Protein AF-A0A2U9C7Y1-F1 (afdb_monomer)

InterPro domains:
  IPR012886 Formiminotransferase, N-terminal subdomain [PF07837] (57-236)
  IPR012886 Formiminotransferase, N-terminal subdomain [SM01222] (56-238)
  IPR022384 Formiminotransferase catalytic domain superfamily [SSF55116] (56-237)
  IPR037064 Formiminotransferase, N-terminal subdomain superfamily [G3DSA:3.30.990.10] (55-239)
  IPR037070 Formiminotransferase, C-terminal subdomain superfamily [G3DSA:3.30.70.670] (241-305)
  IPR051623 Formiminotransferase-cyclodeaminase [PTHR12234] (55-363)

Mean predicted aligned error: 9.15 Å

Foldseek 3Di:
DDDDDDDPDDDPDDDDPDFPFPPPPPPDDDDDPDDDDDDDDDDDDDPPPPDPLLQQKKKKFWKAQAQPPVVLLVQLLLLLQAPPVRDGDAQKAWAAWAGAPQQRMITIIIMGGLVRNLNSNLSSLLSLLVRAFLLPGDHQDQAFFRRGEIEMARLHQADALLSSLVSLLSNQASNCVVPPQEFEAEAASVPPPVRHHPVVVCVVQVRPPPDHDQQPGDGPDHHRHDNGGGYYYTYTDHDKWKKKWWWAALPLVLLVVLQQCQAPVDVNHFPQWHWDWTDGPSTIMTIIIKHWAWDADDPVLPPDDGFDWDHHNNTITTTHDSVSVNVSSQVSCVVVVMHIPGMGINDDDSVVSSVSSVVCSVVVNRHNNVCVVVVVD

Solvent-accessible surface area (backbone atoms only — not comparable to full-atom values): 20691 Å² total; per-residue (Å²): 137,87,84,83,80,87,84,90,84,78,86,86,86,70,92,74,85,74,74,67,65,66,72,79,87,74,83,72,80,90,88,90,87,86,88,75,84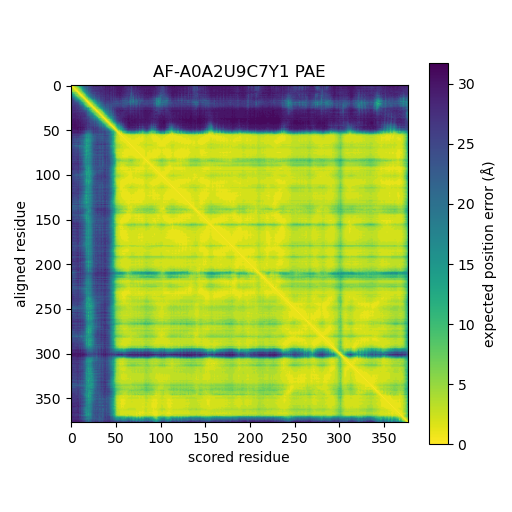,90,86,80,82,94,73,79,80,82,78,78,73,77,55,80,76,44,35,44,25,26,37,30,56,36,26,31,55,47,26,77,58,54,69,59,52,50,52,22,56,45,33,39,37,27,50,97,87,66,49,72,46,78,72,38,31,34,62,37,72,48,64,33,65,64,38,18,31,20,40,37,35,36,36,21,35,63,94,48,38,40,63,28,50,39,39,18,45,56,45,33,52,74,74,37,51,41,77,76,58,78,48,74,50,83,70,56,14,18,49,28,33,41,43,28,20,45,55,6,40,74,30,52,49,64,59,33,9,53,41,23,46,51,33,48,50,50,44,29,68,77,40,82,52,30,14,25,36,54,14,19,59,33,22,73,91,78,42,45,42,58,73,57,42,37,56,75,69,39,51,85,50,96,75,66,68,45,74,80,36,84,48,75,38,57,52,59,30,32,63,48,37,17,40,22,39,26,13,8,41,68,47,66,34,35,42,32,34,34,35,66,40,71,55,59,66,60,37,39,52,50,28,54,50,43,18,39,95,30,94,88,24,40,72,43,28,43,58,44,50,42,79,43,96,87,20,25,28,41,42,28,43,32,34,42,39,78,44,78,69,72,81,88,72,74,84,70,82,80,53,54,68,52,47,44,71,82,43,47,29,20,29,70,42,66,67,57,55,47,50,54,51,40,53,58,33,44,78,72,76,30,54,63,77,50,43,37,61,63,77,53,52,71,65,55,45,40,54,51,47,44,51,27,58,76,68,69,36,43,64,32,47,79,44,55,80,69,73,74,112

pLDDT: mean 84.68, std 23.5, range [21.45, 98.88]

Radius of gyration: 21.35 Å; Cα contacts (8 Å, |Δi|>4): 772; chains: 1; bounding box: 51×73×51 Å

Sequence (377 aa):
MIYSYDTSAFDWSVHRNTPIVVDLERVGRHQLLKSLPVGVDAENPPNMASSSLGRRLVACLLNVSEARRKDLVETVAQAALYNAEGARREGTTVLNIFNDHDYNRSVITIVASIDSIREVVLAACEKACGLIDMSAHVGVHPCMGAVDLIPIYPLGEEVPVEECAEEARAVAQGLTERVPGTAAFLFGWADSPLQRGLAQRRKEMGWFKRTTDLQAIQADLGPEPRTRYGLTGVGASPYVMNCNVTIDTRDIALGRSIAAAIRESTPGGLPGVQVLALPHEGAVEIACNVESVKGSPPTHVTAGEPWPCFSIEGQPYCHAPASLVTARVSELAGRQGVGTKGTALVGFTPHECRGLAELALSQEIPEFWKEQHRIRM

Nearest PDB structures (foldseek):
  1qd1-assembly1_A  TM=7.525E-01  e=5.579E-22  Sus scrofa
  1qd1-assembly1_B  TM=7.437E-01  e=1.330E-20  Sus scrofa
  2pfd-assembly1_A  TM=6.491E-01  e=3.172E-19  Rattus norvegicus
  4dpo-assembly1_B  TM=6.099E-01  e=2.197E+00  Methanosarcina mazei Go1
  4zos-assembly1_C  TM=4.634E-01  e=1.961E+00  Yersinia enterocolitica subsp. enterocolitica 8081

Secondary structure (DSSP, 8-state):
--------------------B--TT---S--------S-------------GGGGGEEEEEEEES--S-HHHHHHHHHHHHB-TTS-B-TTEEEEEEEEETTTTEEEEEEEEEHHHHHHHHHHHHHHHHHH--GGG---SS---BSEEEEEEEE-STT--HHHHHHHHHHHHHHHHHHSTT-EEEEEETTSTTT---HHHHHHHTTTT-SS--GGG---SBSSSPBTTTBEEEEEE-S-EEEEEEEES---HHHHHHHHHHHSTTSTTPPTTEEEEEEEETTEEEEEEEEEPEESSPPGGG-SSSPPPEEEETTEEEE---HHHHHHHHHHHHHTTT--EEEEEEES--HHHHHHHHHHHHHTT-TTHHHHHHHHT-

Structure (mmCIF, N/CA/C/O backbone):
data_AF-A0A2U9C7Y1-F1
#
_entry.id   AF-A0A2U9C7Y1-F1
#
loop_
_atom_site.group_PDB
_atom_site.id
_atom_site.type_symbol
_atom_site.label_atom_id
_atom_site.label_alt_id
_atom_site.label_comp_id
_atom_site.label_asym_id
_atom_site.label_entity_id
_atom_site.label_seq_id
_atom_site.pdbx_PDB_ins_code
_atom_site.Cartn_x
_atom_site.Cartn_y
_atom_site.Cartn_z
_atom_site.occupancy
_atom_site.B_iso_or_equiv
_atom_site.auth_seq_id
_atom_site.auth_comp_id
_atom_site.auth_asym_id
_atom_site.auth_atom_id
_atom_site.pdbx_PDB_model_num
ATOM 1 N N . MET A 1 1 ? 14.444 -37.268 -14.226 1.00 29.08 1 MET A N 1
ATOM 2 C CA . MET A 1 1 ? 13.039 -37.420 -14.657 1.00 29.08 1 MET A CA 1
ATOM 3 C C . MET A 1 1 ? 12.453 -36.026 -14.760 1.00 29.08 1 MET A C 1
ATOM 5 O O . MET A 1 1 ? 12.294 -35.373 -13.740 1.00 29.08 1 MET A O 1
ATOM 9 N N . ILE A 1 2 ? 12.286 -35.536 -15.985 1.00 21.97 2 ILE A N 1
ATOM 10 C CA . ILE A 1 2 ? 11.710 -34.224 -16.292 1.00 21.97 2 ILE A CA 1
ATOM 11 C C . ILE A 1 2 ? 10.227 -34.481 -16.547 1.00 21.97 2 ILE A C 1
ATOM 13 O O . ILE A 1 2 ? 9.910 -35.259 -17.442 1.00 21.97 2 ILE A O 1
ATOM 17 N N . TYR A 1 3 ? 9.338 -33.879 -15.760 1.00 21.50 3 TYR A N 1
ATOM 18 C CA . TYR A 1 3 ? 7.909 -33.882 -16.062 1.00 21.50 3 TYR A CA 1
ATOM 19 C C . TYR A 1 3 ? 7.565 -32.580 -16.789 1.00 21.50 3 TYR A C 1
ATOM 21 O O . TYR A 1 3 ? 7.641 -31.495 -16.218 1.00 21.50 3 TYR A O 1
ATOM 29 N N . SER A 1 4 ? 7.245 -32.716 -18.074 1.00 21.45 4 SER A N 1
ATOM 30 C CA . SER A 1 4 ? 6.549 -31.719 -18.886 1.00 21.45 4 SER A CA 1
ATOM 31 C C . SER A 1 4 ? 5.053 -31.882 -18.618 1.00 21.45 4 SER A C 1
ATOM 33 O O . SER A 1 4 ? 4.553 -33.005 -18.662 1.00 21.45 4 SER A O 1
ATOM 35 N N . TYR A 1 5 ? 4.358 -30.785 -18.311 1.00 24.34 5 TYR A N 1
ATOM 36 C CA . TYR A 1 5 ? 2.897 -30.762 -18.250 1.00 24.34 5 TYR A CA 1
ATOM 37 C C . TYR A 1 5 ? 2.340 -30.023 -19.468 1.00 24.34 5 TYR A C 1
ATOM 39 O O . TYR A 1 5 ? 2.796 -28.933 -19.816 1.00 24.34 5 TYR A O 1
ATOM 47 N N . ASP A 1 6 ? 1.385 -30.692 -20.107 1.00 23.31 6 ASP A N 1
ATOM 48 C CA . ASP A 1 6 ? 0.576 -30.288 -21.254 1.00 23.31 6 ASP A CA 1
ATOM 49 C C . ASP A 1 6 ? -0.402 -29.168 -20.851 1.00 23.31 6 ASP A C 1
ATOM 51 O O . ASP A 1 6 ? -1.065 -29.260 -19.818 1.00 23.31 6 ASP A O 1
ATOM 55 N N . THR A 1 7 ? -0.462 -28.090 -21.635 1.00 27.03 7 THR A N 1
ATOM 56 C CA . THR A 1 7 ? -1.264 -26.883 -21.358 1.00 27.03 7 THR A CA 1
ATOM 57 C C . THR A 1 7 ? -2.512 -26.759 -22.234 1.00 27.03 7 THR A C 1
ATOM 59 O O . THR A 1 7 ? -3.102 -25.682 -22.323 1.00 27.03 7 THR A O 1
ATOM 62 N N . SER A 1 8 ? -2.966 -27.834 -22.875 1.00 23.33 8 SER A N 1
ATOM 63 C CA . SER A 1 8 ? -4.103 -27.772 -23.796 1.00 23.33 8 SER A CA 1
ATOM 64 C C . SER A 1 8 ? -5.431 -28.241 -23.182 1.00 23.33 8 SER A C 1
ATOM 66 O O . SER A 1 8 ? -5.913 -29.314 -23.514 1.00 23.33 8 SER A O 1
ATOM 68 N N . ALA A 1 9 ? -6.046 -27.431 -22.304 1.00 26.02 9 ALA A N 1
ATOM 69 C CA . ALA A 1 9 ? -7.513 -27.368 -22.113 1.00 26.02 9 ALA A CA 1
ATOM 70 C C . ALA A 1 9 ? -7.908 -26.459 -20.935 1.00 26.02 9 ALA A C 1
ATOM 72 O O . ALA A 1 9 ? -8.227 -26.956 -19.863 1.00 26.02 9 ALA A O 1
ATOM 73 N N . PHE A 1 10 ? -7.956 -25.139 -21.126 1.00 23.19 10 PHE A N 1
ATOM 74 C CA . PHE A 1 10 ? -8.826 -24.286 -20.308 1.00 23.19 10 PHE A CA 1
ATOM 75 C C . PHE A 1 10 ? -9.412 -23.179 -21.182 1.00 23.19 10 PHE A C 1
ATOM 77 O O . PHE A 1 10 ? -8.689 -22.421 -21.826 1.00 23.19 10 PHE A O 1
ATOM 84 N N . ASP A 1 11 ? -10.739 -23.163 -21.244 1.00 22.45 11 ASP A N 1
ATOM 85 C CA . ASP A 1 11 ? -11.557 -22.158 -21.909 1.00 22.45 11 ASP A CA 1
ATOM 86 C C . ASP A 1 11 ? -11.515 -20.859 -21.081 1.00 22.45 11 ASP A C 1
ATOM 88 O O . ASP A 1 11 ? -11.883 -20.843 -19.906 1.00 22.45 11 ASP A O 1
ATOM 92 N N . TRP A 1 12 ? -10.984 -19.782 -21.666 1.00 23.31 12 TRP A N 1
ATOM 93 C CA . TRP A 1 12 ? -10.667 -18.512 -20.994 1.00 23.31 12 TRP A CA 1
ATOM 94 C C . TRP A 1 12 ? -11.782 -17.464 -21.136 1.00 23.31 12 TRP A C 1
ATOM 96 O O . TRP A 1 12 ? -11.511 -16.292 -21.409 1.00 23.31 12 TRP A O 1
ATOM 106 N N . SER A 1 13 ? -13.047 -17.837 -20.942 1.00 22.70 13 SER A N 1
ATOM 107 C CA . SER A 1 13 ? -14.142 -16.861 -20.900 1.00 22.70 13 SER A CA 1
ATOM 108 C C . SER A 1 13 ? -14.537 -16.523 -19.457 1.00 22.70 13 SER A C 1
ATOM 110 O O . SER A 1 13 ? -15.510 -17.051 -18.925 1.00 22.70 13 SER A O 1
ATOM 112 N N . VAL A 1 14 ? -13.794 -15.618 -18.809 1.00 24.86 14 VAL A N 1
ATOM 113 C CA . VAL A 1 14 ? -14.229 -14.970 -17.558 1.00 24.86 14 VAL A CA 1
ATOM 114 C C . VAL A 1 14 ? -14.001 -13.465 -17.675 1.00 24.86 14 VAL A C 1
ATOM 116 O O . VAL A 1 14 ? -12.913 -13.009 -18.029 1.00 24.86 14 VAL A O 1
ATOM 119 N N . HIS A 1 15 ? -15.063 -12.700 -17.418 1.00 25.52 15 HIS A N 1
ATOM 120 C CA . HIS A 1 15 ? -15.103 -11.243 -17.485 1.00 25.52 15 HIS A CA 1
ATOM 121 C C . HIS A 1 15 ? -13.970 -10.600 -16.668 1.00 25.52 15 HIS A C 1
ATOM 123 O O . HIS A 1 15 ? -13.880 -10.754 -15.449 1.00 25.52 15 HIS A O 1
ATOM 129 N N . ARG A 1 16 ? -13.083 -9.890 -17.374 1.00 29.88 16 ARG A N 1
ATOM 130 C CA . ARG A 1 16 ? -11.964 -9.134 -16.807 1.00 29.88 16 ARG A CA 1
ATOM 131 C C . ARG A 1 16 ? -12.501 -7.820 -16.239 1.00 29.88 16 ARG A C 1
ATOM 133 O O . ARG A 1 16 ? -13.116 -7.055 -16.976 1.00 29.88 16 ARG A O 1
ATOM 140 N N . ASN A 1 17 ? -12.223 -7.537 -14.967 1.00 34.34 17 ASN A N 1
ATOM 141 C CA . ASN A 1 17 ? -12.206 -6.152 -14.501 1.00 34.34 17 ASN A CA 1
ATOM 142 C C . ASN A 1 17 ? -10.970 -5.514 -15.127 1.00 34.34 17 ASN A C 1
ATOM 144 O O . ASN A 1 17 ? -9.843 -5.852 -14.772 1.00 34.34 17 ASN A O 1
ATOM 148 N N . THR A 1 18 ? -11.197 -4.674 -16.128 1.00 26.70 18 THR A N 1
ATOM 149 C CA . THR A 1 18 ? -10.146 -3.961 -16.844 1.00 26.70 18 THR A CA 1
ATOM 150 C C . THR A 1 18 ? -9.420 -3.041 -15.858 1.00 26.70 18 THR A C 1
ATOM 152 O O . THR A 1 18 ? -10.096 -2.251 -15.191 1.00 26.70 18 THR A O 1
ATOM 155 N N . PRO A 1 19 ? -8.079 -3.096 -15.745 1.00 32.66 19 PRO A N 1
ATOM 156 C CA . PRO A 1 19 ? -7.342 -2.028 -15.082 1.00 32.66 19 PRO A CA 1
ATOM 157 C C . PRO A 1 19 ? -7.706 -0.692 -15.739 1.00 32.66 19 PRO A C 1
ATOM 159 O O . PRO A 1 19 ? -8.075 -0.645 -16.916 1.00 32.66 19 PRO A O 1
ATOM 162 N N . ILE A 1 20 ? -7.626 0.405 -14.987 1.00 32.81 20 ILE A N 1
ATOM 163 C CA . ILE A 1 20 ? -7.768 1.743 -15.563 1.00 32.81 20 ILE A CA 1
ATOM 164 C C . ILE A 1 20 ? -6.528 1.976 -16.436 1.00 32.81 20 ILE A C 1
ATOM 166 O O . ILE A 1 20 ? -5.518 2.497 -15.974 1.00 32.81 20 ILE A O 1
ATOM 170 N N . VAL A 1 21 ? -6.593 1.529 -17.688 1.00 28.95 21 VAL A N 1
ATOM 171 C CA . VAL A 1 21 ? -5.619 1.854 -18.725 1.00 28.95 21 VAL A CA 1
ATOM 172 C C . VAL A 1 21 ? -5.975 3.254 -19.195 1.00 28.95 21 VAL A C 1
ATOM 174 O O . VAL A 1 21 ? -6.917 3.444 -19.965 1.00 28.95 21 VAL A O 1
ATOM 177 N N . VAL A 1 22 ? -5.268 4.255 -18.678 1.00 29.25 22 VAL A N 1
ATOM 178 C CA . VAL A 1 22 ? -5.326 5.595 -19.261 1.00 29.25 22 VAL A CA 1
ATOM 179 C C . VAL A 1 22 ? -4.452 5.554 -20.508 1.00 29.25 22 VAL A C 1
ATOM 181 O O . VAL A 1 22 ? -3.227 5.606 -20.421 1.00 29.25 22 VAL A O 1
ATOM 184 N N . ASP A 1 23 ? -5.083 5.403 -21.670 1.00 26.20 23 ASP A N 1
ATOM 185 C CA . ASP A 1 23 ? -4.413 5.538 -22.961 1.00 26.20 23 ASP A CA 1
ATOM 186 C C . ASP A 1 23 ? -4.091 7.024 -23.196 1.00 26.20 23 ASP A C 1
ATOM 188 O O . ASP A 1 23 ? -4.918 7.811 -23.668 1.00 26.20 23 ASP A O 1
ATOM 192 N N . LEU A 1 24 ? -2.893 7.432 -22.768 1.00 31.56 24 LEU A N 1
ATOM 193 C CA . LEU A 1 24 ? -2.414 8.813 -22.855 1.00 31.56 24 LEU A CA 1
ATOM 194 C C . LEU A 1 24 ? -2.118 9.256 -24.303 1.00 31.56 24 LEU A C 1
ATOM 196 O O . LEU A 1 24 ? -1.854 10.438 -24.521 1.00 31.56 24 LEU A O 1
ATOM 200 N N . GLU A 1 25 ? -2.203 8.370 -25.305 1.00 28.41 25 GLU A N 1
ATOM 201 C CA . GLU A 1 25 ? -1.897 8.709 -26.704 1.00 28.41 25 GLU A CA 1
ATOM 202 C C . GLU A 1 25 ? -3.086 9.291 -27.493 1.00 28.41 25 GLU A C 1
ATOM 204 O O . GLU A 1 25 ? -2.900 9.793 -28.604 1.00 28.41 25 GLU A O 1
ATOM 209 N N . ARG A 1 26 ? -4.310 9.311 -26.935 1.00 27.69 26 ARG A N 1
ATOM 210 C CA . ARG A 1 26 ? -5.516 9.739 -27.678 1.00 27.69 26 ARG A CA 1
ATOM 211 C C . ARG A 1 26 ? -6.109 11.100 -27.300 1.00 27.69 26 ARG A C 1
ATOM 213 O O . ARG A 1 26 ? -7.187 11.447 -27.781 1.00 27.69 26 ARG A O 1
ATOM 220 N N . VAL A 1 27 ? -5.413 11.929 -26.521 1.00 30.50 27 VAL A N 1
ATOM 221 C CA . VAL A 1 27 ? -5.855 13.313 -26.249 1.00 30.50 27 VAL A CA 1
ATOM 222 C C . VAL A 1 27 ? -5.151 14.291 -27.192 1.00 30.50 27 VAL A C 1
ATOM 224 O O . VAL A 1 27 ? -4.303 15.094 -26.813 1.00 30.50 27 VAL A O 1
ATOM 227 N N . GLY A 1 28 ? -5.525 14.215 -28.469 1.00 25.72 28 GLY A N 1
ATOM 228 C CA . GLY A 1 28 ? -5.153 15.174 -29.504 1.00 25.72 28 GLY A CA 1
ATOM 229 C C . GLY A 1 28 ? -6.352 16.017 -29.943 1.00 25.72 28 GLY A C 1
ATOM 230 O O . GLY A 1 28 ? -7.199 15.532 -30.677 1.00 25.72 28 GLY A O 1
ATOM 231 N N . ARG A 1 29 ? -6.364 17.292 -29.524 1.00 29.05 29 ARG A N 1
ATOM 232 C CA . ARG A 1 29 ? -7.066 18.466 -30.100 1.00 29.05 29 ARG A CA 1
ATOM 233 C C . ARG A 1 29 ? -8.582 18.385 -30.400 1.00 29.05 29 ARG A C 1
ATOM 235 O O . ARG A 1 29 ? -9.015 17.781 -31.365 1.00 29.05 29 ARG A O 1
ATOM 242 N N . HIS A 1 30 ? -9.321 19.241 -29.682 1.00 31.06 30 HIS A N 1
ATOM 243 C CA . HIS A 1 30 ? -10.447 20.069 -30.159 1.00 31.06 30 HIS A CA 1
ATOM 244 C C . HIS A 1 30 ? -11.545 19.384 -30.997 1.00 31.06 30 HIS A C 1
ATOM 246 O O . HIS A 1 30 ? -11.470 19.387 -32.220 1.00 31.06 30 HIS A O 1
ATOM 252 N N . GLN A 1 31 ? -12.646 18.995 -30.345 1.00 30.03 31 GLN A N 1
ATOM 253 C CA . GLN A 1 31 ? -14.027 19.354 -30.723 1.00 30.03 31 GLN A CA 1
ATOM 254 C C . GLN A 1 31 ? -15.019 18.576 -29.856 1.00 30.03 31 GLN A C 1
ATOM 256 O O . GLN A 1 31 ? -15.162 17.379 -30.046 1.00 30.03 31 GLN A O 1
ATOM 261 N N . LEU A 1 32 ? -15.710 19.266 -28.940 1.00 25.89 32 LEU A N 1
ATOM 262 C CA . LEU A 1 32 ? -17.104 19.010 -28.529 1.00 25.89 32 LEU A CA 1
ATOM 263 C C . LEU A 1 32 ? -17.480 19.993 -27.409 1.00 25.89 32 LEU A C 1
ATOM 265 O O . LEU A 1 32 ? -17.559 19.660 -26.236 1.00 25.89 32 LEU A O 1
ATOM 269 N N . LEU A 1 33 ? -17.692 21.250 -27.796 1.00 29.64 33 LEU A N 1
ATOM 270 C CA . LEU A 1 33 ? -18.384 22.255 -26.989 1.00 29.64 33 LEU A CA 1
ATOM 271 C C . LEU A 1 33 ? -19.363 22.978 -27.909 1.00 29.64 33 LEU A C 1
ATOM 273 O O . LEU A 1 33 ? -19.068 24.061 -28.404 1.00 29.64 33 LEU A O 1
ATOM 277 N N . LYS A 1 34 ? -20.506 22.348 -28.196 1.00 27.94 34 LYS A N 1
ATOM 278 C CA . LYS A 1 34 ? -21.705 23.020 -28.719 1.00 27.94 34 LYS A CA 1
ATOM 279 C C . LYS A 1 34 ? -22.949 22.234 -28.318 1.00 27.94 34 LYS A C 1
ATOM 281 O O . LYS A 1 34 ? -23.338 21.334 -29.045 1.00 27.94 34 LYS A O 1
ATOM 286 N N . SER A 1 35 ? -23.535 22.605 -27.178 1.00 28.38 35 SER A N 1
ATOM 287 C CA . SER A 1 35 ? -24.967 22.926 -27.018 1.00 28.38 35 SER A CA 1
ATOM 288 C C . SER A 1 35 ? -25.390 22.785 -25.550 1.00 28.38 35 SER A C 1
ATOM 290 O O . SER A 1 35 ? -25.888 21.743 -25.134 1.00 28.38 35 SER A O 1
ATOM 292 N N . LEU A 1 36 ? -25.229 23.855 -24.774 1.00 29.38 36 LEU A N 1
ATOM 293 C CA . LEU A 1 36 ? -26.034 24.106 -23.577 1.00 29.38 36 LEU A CA 1
ATOM 294 C C . LEU A 1 36 ? -26.649 25.510 -23.713 1.00 29.38 36 LEU A C 1
ATOM 296 O O . LEU A 1 36 ? -26.047 26.356 -24.385 1.00 29.38 36 LEU A O 1
ATOM 300 N N . PRO A 1 37 ? -27.858 25.753 -23.175 1.00 27.75 37 PRO A N 1
ATOM 301 C CA . PRO A 1 37 ? -28.571 27.005 -23.379 1.00 27.75 37 PRO A CA 1
ATOM 302 C C . PRO A 1 37 ? -27.864 28.170 -22.683 1.00 27.75 37 PRO A C 1
ATOM 304 O O . PRO A 1 37 ? -27.274 28.029 -21.616 1.00 27.75 37 PRO A O 1
ATOM 307 N N . VAL A 1 38 ? -27.946 29.325 -23.335 1.00 33.09 38 VAL A N 1
ATOM 308 C CA . VAL A 1 38 ? -27.359 30.605 -22.941 1.00 33.09 38 VAL A CA 1
ATOM 309 C C . VAL A 1 38 ? -27.936 31.093 -21.612 1.00 33.09 38 VAL A C 1
ATOM 311 O O . VAL A 1 38 ? -29.154 31.202 -21.483 1.00 33.09 38 VAL A O 1
ATOM 314 N N . GLY A 1 39 ? -27.051 31.485 -20.691 1.00 33.34 39 GLY A N 1
ATOM 315 C CA . GLY A 1 39 ? -27.360 32.480 -19.663 1.00 33.34 39 GLY A CA 1
ATOM 316 C C . GLY A 1 39 ? -26.831 32.180 -18.265 1.00 33.34 39 GLY A C 1
ATOM 317 O O . GLY A 1 39 ? -27.639 31.881 -17.401 1.00 33.34 39 GLY A O 1
ATOM 318 N N . VAL A 1 40 ? -25.522 32.330 -18.030 1.00 30.02 40 VAL A N 1
ATOM 319 C CA . VAL A 1 40 ? -24.978 32.917 -16.787 1.00 30.02 40 VAL A CA 1
ATOM 320 C C . VAL A 1 40 ? -23.542 33.386 -17.045 1.00 30.02 40 VAL A C 1
ATOM 322 O O . VAL A 1 40 ? -22.780 32.704 -17.731 1.00 30.02 40 VAL A O 1
ATOM 325 N N . ASP A 1 41 ? -23.218 34.573 -16.544 1.00 27.44 41 ASP A N 1
ATOM 326 C CA . ASP A 1 41 ? -21.970 35.298 -16.766 1.00 27.44 41 ASP A CA 1
ATOM 327 C C . ASP A 1 41 ? -20.712 34.547 -16.300 1.00 27.44 41 ASP A C 1
ATOM 329 O O . ASP A 1 41 ? -20.707 33.806 -15.317 1.00 27.44 41 ASP A O 1
ATOM 333 N N . ALA A 1 42 ? -19.626 34.763 -17.042 1.00 36.75 42 ALA A N 1
ATOM 334 C CA . ALA A 1 42 ? -18.313 34.188 -16.809 1.00 36.75 42 ALA A CA 1
ATOM 3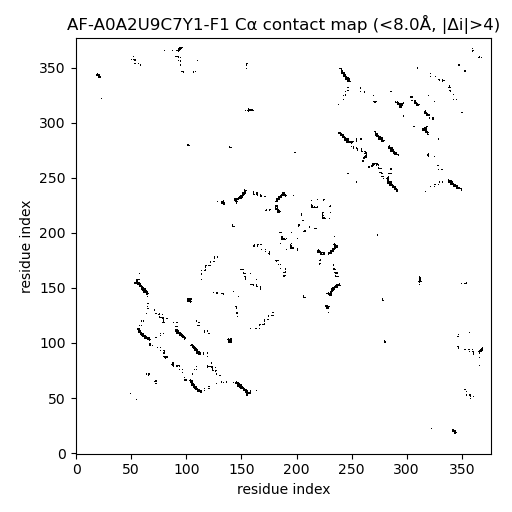35 C C . ALA A 1 42 ? -17.536 34.980 -15.745 1.00 36.75 42 ALA A C 1
ATOM 337 O O . ALA A 1 42 ? -16.796 35.897 -16.087 1.00 36.75 42 ALA A O 1
ATOM 338 N N . GLU A 1 43 ? -17.637 34.580 -14.477 1.00 34.62 43 GLU A N 1
ATOM 339 C CA . GLU A 1 43 ? -16.654 34.915 -13.439 1.00 34.62 43 GLU A CA 1
ATOM 340 C C . GLU A 1 43 ? -16.439 33.721 -12.494 1.00 34.62 43 GLU A C 1
ATOM 342 O O . GLU A 1 43 ? -17.370 33.254 -11.849 1.00 34.62 43 GLU A O 1
ATOM 347 N N . ASN A 1 44 ? -15.179 33.272 -12.416 1.00 30.22 44 ASN A N 1
ATOM 348 C CA . ASN A 1 44 ? -14.600 32.259 -11.520 1.00 30.22 44 ASN A CA 1
ATOM 349 C C . ASN A 1 44 ? -15.184 30.824 -11.552 1.00 30.22 44 ASN A C 1
ATOM 351 O O . ASN A 1 44 ? -16.384 30.622 -11.379 1.00 30.22 44 ASN A O 1
ATOM 355 N N . PRO A 1 45 ? -14.338 29.776 -11.674 1.00 32.38 45 PRO A N 1
ATOM 356 C CA . PRO A 1 45 ? -14.787 28.420 -11.371 1.00 32.38 45 PRO A CA 1
ATOM 357 C C . PRO A 1 45 ? -15.242 28.366 -9.902 1.00 32.38 45 PRO A C 1
ATOM 359 O O . PRO A 1 45 ? -14.620 29.016 -9.054 1.00 32.38 45 PRO A O 1
ATOM 362 N N . PRO A 1 46 ? -16.314 27.623 -9.572 1.00 33.22 46 PRO A N 1
ATOM 363 C CA . PRO A 1 46 ? -16.791 27.540 -8.204 1.00 33.22 46 PRO A CA 1
ATOM 364 C C . PRO A 1 46 ? -15.676 26.966 -7.335 1.00 33.22 46 PRO A C 1
ATOM 366 O O . PRO A 1 46 ? -15.231 25.833 -7.519 1.00 33.22 46 PRO A O 1
ATOM 369 N N . ASN A 1 47 ? -15.215 27.784 -6.395 1.00 38.00 47 ASN A N 1
ATOM 370 C CA . ASN A 1 47 ? -14.390 27.361 -5.282 1.00 38.00 47 ASN A CA 1
ATOM 371 C C . ASN A 1 47 ? -15.202 26.296 -4.529 1.00 38.00 47 ASN A C 1
ATOM 373 O O . ASN A 1 47 ? -16.149 26.637 -3.817 1.00 38.00 47 ASN A O 1
ATOM 377 N N . MET A 1 48 ? -14.914 25.011 -4.764 1.00 40.56 48 MET A N 1
ATOM 378 C CA . MET A 1 48 ? -15.496 23.922 -3.984 1.00 40.56 48 MET A CA 1
ATOM 379 C C . MET A 1 48 ? -15.021 24.122 -2.551 1.00 40.56 48 MET A C 1
ATOM 381 O O . MET A 1 48 ? -13.891 23.788 -2.205 1.00 40.56 48 MET A O 1
ATOM 385 N N . ALA A 1 49 ? -15.868 24.743 -1.733 1.00 39.38 49 ALA A N 1
ATOM 386 C CA . ALA A 1 49 ? -15.657 24.824 -0.304 1.00 39.38 49 ALA A CA 1
ATOM 387 C C . ALA A 1 49 ? -15.446 23.393 0.203 1.00 39.38 49 ALA A C 1
ATOM 389 O O . ALA A 1 49 ? -16.360 22.573 0.131 1.00 39.38 49 ALA A O 1
ATOM 390 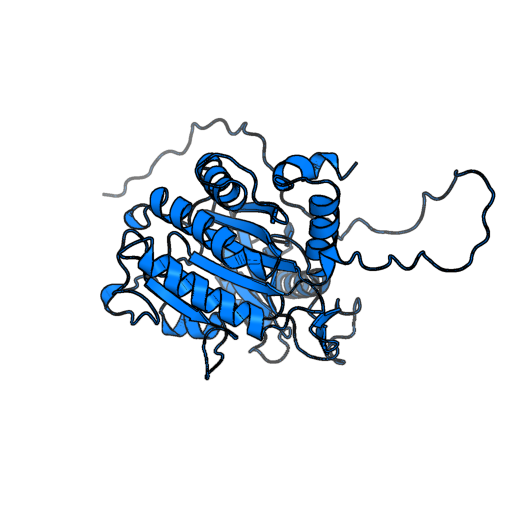N N . SER A 1 50 ? -14.221 23.101 0.647 1.00 46.22 50 SER A N 1
ATOM 391 C CA . SER A 1 50 ? -13.846 21.846 1.296 1.00 46.22 50 SER A CA 1
ATOM 392 C C . SER A 1 50 ? -14.921 21.490 2.318 1.00 46.22 50 SER A C 1
ATOM 394 O O . SER A 1 50 ? -15.148 22.242 3.273 1.00 46.22 50 SER A O 1
ATOM 396 N N . SER A 1 51 ? -15.629 20.382 2.091 1.00 56.12 51 SER A N 1
ATOM 397 C CA . SER A 1 51 ? -16.554 19.862 3.090 1.00 56.12 51 SER A CA 1
ATOM 398 C C . SER A 1 51 ? -15.761 19.605 4.377 1.00 56.12 51 SER A C 1
ATOM 400 O O . SER A 1 51 ? -14.631 19.115 4.329 1.00 56.12 51 SER A O 1
ATOM 402 N N . SER A 1 52 ? -16.319 19.933 5.547 1.00 67.06 52 SER A N 1
ATOM 403 C CA . SER A 1 52 ? -15.666 19.625 6.833 1.00 67.06 52 SER A CA 1
ATOM 404 C C . SER A 1 52 ? -15.298 18.139 6.952 1.00 67.06 52 SER A C 1
ATOM 406 O O . SER A 1 52 ? -14.319 17.807 7.614 1.00 67.06 52 SER A O 1
ATOM 408 N N . LEU A 1 53 ? -16.034 17.270 6.247 1.00 74.00 53 LEU A N 1
ATOM 409 C CA . LEU A 1 53 ? -15.799 15.832 6.132 1.00 74.00 53 LEU A CA 1
ATOM 410 C C . LEU A 1 53 ? -14.399 15.490 5.608 1.00 74.00 53 LEU A C 1
ATOM 412 O O . LEU A 1 53 ? -13.779 14.570 6.126 1.00 74.00 53 LEU A O 1
ATOM 416 N N . GLY A 1 54 ? -13.883 16.228 4.622 1.00 78.88 54 GLY A N 1
ATOM 417 C CA . GLY A 1 54 ? -12.610 15.919 3.962 1.00 78.88 54 GLY A CA 1
ATOM 418 C C . GLY A 1 54 ? -11.355 16.295 4.749 1.00 78.88 54 GLY A C 1
ATOM 419 O O . GLY A 1 54 ? -10.267 15.794 4.467 1.00 78.88 54 GLY A O 1
ATOM 420 N N . ARG A 1 55 ? -11.481 17.183 5.743 1.00 87.31 55 ARG A N 1
ATOM 421 C CA . ARG A 1 55 ? -10.327 17.822 6.403 1.00 87.31 55 ARG A CA 1
ATOM 422 C C . ARG A 1 55 ? -9.554 16.888 7.331 1.00 87.31 55 ARG A C 1
ATOM 424 O O . ARG A 1 55 ? -8.358 17.099 7.510 1.00 87.31 55 ARG A O 1
ATOM 431 N N . ARG A 1 56 ? -10.215 15.853 7.864 1.00 94.75 56 ARG A N 1
ATOM 432 C CA . ARG A 1 56 ? -9.645 14.879 8.816 1.00 94.75 56 ARG A CA 1
ATOM 433 C C . ARG A 1 56 ? -9.688 13.424 8.329 1.00 94.75 56 ARG A C 1
ATOM 435 O O . ARG A 1 56 ? -9.780 12.493 9.129 1.00 94.75 56 ARG A O 1
ATOM 442 N N . LEU A 1 57 ? -9.644 13.226 7.010 1.00 97.00 57 LEU A N 1
ATOM 443 C CA . LEU A 1 57 ? -9.590 11.894 6.405 1.00 97.00 57 LEU A CA 1
ATOM 444 C C . LEU A 1 57 ? -8.164 11.363 6.305 1.00 97.00 57 LEU A C 1
ATOM 446 O O . LEU A 1 57 ? -7.211 12.103 6.043 1.00 97.00 57 LEU A O 1
ATOM 450 N N . VAL A 1 58 ? -8.059 10.044 6.412 1.00 98.38 58 VAL A N 1
ATOM 451 C CA . VAL A 1 58 ? -6.849 9.270 6.146 1.00 98.38 58 VAL A CA 1
ATOM 452 C C . VAL A 1 58 ? -7.168 8.087 5.245 1.00 98.38 58 VAL A C 1
ATOM 454 O O . VAL A 1 58 ? -8.275 7.550 5.270 1.00 98.38 58 VAL A O 1
ATOM 457 N N . ALA A 1 59 ? -6.184 7.660 4.461 1.00 98.44 59 ALA A N 1
ATOM 458 C CA . ALA A 1 59 ? -6.263 6.455 3.651 1.00 98.44 59 ALA A CA 1
ATOM 459 C C . ALA A 1 59 ? -5.327 5.380 4.197 1.00 98.44 59 ALA A C 1
ATOM 461 O O . ALA A 1 59 ? -4.159 5.650 4.468 1.00 98.44 59 ALA A O 1
ATOM 462 N N . CYS A 1 60 ? -5.807 4.144 4.258 1.00 98.75 60 CYS A N 1
ATOM 463 C CA . CYS A 1 60 ? -4.965 2.965 4.344 1.00 98.75 60 CYS A CA 1
ATOM 464 C C . CYS A 1 60 ? -5.019 2.206 3.018 1.00 98.75 60 CYS A C 1
ATOM 466 O O . CYS A 1 60 ? -6.087 1.788 2.571 1.00 98.75 60 CYS A O 1
ATOM 468 N N . LEU A 1 61 ? -3.862 2.016 2.382 1.00 98.38 61 LEU A N 1
ATOM 469 C CA . LEU A 1 61 ? -3.727 1.115 1.236 1.00 98.38 61 LEU A CA 1
ATOM 470 C C . LEU A 1 61 ? -3.311 -0.253 1.775 1.00 98.38 61 LEU A C 1
ATOM 472 O O . LEU A 1 61 ? -2.134 -0.607 1.757 1.00 98.38 61 LEU A O 1
ATOM 476 N N . LEU A 1 62 ? -4.273 -0.997 2.315 1.00 98.81 62 LEU A N 1
ATOM 477 C CA . LEU A 1 62 ? -4.039 -2.289 2.950 1.00 98.81 62 LEU A CA 1
ATOM 478 C C . LEU A 1 62 ? -3.618 -3.321 1.903 1.00 98.81 62 LEU A C 1
ATOM 480 O O . LEU A 1 62 ? -4.335 -3.564 0.935 1.00 98.81 62 LEU A O 1
ATOM 484 N N . ASN A 1 63 ? -2.462 -3.945 2.104 1.00 98.69 63 ASN A N 1
ATOM 485 C CA . ASN A 1 63 ? -1.938 -4.959 1.200 1.00 98.69 63 ASN A CA 1
ATOM 486 C C . ASN A 1 63 ? -2.123 -6.351 1.793 1.00 98.69 63 ASN A C 1
ATOM 488 O O . ASN A 1 63 ? -1.607 -6.629 2.876 1.00 98.69 63 ASN A O 1
ATOM 492 N N . VAL A 1 64 ? -2.789 -7.236 1.056 1.00 98.69 64 VAL A N 1
ATOM 493 C CA . VAL A 1 64 ? -2.996 -8.635 1.449 1.00 98.69 64 VAL A CA 1
ATOM 494 C C . VAL A 1 64 ? -2.442 -9.587 0.396 1.00 98.69 64 VAL A C 1
ATOM 496 O O . VAL A 1 64 ? -2.519 -9.320 -0.804 1.00 98.69 64 VAL A O 1
ATOM 499 N N . SER A 1 65 ? -1.886 -10.707 0.847 1.00 98.19 65 SER A N 1
ATOM 500 C CA . SER A 1 65 ? -1.229 -11.714 0.002 1.00 98.19 65 SER A CA 1
ATOM 501 C C . SER A 1 65 ? -2.228 -12.739 -0.555 1.00 98.19 65 SER A C 1
ATOM 503 O O . SER A 1 65 ? -2.086 -13.950 -0.378 1.00 98.19 65 SER A O 1
ATOM 505 N N . GLU A 1 66 ? -3.279 -12.233 -1.197 1.00 98.06 66 GLU A N 1
ATOM 506 C CA . GLU A 1 66 ? -4.290 -12.993 -1.934 1.00 98.06 66 GLU A CA 1
ATOM 507 C C . GLU A 1 66 ? -4.918 -12.090 -3.002 1.00 98.06 66 GLU A C 1
ATOM 509 O O . GLU A 1 66 ? -5.246 -10.940 -2.715 1.00 98.06 66 GLU A O 1
ATOM 514 N N . ALA A 1 67 ? -5.114 -12.604 -4.216 1.00 97.50 67 ALA A N 1
ATOM 515 C CA . ALA A 1 67 ? -5.847 -11.918 -5.291 1.00 97.50 67 ALA A CA 1
ATOM 516 C C . ALA A 1 67 ? -6.640 -12.863 -6.207 1.00 97.50 67 ALA A C 1
ATOM 518 O O . ALA A 1 67 ? -7.413 -12.418 -7.059 1.00 97.50 67 ALA A O 1
ATOM 519 N N . ARG A 1 68 ? -6.441 -14.177 -6.068 1.00 96.88 68 ARG A N 1
ATOM 520 C CA . ARG A 1 68 ? -7.072 -15.201 -6.908 1.00 96.88 68 ARG A CA 1
ATOM 521 C C . ARG A 1 68 ? -8.450 -15.568 -6.366 1.00 96.88 68 ARG A C 1
ATOM 523 O O . ARG A 1 68 ? -9.380 -15.770 -7.143 1.00 96.88 68 ARG A O 1
ATOM 530 N N . ARG A 1 69 ? -8.598 -15.592 -5.039 1.00 97.38 69 ARG A N 1
ATOM 531 C CA . ARG A 1 69 ? -9.878 -15.741 -4.329 1.00 97.38 69 ARG A CA 1
ATOM 532 C C . ARG A 1 69 ? -10.462 -14.365 -4.015 1.00 97.38 69 ARG A C 1
ATOM 534 O O . ARG A 1 69 ? -10.253 -13.815 -2.939 1.00 97.38 69 ARG A O 1
ATOM 541 N N . LYS A 1 70 ? -11.151 -13.776 -4.995 1.00 95.69 70 LYS A N 1
ATOM 542 C CA . LYS A 1 70 ? -11.694 -12.407 -4.900 1.00 95.69 70 LYS A CA 1
ATOM 543 C C . LYS A 1 70 ? -12.726 -12.249 -3.783 1.00 95.69 70 LYS A C 1
ATOM 545 O O . LYS A 1 70 ? -12.723 -11.238 -3.096 1.00 95.69 70 LYS A O 1
ATOM 550 N N . ASP A 1 71 ? -13.555 -13.263 -3.570 1.00 97.50 71 ASP A N 1
ATOM 551 C CA . ASP A 1 71 ? -14.536 -13.343 -2.484 1.00 97.50 71 ASP A CA 1
ATOM 552 C C . ASP A 1 71 ? -13.883 -13.207 -1.099 1.00 97.50 71 ASP A C 1
ATOM 554 O O . ASP A 1 71 ? -14.403 -12.518 -0.219 1.00 97.50 71 ASP A O 1
ATOM 558 N N . LEU A 1 72 ? -12.698 -13.798 -0.922 1.00 98.12 72 LEU A N 1
ATOM 559 C CA . LEU A 1 72 ? -11.901 -13.667 0.295 1.00 98.12 72 LEU A CA 1
ATOM 560 C C . LEU A 1 72 ? -11.455 -12.215 0.496 1.00 98.12 72 LEU A C 1
ATOM 562 O O . LEU A 1 72 ? -11.632 -11.660 1.579 1.00 98.12 72 LEU A O 1
ATOM 566 N N . VAL A 1 73 ? -10.915 -11.586 -0.549 1.00 98.56 73 VAL A N 1
ATOM 567 C CA . VAL A 1 73 ? -10.452 -10.189 -0.500 1.00 98.56 73 VAL A CA 1
ATOM 568 C C . VAL A 1 73 ? -11.620 -9.231 -0.244 1.00 98.56 73 VAL A C 1
ATOM 570 O O . VAL A 1 73 ? -11.504 -8.317 0.572 1.00 98.56 73 VAL A O 1
ATOM 573 N N . GLU A 1 74 ? -12.775 -9.464 -0.868 1.00 98.44 74 GLU A N 1
ATOM 574 C CA . GLU A 1 74 ? -13.998 -8.704 -0.598 1.00 98.44 74 GLU A CA 1
ATOM 575 C C . GLU A 1 74 ? -14.476 -8.890 0.844 1.00 98.44 74 GLU A C 1
ATOM 577 O O . GLU A 1 74 ? -14.850 -7.914 1.489 1.00 98.44 74 GLU A O 1
ATOM 582 N N . THR A 1 75 ? -14.381 -10.101 1.398 1.00 98.56 75 THR A N 1
ATOM 583 C CA . THR A 1 75 ? -14.700 -10.360 2.812 1.00 98.56 75 THR A CA 1
ATOM 584 C C . THR A 1 75 ? -13.789 -9.557 3.751 1.00 98.56 75 THR A C 1
ATOM 586 O O . THR A 1 75 ? -14.242 -9.054 4.781 1.00 98.56 75 THR A O 1
ATOM 589 N N . VAL A 1 76 ? -12.507 -9.394 3.402 1.00 98.75 76 VAL A N 1
ATOM 590 C CA . VAL A 1 76 ? -11.571 -8.528 4.141 1.00 98.75 76 VAL A CA 1
ATOM 591 C C . VAL A 1 76 ? -11.996 -7.061 4.057 1.00 98.75 76 VAL A C 1
ATOM 593 O O . VAL A 1 76 ? -12.042 -6.384 5.083 1.00 98.75 76 VAL A O 1
ATOM 596 N N . ALA A 1 77 ? -12.356 -6.574 2.867 1.00 98.62 77 ALA A N 1
ATOM 597 C CA . ALA A 1 77 ? -12.849 -5.208 2.686 1.00 98.62 77 ALA A CA 1
ATOM 598 C C . ALA A 1 77 ? -14.154 -4.954 3.463 1.00 98.62 77 ALA A C 1
ATOM 600 O O . ALA A 1 77 ? -14.307 -3.910 4.091 1.00 98.62 77 ALA A O 1
ATOM 601 N N . GLN A 1 78 ? -15.069 -5.924 3.496 1.00 98.44 78 GLN A N 1
ATOM 602 C CA . GLN A 1 78 ? -16.310 -5.833 4.266 1.00 98.44 78 GLN A CA 1
ATOM 603 C C . GLN A 1 78 ? -16.061 -5.765 5.774 1.00 98.44 78 GLN A C 1
ATOM 605 O O . GLN A 1 78 ? -16.744 -5.012 6.464 1.00 98.44 78 GLN A O 1
ATOM 610 N N . ALA A 1 79 ? -15.056 -6.472 6.297 1.00 98.50 79 ALA A N 1
ATOM 611 C CA . ALA A 1 79 ? -14.691 -6.377 7.713 1.00 98.50 79 ALA A CA 1
ATOM 612 C C . ALA A 1 79 ? -14.202 -4.970 8.119 1.00 98.50 79 ALA A C 1
ATOM 614 O O . ALA A 1 79 ? -14.345 -4.579 9.277 1.00 98.50 79 ALA A O 1
ATOM 615 N N . ALA A 1 80 ? -13.683 -4.184 7.168 1.00 98.38 80 ALA A N 1
ATOM 616 C CA . ALA A 1 80 ? -13.360 -2.775 7.391 1.00 98.38 80 ALA A CA 1
ATOM 617 C C . ALA A 1 80 ? -14.620 -1.899 7.539 1.00 98.38 80 ALA A C 1
ATOM 619 O O . ALA A 1 80 ? -14.579 -0.858 8.185 1.00 98.38 80 ALA A O 1
ATOM 620 N N . LEU A 1 81 ? -15.743 -2.300 6.942 1.00 98.38 81 LEU A N 1
ATOM 621 C CA . LEU A 1 81 ? -16.954 -1.481 6.820 1.00 98.38 81 LEU A CA 1
ATOM 622 C C . LEU A 1 81 ? -18.047 -1.847 7.810 1.00 98.38 81 LEU A C 1
ATOM 624 O O . LEU A 1 81 ? -18.860 -0.994 8.157 1.00 98.38 81 LEU A O 1
ATOM 628 N N . TYR A 1 82 ? -18.093 -3.105 8.232 1.00 97.94 82 TYR A N 1
ATOM 629 C CA . TYR A 1 82 ? -19.152 -3.646 9.070 1.00 97.94 82 TYR A CA 1
ATOM 630 C C . TYR A 1 82 ? -18.541 -4.264 10.327 1.00 97.94 82 TYR A C 1
ATOM 632 O O . TYR A 1 82 ? -17.518 -4.948 10.264 1.00 97.94 82 TYR A O 1
ATOM 640 N N . ASN A 1 83 ? -19.144 -4.001 11.484 1.00 93.81 83 ASN A N 1
ATOM 641 C CA . ASN A 1 83 ? -18.754 -4.653 12.732 1.00 93.81 83 ASN A CA 1
ATOM 642 C C . ASN A 1 83 ? -19.299 -6.097 12.804 1.00 93.81 83 ASN A C 1
ATOM 644 O O . ASN A 1 83 ? -19.937 -6.588 11.869 1.00 93.81 83 ASN A O 1
ATOM 648 N N . ALA A 1 84 ? -19.043 -6.795 13.913 1.00 90.00 84 ALA A N 1
ATOM 649 C CA . ALA A 1 84 ? -19.445 -8.193 14.088 1.00 90.00 84 ALA A CA 1
ATOM 650 C C . ALA A 1 84 ? -20.972 -8.399 14.058 1.00 90.00 84 ALA A C 1
ATOM 652 O O . ALA A 1 84 ? -21.441 -9.463 13.658 1.00 90.00 84 ALA A O 1
ATOM 653 N N . GLU A 1 85 ? -21.743 -7.378 14.432 1.00 93.25 85 GLU A N 1
ATOM 654 C CA . GLU A 1 85 ? -23.207 -7.371 14.398 1.00 93.25 85 GLU A CA 1
ATOM 655 C C . GLU A 1 85 ? -23.771 -7.025 13.006 1.00 93.25 85 GLU A C 1
ATOM 657 O O . GLU A 1 85 ? -24.987 -6.993 12.821 1.00 93.25 85 GLU A O 1
ATOM 662 N N . GLY A 1 86 ? -22.907 -6.756 12.021 1.00 93.25 86 GLY A N 1
ATOM 663 C CA . GLY A 1 86 ? -23.295 -6.331 10.676 1.00 93.25 86 GLY A CA 1
ATOM 664 C C . GLY A 1 86 ? -23.695 -4.856 10.584 1.00 93.25 86 GLY A C 1
ATOM 665 O O . GLY A 1 86 ? -24.161 -4.412 9.534 1.00 93.25 86 GLY A O 1
ATOM 666 N N . ALA A 1 87 ? -23.510 -4.079 11.654 1.00 95.50 87 ALA A N 1
ATOM 667 C CA . ALA A 1 87 ? -23.743 -2.645 11.632 1.00 95.50 87 ALA A CA 1
ATOM 668 C C . ALA A 1 87 ? -22.599 -1.937 10.900 1.00 95.50 87 ALA A C 1
ATOM 670 O O . ALA A 1 87 ? -21.415 -2.230 11.093 1.00 95.50 87 ALA A O 1
ATOM 671 N N . ARG A 1 88 ? -22.971 -0.984 10.047 1.00 95.06 88 ARG A N 1
ATOM 672 C CA . ARG A 1 88 ? -22.026 -0.169 9.289 1.00 95.06 88 ARG A CA 1
ATOM 673 C C . ARG A 1 88 ? -21.213 0.725 10.228 1.00 95.06 88 ARG A C 1
ATOM 675 O O . ARG A 1 88 ? -21.764 1.365 11.118 1.00 95.06 88 ARG A O 1
ATOM 682 N N . ARG A 1 89 ? -19.913 0.828 9.964 1.00 94.62 89 ARG A N 1
ATOM 683 C CA . ARG A 1 89 ? -19.024 1.827 10.556 1.00 94.62 89 ARG A CA 1
ATOM 684 C C . ARG A 1 89 ? -19.223 3.157 9.832 1.00 94.62 89 ARG A C 1
ATOM 686 O O . ARG A 1 89 ? -18.975 3.271 8.629 1.00 94.62 89 ARG A O 1
ATOM 693 N N . GLU A 1 90 ? -19.733 4.148 10.553 1.00 91.56 90 GLU A N 1
ATOM 694 C CA . GLU A 1 90 ? -19.918 5.501 10.026 1.00 91.56 90 GLU A CA 1
ATOM 695 C C . GLU A 1 90 ? -18.576 6.130 9.629 1.00 91.56 90 GLU A C 1
ATOM 697 O O . GLU A 1 90 ? -17.511 5.722 10.095 1.00 91.56 90 GLU A O 1
ATOM 702 N N . GLY A 1 91 ? -18.613 7.099 8.710 1.00 91.81 91 GLY A N 1
ATOM 703 C CA . GLY A 1 91 ? -17.408 7.816 8.283 1.00 91.81 91 GLY A CA 1
ATOM 704 C C . GLY A 1 91 ? -16.342 6.945 7.605 1.00 91.81 91 GLY A C 1
ATOM 705 O O . GLY A 1 91 ? -15.198 7.376 7.511 1.00 91.81 91 GLY A O 1
ATOM 706 N N . THR A 1 92 ? -16.697 5.739 7.147 1.00 96.81 92 THR A N 1
ATOM 707 C CA . THR A 1 92 ? -15.780 4.776 6.521 1.00 96.81 92 THR A CA 1
ATOM 708 C C . THR A 1 92 ? -16.277 4.362 5.135 1.00 96.81 92 THR A C 1
ATOM 710 O O . THR A 1 92 ? -17.475 4.145 4.919 1.00 96.81 92 THR A O 1
ATOM 713 N N . THR A 1 93 ? -15.351 4.233 4.187 1.00 98.31 93 THR A N 1
ATOM 714 C CA . THR A 1 93 ? -15.605 3.721 2.836 1.00 98.31 93 THR A CA 1
ATOM 715 C C . THR A 1 93 ? -14.400 2.933 2.326 1.00 98.31 93 THR A C 1
ATOM 717 O O . THR A 1 93 ? -13.256 3.208 2.691 1.00 98.31 93 THR A O 1
ATOM 720 N N . VAL A 1 94 ? -14.639 1.948 1.465 1.00 98.62 94 VAL A N 1
ATOM 721 C CA . VAL A 1 94 ? -13.584 1.308 0.679 1.00 98.62 94 VAL A CA 1
ATOM 722 C C . VAL A 1 94 ? -13.752 1.770 -0.759 1.00 98.62 94 VAL A C 1
ATOM 724 O O . VAL A 1 94 ? -14.747 1.480 -1.423 1.00 98.62 94 VAL A O 1
ATOM 727 N N . LEU A 1 95 ? -12.764 2.510 -1.248 1.00 97.88 95 LEU A N 1
ATOM 728 C CA . LEU A 1 95 ? -12.829 3.143 -2.560 1.00 97.88 95 LEU A CA 1
ATOM 729 C C . LEU A 1 95 ? -12.480 2.192 -3.694 1.00 97.88 95 LEU A C 1
ATOM 731 O O . LEU A 1 95 ? -12.999 2.338 -4.798 1.00 97.88 95 LEU A O 1
ATOM 735 N N . ASN A 1 96 ? -11.572 1.253 -3.445 1.00 97.06 96 ASN A N 1
ATOM 736 C CA . ASN A 1 96 ? -11.036 0.380 -4.477 1.00 97.06 96 ASN A CA 1
ATOM 737 C C . ASN A 1 9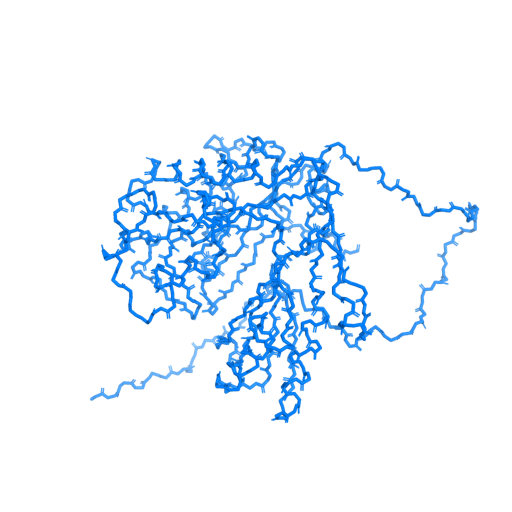6 ? -10.514 -0.935 -3.894 1.00 97.06 96 ASN A C 1
ATOM 739 O O . ASN A 1 96 ? -9.969 -0.954 -2.789 1.00 97.06 96 ASN A O 1
ATOM 743 N N . ILE A 1 97 ? -10.610 -2.000 -4.689 1.00 97.12 97 ILE A N 1
ATOM 744 C CA . ILE A 1 97 ? -9.891 -3.258 -4.480 1.00 97.12 97 ILE A CA 1
ATOM 745 C C . ILE A 1 97 ? -9.139 -3.567 -5.774 1.00 97.12 97 ILE A C 1
ATOM 747 O O . ILE A 1 97 ? -9.723 -4.026 -6.757 1.00 97.12 97 ILE A O 1
ATOM 751 N N . PHE A 1 98 ? -7.834 -3.315 -5.779 1.00 95.25 98 PHE A N 1
ATOM 752 C CA . PHE A 1 98 ? -6.969 -3.711 -6.883 1.00 95.25 98 PHE A CA 1
ATOM 753 C C . PHE A 1 98 ? -6.470 -5.134 -6.639 1.00 95.25 98 PHE A C 1
ATOM 755 O O . PHE A 1 98 ? -5.760 -5.359 -5.664 1.00 95.25 98 PHE A O 1
ATOM 762 N N . ASN A 1 99 ? -6.844 -6.078 -7.504 1.00 95.12 99 ASN A N 1
ATOM 763 C CA . ASN A 1 99 ? -6.421 -7.478 -7.424 1.00 95.12 99 ASN A CA 1
ATOM 764 C C . ASN A 1 99 ? -5.423 -7.767 -8.547 1.00 95.12 99 ASN A C 1
ATOM 766 O O . ASN A 1 99 ? -5.779 -7.622 -9.717 1.00 95.12 99 ASN A O 1
ATOM 770 N N . ASP A 1 100 ? -4.228 -8.234 -8.201 1.00 95.31 100 ASP A N 1
ATOM 771 C CA . ASP A 1 100 ? -3.219 -8.651 -9.172 1.00 95.31 100 ASP A CA 1
ATOM 772 C C . ASP A 1 100 ? -2.989 -10.163 -9.094 1.00 95.31 100 ASP A C 1
ATOM 774 O O . ASP A 1 100 ? -2.488 -10.697 -8.099 1.00 95.31 100 ASP A O 1
ATOM 778 N N . HIS A 1 101 ? -3.395 -10.869 -10.149 1.00 94.56 101 HIS A N 1
ATOM 779 C CA . HIS A 1 101 ? -3.407 -12.329 -10.180 1.00 94.56 101 HIS A CA 1
ATOM 780 C C . HIS A 1 101 ? -1.996 -12.945 -10.226 1.00 94.56 101 HIS A C 1
ATOM 782 O O . HIS A 1 101 ? -1.752 -13.987 -9.596 1.00 94.56 101 HIS A O 1
ATOM 788 N N . ASP A 1 102 ? -1.067 -12.317 -10.951 1.00 93.12 102 ASP A N 1
ATOM 789 C CA . ASP A 1 102 ? 0.310 -12.799 -11.102 1.00 93.12 102 ASP A CA 1
ATOM 790 C C . ASP A 1 102 ? 1.098 -12.535 -9.817 1.00 93.12 102 ASP A C 1
ATOM 792 O O . ASP A 1 102 ? 1.778 -13.429 -9.292 1.00 93.12 102 ASP A O 1
ATOM 796 N N . TYR A 1 103 ? 0.933 -11.344 -9.237 1.00 94.69 103 TYR A N 1
ATOM 797 C CA . TYR A 1 103 ? 1.491 -11.000 -7.930 1.00 94.69 103 TYR A CA 1
ATOM 798 C C . TYR A 1 103 ? 0.847 -11.798 -6.799 1.00 94.69 103 TYR A C 1
ATOM 800 O O . TYR A 1 103 ? 1.478 -11.973 -5.760 1.00 94.69 103 TYR A O 1
ATOM 808 N N . ASN A 1 104 ? -0.370 -12.307 -7.013 1.00 96.88 104 ASN A N 1
ATOM 809 C CA . ASN A 1 104 ? -1.245 -12.870 -5.989 1.00 96.88 104 ASN A CA 1
ATOM 810 C C . ASN A 1 104 ? -1.404 -11.923 -4.788 1.00 96.88 104 ASN A C 1
ATOM 812 O O . ASN A 1 104 ? -1.385 -12.343 -3.635 1.00 96.88 104 ASN A O 1
ATOM 816 N N . ARG A 1 105 ? -1.514 -10.625 -5.060 1.00 97.25 105 ARG A N 1
ATOM 817 C CA . ARG A 1 105 ? -1.549 -9.576 -4.042 1.00 97.25 105 ARG A CA 1
ATOM 818 C C . ARG A 1 105 ? -2.660 -8.600 -4.364 1.00 97.25 105 ARG A C 1
ATOM 820 O O . ARG A 1 105 ? -2.823 -8.206 -5.518 1.00 97.25 105 ARG A O 1
ATOM 827 N N . SER A 1 106 ? -3.383 -8.191 -3.331 1.00 98.38 106 SER A N 1
ATOM 828 C CA . SER A 1 106 ? -4.425 -7.180 -3.452 1.00 98.38 106 SER A CA 1
ATOM 829 C C . SER A 1 106 ? -4.112 -5.952 -2.623 1.00 98.38 106 SER A C 1
ATOM 831 O O . SER A 1 106 ? -3.531 -6.051 -1.540 1.00 98.38 106 SER A O 1
ATOM 833 N N . VAL A 1 107 ? -4.525 -4.797 -3.138 1.00 98.25 107 VAL A N 1
ATOM 834 C CA . VAL A 1 107 ? -4.470 -3.507 -2.449 1.00 98.25 107 VAL A CA 1
ATOM 835 C C . VAL A 1 107 ? -5.893 -3.005 -2.252 1.00 98.25 107 VAL A C 1
ATOM 837 O O . VAL A 1 107 ? -6.597 -2.717 -3.220 1.00 98.25 107 VAL A O 1
ATOM 840 N N . ILE A 1 108 ? -6.311 -2.903 -0.994 1.00 98.69 108 ILE A N 1
ATOM 841 C CA . ILE A 1 108 ? -7.620 -2.391 -0.592 1.00 98.69 108 ILE A CA 1
ATOM 842 C C . ILE A 1 108 ? -7.427 -0.939 -0.154 1.00 98.69 108 ILE A C 1
ATOM 844 O O . ILE A 1 108 ? -6.694 -0.668 0.795 1.00 98.69 108 ILE A O 1
ATOM 848 N N . THR A 1 109 ? -8.062 0.004 -0.847 1.00 98.69 109 THR A N 1
ATOM 849 C CA . THR A 1 109 ? -8.022 1.429 -0.492 1.00 98.69 109 THR A CA 1
ATOM 850 C C . THR A 1 109 ? -9.153 1.738 0.479 1.00 98.69 109 THR A C 1
ATOM 852 O O . THR A 1 109 ? -10.291 1.958 0.067 1.00 98.69 109 THR A O 1
ATOM 855 N N . ILE A 1 110 ? -8.830 1.737 1.766 1.00 98.75 110 ILE A N 1
ATOM 856 C CA . ILE A 1 110 ? -9.748 2.021 2.867 1.00 98.75 110 ILE A CA 1
ATOM 857 C C . ILE A 1 110 ? -9.593 3.493 3.252 1.00 98.75 110 ILE A C 1
ATOM 859 O O . ILE A 1 110 ? -8.470 3.950 3.454 1.00 98.75 110 ILE A O 1
ATOM 863 N N . VAL A 1 111 ? -10.692 4.232 3.375 1.00 98.62 111 VAL A N 1
ATOM 864 C CA . VAL A 1 111 ? -10.687 5.626 3.836 1.00 98.62 111 VAL A CA 1
ATOM 865 C C . VAL A 1 111 ? -11.626 5.780 5.024 1.00 98.62 111 VAL A C 1
ATOM 867 O O . VAL A 1 111 ? -12.762 5.305 4.993 1.00 98.62 111 VAL A O 1
ATOM 870 N N . ALA A 1 112 ? -11.141 6.447 6.068 1.00 97.88 112 ALA A N 1
ATOM 871 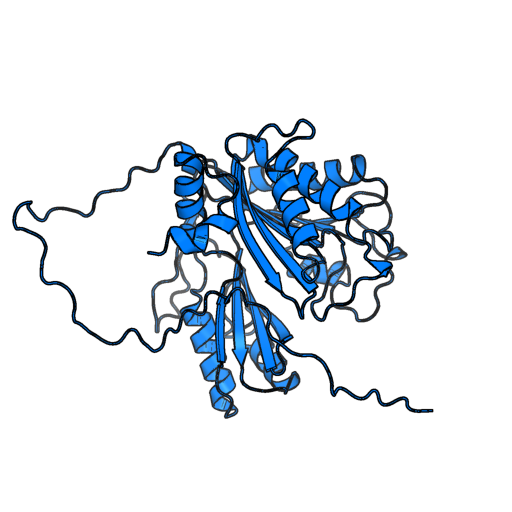C CA . ALA A 1 112 ? -11.897 6.753 7.277 1.00 97.88 112 ALA A CA 1
ATOM 872 C C . ALA A 1 112 ? -11.437 8.088 7.881 1.00 97.88 112 ALA A C 1
ATOM 874 O O . ALA A 1 112 ? -10.440 8.669 7.436 1.00 97.88 112 ALA A O 1
ATOM 875 N N . SER A 1 113 ? -12.130 8.565 8.918 1.00 96.38 113 SER A N 1
ATOM 876 C CA . SER A 1 113 ? -11.558 9.594 9.791 1.00 96.38 113 SER A CA 1
ATOM 877 C C . SER A 1 113 ? -10.345 9.046 10.543 1.00 96.38 113 SER A C 1
ATOM 879 O O . SER A 1 113 ? -10.269 7.846 10.833 1.00 96.38 113 SER A O 1
ATOM 881 N N . ILE A 1 114 ? -9.409 9.929 10.889 1.00 96.75 114 ILE A N 1
ATOM 882 C CA . ILE A 1 114 ? -8.235 9.563 11.691 1.00 96.75 114 ILE A CA 1
ATOM 883 C C . ILE A 1 114 ? -8.622 8.873 13.012 1.00 96.75 114 ILE A C 1
ATOM 885 O O . ILE A 1 114 ? -8.036 7.853 13.351 1.00 96.75 114 ILE A O 1
ATOM 889 N N . ASP A 1 115 ? -9.698 9.312 13.671 1.00 95.00 115 ASP A N 1
ATOM 890 C CA . ASP A 1 115 ? -10.156 8.730 14.943 1.00 95.00 115 ASP A CA 1
ATOM 891 C C . ASP A 1 115 ? -10.691 7.287 14.804 1.00 95.00 115 ASP A C 1
ATOM 893 O O . ASP A 1 115 ? -10.774 6.541 15.783 1.00 95.00 115 ASP A O 1
ATOM 897 N N . SER A 1 116 ? -11.088 6.881 13.591 1.00 96.06 116 SER A N 1
ATOM 898 C CA . SER A 1 116 ? -11.704 5.571 13.322 1.00 96.06 116 SER A CA 1
ATOM 899 C C . SER A 1 116 ? -10.777 4.588 12.606 1.00 96.06 116 SER A C 1
ATOM 901 O O . SER A 1 116 ? -11.026 3.378 12.646 1.00 96.06 116 SER A O 1
ATOM 903 N N . ILE A 1 117 ? -9.709 5.073 11.957 1.00 97.94 117 ILE A N 1
ATOM 904 C CA . ILE A 1 117 ? -8.900 4.266 11.032 1.00 97.94 117 ILE A CA 1
ATOM 905 C C . ILE A 1 117 ? -8.308 3.021 11.690 1.00 97.94 117 ILE A C 1
ATOM 907 O O . ILE A 1 117 ? -8.278 1.961 11.067 1.00 97.94 117 ILE A O 1
ATOM 911 N N . ARG A 1 118 ? -7.887 3.107 12.956 1.00 98.31 118 ARG A N 1
ATOM 912 C CA . ARG A 1 118 ? -7.272 1.977 13.657 1.00 98.31 118 ARG A CA 1
ATOM 913 C C . ARG A 1 118 ? -8.193 0.780 13.759 1.00 98.31 118 ARG A C 1
ATOM 915 O O . ARG A 1 118 ? -7.792 -0.322 13.407 1.00 98.31 118 ARG A O 1
ATOM 922 N N . GLU A 1 119 ? -9.415 0.979 14.239 1.00 98.00 119 GLU A N 1
ATOM 923 C CA . GLU A 1 119 ? -10.353 -0.129 14.426 1.00 98.00 119 GLU A CA 1
ATOM 924 C C . GLU A 1 119 ? -10.821 -0.693 13.077 1.00 98.00 119 GLU A C 1
ATOM 926 O O . GLU A 1 119 ? -10.919 -1.907 12.912 1.00 98.00 119 GLU A O 1
ATOM 931 N N . VAL A 1 120 ? -11.038 0.181 12.092 1.00 98.31 120 VAL A N 1
ATOM 932 C CA . VAL A 1 120 ? -11.374 -0.193 10.711 1.00 98.31 120 VAL A CA 1
ATOM 933 C C . VAL A 1 120 ? -10.293 -1.096 10.103 1.00 98.31 120 VAL A C 1
ATOM 935 O O . VAL A 1 120 ? -10.590 -2.167 9.570 1.00 98.31 120 VAL A O 1
ATOM 938 N N . VAL A 1 121 ? -9.026 -0.687 10.203 1.00 98.75 121 VAL A N 1
ATOM 939 C CA . VAL A 1 121 ? -7.892 -1.432 9.645 1.00 98.75 121 VAL A CA 1
ATOM 940 C C . VAL A 1 121 ? -7.634 -2.718 10.430 1.00 98.75 121 VAL A C 1
ATOM 942 O O . VAL A 1 121 ? -7.400 -3.755 9.810 1.00 98.75 121 VAL A O 1
ATOM 945 N N . LEU A 1 122 ? -7.718 -2.696 11.765 1.00 98.75 122 LEU A N 1
ATOM 946 C CA . LEU A 1 122 ? -7.556 -3.894 12.597 1.00 98.75 122 LEU A CA 1
ATOM 947 C C . LEU A 1 122 ? -8.587 -4.970 12.254 1.00 98.75 122 LEU A C 1
ATOM 949 O O . LEU A 1 122 ? -8.201 -6.115 12.032 1.00 98.75 122 LEU A O 1
ATOM 953 N N . ALA A 1 123 ? -9.862 -4.602 12.113 1.00 98.75 123 ALA A N 1
ATOM 954 C CA . ALA A 1 123 ? -10.917 -5.547 11.755 1.00 98.75 123 ALA A CA 1
ATOM 955 C C . ALA A 1 123 ? -10.660 -6.218 10.391 1.00 98.75 123 ALA A C 1
ATOM 957 O O . ALA A 1 123 ? -10.828 -7.434 10.244 1.00 98.75 123 ALA A O 1
ATOM 958 N N . ALA A 1 124 ? -10.183 -5.452 9.404 1.00 98.81 124 ALA A N 1
ATOM 959 C CA . ALA A 1 124 ? -9.761 -5.997 8.115 1.00 98.81 124 ALA A CA 1
ATOM 960 C C . ALA A 1 124 ? -8.554 -6.943 8.260 1.00 98.81 124 ALA A C 1
ATOM 962 O O . ALA A 1 124 ? -8.548 -8.040 7.698 1.00 98.81 124 ALA A O 1
ATOM 963 N N . CYS A 1 125 ? -7.550 -6.564 9.054 1.00 98.81 125 CYS A N 1
ATOM 964 C CA . CYS A 1 125 ? -6.353 -7.376 9.274 1.00 98.81 125 CYS A CA 1
ATOM 965 C C . CYS A 1 125 ? -6.663 -8.698 9.986 1.00 98.81 125 CYS A C 1
ATOM 967 O O . CYS A 1 125 ? -6.195 -9.751 9.554 1.00 98.81 125 CYS A O 1
ATOM 969 N N . GLU A 1 126 ? -7.488 -8.670 11.034 1.00 98.69 126 GLU A N 1
ATOM 970 C CA . GLU A 1 126 ? -7.962 -9.868 11.735 1.00 98.69 126 GLU A CA 1
ATOM 971 C C . GLU A 1 126 ? -8.667 -10.823 10.771 1.00 98.69 126 GLU A C 1
ATOM 973 O O . GLU A 1 126 ? -8.390 -12.028 10.757 1.00 98.69 126 GLU A O 1
ATOM 978 N N . LYS A 1 127 ? -9.535 -10.281 9.906 1.00 98.75 127 LYS A N 1
ATOM 979 C CA . LYS A 1 127 ? -10.217 -11.073 8.885 1.00 98.75 127 LYS A CA 1
ATOM 980 C C . LYS A 1 127 ? -9.228 -11.689 7.897 1.00 98.75 127 LYS A C 1
ATOM 982 O O . LYS A 1 127 ? -9.319 -12.885 7.628 1.00 98.75 127 LYS A O 1
ATOM 987 N N . ALA A 1 128 ? -8.271 -10.912 7.397 1.00 98.69 128 ALA A N 1
ATOM 988 C CA . ALA A 1 128 ? -7.257 -11.386 6.459 1.00 98.69 128 ALA A CA 1
ATOM 989 C C . ALA A 1 128 ? -6.390 -12.502 7.066 1.00 98.69 128 ALA A C 1
ATOM 991 O O . ALA A 1 128 ? -6.237 -13.556 6.451 1.00 98.69 128 ALA A O 1
ATOM 992 N N . CYS A 1 129 ? -5.902 -12.334 8.298 1.00 98.44 129 CYS A N 1
ATOM 993 C CA . CYS A 1 129 ? -5.128 -13.356 9.009 1.00 98.44 129 CYS A CA 1
ATOM 994 C C . CYS A 1 129 ? -5.934 -14.639 9.290 1.00 98.44 129 CYS A C 1
ATOM 996 O O . CYS A 1 129 ? -5.371 -15.735 9.347 1.00 98.44 129 CYS A O 1
ATOM 998 N N . GLY A 1 130 ? -7.256 -14.532 9.451 1.00 98.00 130 GLY A N 1
ATOM 999 C CA . GLY A 1 130 ? -8.138 -15.694 9.570 1.00 98.00 130 GLY A CA 1
ATOM 1000 C C . GLY A 1 130 ? -8.274 -16.497 8.270 1.00 98.00 130 GLY A C 1
ATOM 1001 O O . GLY A 1 130 ? -8.451 -17.714 8.320 1.00 98.00 130 GLY A O 1
ATOM 1002 N N . LEU A 1 131 ? -8.166 -15.835 7.115 1.00 98.25 131 LEU A N 1
ATOM 1003 C CA . LEU A 1 131 ? -8.485 -16.403 5.802 1.00 98.25 131 LEU A CA 1
ATOM 1004 C C . LEU A 1 131 ? -7.254 -16.784 4.959 1.00 98.25 131 LEU A C 1
ATOM 1006 O O . LEU A 1 131 ? -7.342 -17.662 4.095 1.00 98.25 131 LEU A O 1
ATOM 1010 N N . ILE A 1 132 ? -6.115 -16.133 5.190 1.00 98.38 132 ILE A N 1
ATOM 1011 C CA . ILE A 1 132 ? -4.895 -16.288 4.392 1.00 98.38 132 ILE A CA 1
ATOM 1012 C C . ILE A 1 132 ? -3.861 -17.080 5.193 1.00 98.38 132 ILE A C 1
ATOM 1014 O O . ILE A 1 132 ? -3.535 -16.735 6.327 1.00 98.38 132 ILE A O 1
ATOM 1018 N N . ASP A 1 133 ? -3.326 -18.135 4.579 1.00 97.00 133 ASP A N 1
ATOM 1019 C CA . ASP A 1 133 ? -2.213 -18.916 5.117 1.00 97.00 133 ASP A CA 1
ATOM 1020 C C . ASP A 1 133 ? -0.992 -18.767 4.207 1.00 97.00 133 ASP A C 1
ATOM 1022 O O . ASP A 1 133 ? -0.976 -19.251 3.071 1.00 97.00 133 ASP A O 1
ATOM 1026 N N . MET A 1 134 ? 0.043 -18.098 4.714 1.00 95.88 134 MET A N 1
ATOM 1027 C CA . MET A 1 134 ? 1.268 -17.826 3.963 1.00 95.88 134 MET A CA 1
ATOM 1028 C C . MET A 1 134 ? 2.082 -19.085 3.644 1.00 95.88 134 MET A C 1
ATOM 1030 O O . MET A 1 134 ? 2.885 -19.051 2.715 1.00 95.88 134 MET A O 1
ATOM 1034 N N . SER A 1 135 ? 1.847 -20.217 4.320 1.00 93.94 135 SER A N 1
ATOM 1035 C CA . SER A 1 135 ? 2.506 -21.487 3.975 1.00 93.94 135 SER A CA 1
ATOM 1036 C C . SER A 1 135 ? 2.093 -22.035 2.603 1.00 93.94 135 SER A C 1
ATOM 1038 O O . SER A 1 135 ? 2.841 -22.803 2.000 1.00 93.94 135 SER A O 1
ATOM 1040 N N . ALA A 1 136 ? 0.928 -21.620 2.098 1.00 92.94 136 ALA A N 1
ATOM 1041 C CA . ALA A 1 136 ? 0.399 -22.010 0.793 1.00 92.94 136 ALA A CA 1
ATOM 1042 C C . ALA A 1 136 ? 0.505 -20.891 -0.259 1.00 92.94 136 ALA A C 1
ATOM 1044 O O . ALA A 1 136 ? 0.117 -21.089 -1.413 1.00 92.94 136 ALA A O 1
ATOM 1045 N N . HIS A 1 137 ? 0.994 -19.708 0.120 1.00 94.56 137 HIS A N 1
ATOM 1046 C CA . HIS A 1 137 ? 1.023 -18.555 -0.768 1.00 94.56 137 HIS A CA 1
ATOM 1047 C C . HIS A 1 137 ? 2.093 -18.706 -1.860 1.00 94.56 137 HIS A C 1
ATOM 1049 O O . HIS A 1 137 ? 3.261 -18.974 -1.582 1.00 94.56 137 HIS A O 1
ATOM 1055 N N . VAL A 1 138 ? 1.698 -18.466 -3.116 1.00 91.19 138 VAL A N 1
ATOM 1056 C CA . VAL A 1 138 ? 2.602 -18.424 -4.275 1.00 91.19 138 VAL A CA 1
ATOM 1057 C C . VAL A 1 138 ? 2.227 -17.253 -5.184 1.00 91.19 138 VAL A C 1
ATOM 1059 O O . VAL A 1 138 ? 1.155 -17.262 -5.800 1.00 91.19 138 VAL A O 1
ATOM 1062 N N . GLY A 1 139 ? 3.131 -16.285 -5.314 1.00 90.75 139 GLY A N 1
ATOM 1063 C CA . GLY A 1 139 ? 3.009 -15.100 -6.166 1.00 90.75 139 GLY A CA 1
ATOM 1064 C C . GLY A 1 139 ? 4.380 -14.621 -6.645 1.00 90.75 139 GLY A C 1
ATOM 1065 O O . GLY A 1 139 ? 5.406 -14.998 -6.073 1.00 90.75 139 GLY A O 1
ATOM 1066 N N . VAL A 1 140 ? 4.423 -13.828 -7.722 1.00 88.00 140 VAL A N 1
ATOM 1067 C CA . VAL A 1 140 ? 5.703 -13.331 -8.275 1.00 88.00 140 VAL A CA 1
ATOM 1068 C C . VAL A 1 140 ? 6.189 -12.035 -7.615 1.00 88.00 140 VAL A C 1
ATOM 1070 O O . VAL A 1 140 ? 7.355 -11.665 -7.775 1.00 88.00 140 VAL A O 1
ATOM 1073 N N . HIS A 1 141 ? 5.329 -11.354 -6.852 1.00 89.56 141 HIS A N 1
ATOM 1074 C CA . HIS A 1 141 ? 5.695 -10.151 -6.110 1.00 89.56 141 HIS A CA 1
ATOM 1075 C C . HIS A 1 141 ? 6.314 -10.516 -4.749 1.00 89.56 141 HIS A C 1
ATOM 1077 O O . HIS A 1 141 ? 5.760 -11.353 -4.041 1.00 89.56 141 HIS A O 1
ATOM 1083 N N . PRO A 1 142 ? 7.415 -9.868 -4.319 1.00 90.06 142 PRO A N 1
ATOM 1084 C CA . PRO A 1 142 ? 7.961 -10.070 -2.978 1.00 90.06 142 PRO A CA 1
ATOM 1085 C C . PRO A 1 142 ? 6.951 -9.700 -1.881 1.00 90.06 142 PRO A C 1
ATOM 1087 O O . PRO A 1 142 ? 6.548 -8.538 -1.773 1.00 90.06 142 PRO A O 1
ATOM 1090 N N . CYS A 1 143 ? 6.583 -10.665 -1.049 1.00 92.94 143 CYS A N 1
ATOM 1091 C CA . CYS A 1 143 ? 5.711 -10.492 0.111 1.00 92.94 143 CYS A CA 1
ATOM 1092 C C . CYS A 1 143 ? 6.280 -11.266 1.301 1.00 92.94 143 CYS A C 1
ATOM 1094 O O . CYS A 1 143 ? 6.960 -12.280 1.120 1.00 92.94 143 CYS A O 1
ATOM 1096 N N . MET A 1 144 ? 5.984 -10.813 2.514 1.00 94.50 144 MET A N 1
ATOM 1097 C CA . MET A 1 144 ? 6.377 -11.521 3.732 1.00 94.50 144 MET A CA 1
ATOM 1098 C C . MET A 1 144 ? 5.224 -11.808 4.674 1.00 94.50 144 MET A C 1
ATOM 1100 O O . MET A 1 144 ? 5.454 -12.575 5.600 1.00 94.50 144 MET A O 1
ATOM 1104 N N . GLY A 1 145 ? 4.026 -11.252 4.466 1.00 96.75 145 GLY A N 1
ATOM 1105 C CA . GLY A 1 145 ? 2.901 -11.419 5.391 1.00 96.75 145 GLY A CA 1
ATOM 1106 C C . GLY A 1 145 ? 1.559 -11.678 4.711 1.00 96.75 145 GLY A C 1
ATOM 1107 O O . GLY A 1 145 ? 1.340 -11.260 3.578 1.00 96.75 145 GLY A O 1
ATOM 1108 N N . ALA A 1 146 ? 0.641 -12.343 5.419 1.00 97.94 146 ALA A N 1
ATOM 1109 C CA . ALA A 1 146 ? -0.757 -12.517 5.013 1.00 97.94 146 ALA A CA 1
ATOM 1110 C C . ALA A 1 146 ? -1.433 -11.150 4.843 1.00 97.94 146 ALA A C 1
ATOM 1112 O O . ALA A 1 146 ? -2.008 -10.846 3.797 1.00 97.94 146 ALA A O 1
ATOM 1113 N N . VAL A 1 147 ? -1.265 -10.309 5.865 1.00 98.62 147 VAL A N 1
ATOM 1114 C CA . VAL A 1 147 ? -1.314 -8.854 5.749 1.00 98.62 147 VAL A CA 1
ATOM 1115 C C . VAL A 1 147 ? 0.123 -8.388 5.545 1.00 98.62 147 VAL A C 1
ATOM 1117 O O . VAL A 1 147 ? 0.957 -8.498 6.443 1.00 98.62 147 VAL A O 1
ATOM 1120 N N . ASP A 1 148 ? 0.429 -7.935 4.337 1.00 98.12 148 ASP A N 1
ATOM 1121 C CA . ASP A 1 148 ? 1.795 -7.652 3.905 1.00 98.12 148 ASP A CA 1
ATOM 1122 C C . ASP A 1 148 ? 2.232 -6.248 4.336 1.00 98.12 148 ASP A C 1
ATOM 1124 O O . ASP A 1 148 ? 3.263 -6.076 4.987 1.00 98.12 148 ASP A O 1
ATOM 1128 N N . LEU A 1 149 ? 1.412 -5.238 4.027 1.00 98.50 149 LEU A N 1
ATOM 1129 C CA . LEU A 1 149 ? 1.657 -3.849 4.408 1.00 98.50 149 LEU A CA 1
ATOM 1130 C C . LEU A 1 149 ? 0.392 -3.128 4.863 1.00 98.50 149 LEU A C 1
ATOM 1132 O O . LEU A 1 149 ? -0.664 -3.252 4.241 1.00 98.50 149 LEU A O 1
ATOM 1136 N N . ILE A 1 150 ? 0.570 -2.272 5.864 1.00 98.81 150 ILE A N 1
ATOM 1137 C CA . ILE A 1 150 ? -0.427 -1.362 6.416 1.00 98.81 150 ILE A CA 1
ATOM 1138 C C . ILE A 1 150 ? 0.161 0.062 6.451 1.00 98.81 150 ILE A C 1
ATOM 1140 O O . ILE A 1 150 ? 0.601 0.534 7.503 1.00 98.81 150 ILE A O 1
ATOM 1144 N N . PRO A 1 151 ? 0.252 0.754 5.305 1.00 98.50 151 PRO A N 1
ATOM 1145 C CA . PRO A 1 151 ? 0.557 2.173 5.293 1.00 98.50 151 PRO A CA 1
ATOM 1146 C C . PRO A 1 151 ? -0.697 2.997 5.612 1.00 98.50 151 PRO A C 1
ATOM 1148 O O . PRO A 1 151 ? -1.769 2.711 5.075 1.00 98.50 151 PRO A O 1
ATOM 1151 N N . ILE A 1 152 ? -0.555 4.036 6.432 1.00 98.81 152 ILE A N 1
ATOM 1152 C CA . ILE A 1 152 ? -1.591 5.043 6.691 1.00 98.81 152 ILE A CA 1
ATOM 1153 C C . ILE A 1 152 ? -1.086 6.402 6.200 1.00 98.81 152 ILE A C 1
ATOM 1155 O O . ILE A 1 152 ? 0.018 6.832 6.543 1.00 98.81 152 ILE A O 1
ATOM 1159 N N . TYR A 1 153 ? -1.896 7.069 5.384 1.00 98.25 153 TYR A N 1
ATOM 1160 C CA . TYR A 1 153 ? -1.573 8.341 4.751 1.00 98.25 153 TYR A CA 1
ATOM 1161 C C . TYR A 1 153 ? -2.603 9.410 5.124 1.00 98.25 153 TYR A C 1
ATOM 1163 O O . TYR A 1 153 ? -3.805 9.133 5.035 1.00 98.25 153 TYR A O 1
ATOM 1171 N N . PRO A 1 154 ? -2.183 10.643 5.447 1.00 97.56 154 PRO A N 1
ATOM 1172 C CA . PRO A 1 154 ? -3.115 11.754 5.545 1.00 97.56 154 PRO A CA 1
ATOM 1173 C C . PRO A 1 154 ? -3.686 12.079 4.159 1.00 97.56 154 PRO A C 1
ATOM 1175 O O . PRO A 1 154 ? -2.954 12.140 3.168 1.00 97.56 154 PRO A O 1
ATOM 1178 N N . LEU A 1 155 ? -5.005 12.274 4.098 1.00 95.62 155 LEU A N 1
ATOM 1179 C CA . LEU A 1 155 ? -5.706 12.829 2.934 1.00 95.62 155 LEU A CA 1
ATOM 1180 C C . LEU A 1 155 ? -6.155 14.264 3.199 1.00 95.62 155 LEU A C 1
ATOM 1182 O O . LEU A 1 155 ? -6.080 15.120 2.317 1.00 95.62 155 LEU A O 1
ATOM 1186 N N . GLY A 1 156 ? -6.657 14.503 4.409 1.00 91.00 156 GLY A N 1
ATOM 1187 C CA . GLY A 1 156 ? -7.099 15.807 4.859 1.00 91.00 156 GLY A CA 1
ATOM 1188 C C . GLY A 1 156 ? -5.937 16.692 5.301 1.00 91.00 156 GLY A C 1
ATOM 1189 O O . GLY A 1 156 ? -4.981 16.232 5.919 1.00 91.00 156 GLY A O 1
ATOM 1190 N N . GLU A 1 157 ? -6.041 17.986 5.009 1.00 88.19 157 GLU A N 1
ATOM 1191 C CA . GLU A 1 157 ? -5.005 18.978 5.328 1.00 88.19 157 GLU A CA 1
ATOM 1192 C C . GLU A 1 157 ? -4.786 19.186 6.836 1.00 88.19 157 GLU A C 1
ATOM 1194 O O . GLU A 1 157 ? -3.755 19.736 7.219 1.00 88.19 157 GLU A O 1
ATOM 1199 N N . GLU A 1 158 ? -5.733 18.770 7.686 1.00 93.62 158 GLU A N 1
ATOM 1200 C CA . GLU A 1 158 ? -5.681 18.926 9.149 1.00 93.62 158 GLU A CA 1
ATOM 1201 C C . GLU A 1 158 ? -5.212 17.665 9.885 1.00 93.62 158 GLU A C 1
ATOM 1203 O O . GLU A 1 158 ? -5.346 17.600 11.106 1.00 93.62 158 GLU A O 1
ATOM 1208 N N . VAL A 1 159 ? -4.722 16.650 9.167 1.00 96.06 159 VAL A N 1
ATOM 1209 C CA . VAL A 1 159 ? -4.160 15.441 9.783 1.00 96.06 159 VAL A CA 1
ATOM 1210 C C . VAL A 1 159 ? -2.637 15.479 9.661 1.00 96.06 159 VAL A C 1
ATOM 1212 O O . VAL A 1 159 ? -2.119 15.256 8.563 1.00 96.06 159 VAL A O 1
ATOM 1215 N N . PRO A 1 160 ? -1.904 15.729 10.759 1.00 96.69 160 PRO A N 1
ATOM 1216 C CA . PRO A 1 160 ? -0.455 15.585 10.786 1.00 96.69 160 PRO A CA 1
ATOM 1217 C C . PRO A 1 160 ? -0.039 14.148 10.448 1.00 96.69 160 PRO A C 1
ATOM 1219 O O . PRO A 1 160 ? -0.741 13.178 10.761 1.00 96.69 160 PRO A O 1
ATOM 1222 N N . VAL A 1 161 ? 1.143 13.974 9.854 1.00 97.12 161 VAL A N 1
ATOM 1223 C CA . VAL A 1 161 ? 1.668 12.621 9.579 1.00 97.12 161 VAL A CA 1
ATOM 1224 C C . VAL A 1 161 ? 1.966 11.884 10.892 1.00 97.12 161 VAL A C 1
ATOM 1226 O O . VAL A 1 161 ? 1.878 10.659 10.966 1.00 97.12 161 VAL A O 1
ATOM 1229 N N . GLU A 1 162 ? 2.279 12.629 11.944 1.00 97.75 162 GLU A N 1
ATOM 1230 C CA . GLU A 1 162 ? 2.505 12.166 13.305 1.00 97.75 162 GLU A CA 1
ATOM 1231 C C . GLU A 1 162 ? 1.264 11.479 13.887 1.00 97.75 162 GLU A C 1
ATOM 1233 O O . GLU A 1 162 ? 1.397 10.403 14.466 1.00 97.75 162 GLU A O 1
ATOM 1238 N N . GLU A 1 163 ? 0.068 12.032 13.657 1.00 98.25 163 GLU A N 1
ATOM 1239 C CA . GLU A 1 163 ? -1.206 11.436 14.089 1.00 98.25 163 GLU A CA 1
ATOM 1240 C C . GLU A 1 163 ? -1.441 10.103 13.353 1.00 98.25 163 GLU A C 1
ATOM 1242 O O . GLU A 1 163 ? -1.737 9.076 13.963 1.00 98.25 163 GLU A O 1
ATOM 1247 N N . CYS A 1 164 ? -1.158 10.057 12.042 1.00 98.62 164 CYS A N 1
ATOM 1248 C CA . CYS A 1 164 ? -1.174 8.804 11.275 1.00 98.62 164 CYS A CA 1
ATOM 1249 C C . CYS A 1 164 ? -0.162 7.777 11.814 1.00 98.62 164 CYS A C 1
ATOM 1251 O O . CYS A 1 164 ? -0.416 6.573 11.782 1.00 98.62 164 CYS A O 1
ATOM 1253 N N . ALA A 1 165 ? 0.999 8.230 12.292 1.00 98.75 165 ALA A N 1
ATOM 1254 C CA . ALA A 1 165 ? 2.035 7.367 12.849 1.00 98.75 165 ALA A CA 1
ATOM 1255 C C . ALA A 1 165 ? 1.659 6.798 14.223 1.00 98.75 165 ALA A C 1
ATOM 1257 O O . ALA A 1 165 ? 2.035 5.666 14.536 1.00 98.75 165 ALA A O 1
ATOM 1258 N N . GLU A 1 166 ? 0.936 7.564 15.039 1.00 98.81 166 GLU A N 1
ATOM 1259 C CA . GLU A 1 166 ? 0.346 7.087 16.291 1.00 98.81 166 GLU A CA 1
ATOM 1260 C C . GLU A 1 166 ? -0.666 5.976 16.020 1.00 98.81 166 GLU A C 1
ATOM 1262 O O . GLU A 1 166 ? -0.527 4.885 16.580 1.00 98.81 166 GLU A O 1
ATOM 1267 N N . GLU A 1 167 ? -1.584 6.190 15.075 1.00 98.81 167 GLU A N 1
ATOM 1268 C CA . GLU A 1 167 ? -2.544 5.162 14.671 1.00 98.81 167 GLU A CA 1
ATOM 1269 C C . GLU A 1 167 ? -1.854 3.943 14.040 1.00 98.81 167 GLU A C 1
ATOM 1271 O O . GLU A 1 167 ? -2.203 2.809 14.357 1.00 98.81 167 GLU A O 1
ATOM 1276 N N . ALA A 1 168 ? -0.808 4.128 13.227 1.00 98.88 168 ALA A N 1
ATOM 1277 C CA . ALA A 1 168 ? -0.028 3.020 12.668 1.00 98.88 168 ALA A CA 1
ATOM 1278 C C . ALA A 1 168 ? 0.629 2.158 13.762 1.00 98.88 168 ALA A C 1
ATOM 1280 O O . ALA A 1 168 ? 0.556 0.928 13.713 1.00 98.88 168 ALA A O 1
ATOM 1281 N N . ARG A 1 169 ? 1.232 2.775 14.788 1.00 98.88 169 ARG A N 1
ATOM 1282 C CA . ARG A 1 169 ? 1.786 2.041 15.940 1.00 98.88 169 ARG A CA 1
ATOM 1283 C C . ARG A 1 169 ? 0.693 1.320 16.725 1.00 98.88 169 ARG A C 1
ATOM 1285 O O . ARG A 1 169 ? 0.881 0.160 17.090 1.00 98.88 169 ARG A O 1
ATOM 1292 N N . ALA A 1 170 ? -0.451 1.969 16.937 1.00 98.81 170 ALA A N 1
ATOM 1293 C CA . ALA A 1 170 ? -1.587 1.370 17.629 1.00 98.81 170 ALA A CA 1
ATOM 1294 C C . ALA A 1 170 ? -2.189 0.186 16.851 1.00 98.81 170 ALA A C 1
ATOM 1296 O O . ALA A 1 170 ? -2.553 -0.820 17.456 1.00 98.81 170 ALA A O 1
ATOM 1297 N N . VAL A 1 171 ? -2.243 0.259 15.517 1.00 98.88 171 VAL A N 1
ATOM 1298 C CA . VAL A 1 171 ? -2.636 -0.862 14.650 1.00 98.88 171 VAL A CA 1
ATOM 1299 C C . VAL A 1 171 ? -1.624 -2.002 14.737 1.00 98.88 171 VAL A C 1
ATOM 1301 O O . VAL A 1 171 ? -2.025 -3.151 14.887 1.00 98.88 171 VAL A O 1
ATOM 1304 N N . ALA A 1 172 ? -0.319 -1.720 14.686 1.00 98.81 172 ALA A N 1
ATOM 1305 C CA . ALA A 1 172 ? 0.700 -2.761 14.826 1.00 98.81 172 ALA A CA 1
ATOM 1306 C C . ALA A 1 172 ? 0.579 -3.489 16.175 1.00 98.81 172 ALA A C 1
ATOM 1308 O O . ALA A 1 172 ? 0.567 -4.719 16.213 1.00 98.81 172 ALA A O 1
ATOM 1309 N N . GLN A 1 173 ? 0.423 -2.737 17.269 1.00 98.75 173 GLN A N 1
ATOM 1310 C CA . GLN A 1 173 ? 0.219 -3.300 18.601 1.00 98.75 173 GLN A CA 1
ATOM 1311 C C . GLN A 1 173 ? -1.073 -4.128 18.660 1.00 98.75 173 GLN A C 1
ATOM 1313 O O . GLN A 1 173 ? -1.026 -5.316 18.984 1.00 98.75 173 GLN A O 1
ATOM 1318 N N . GLY A 1 174 ? -2.204 -3.538 18.264 1.00 98.69 174 GLY A N 1
ATOM 1319 C CA . GLY A 1 174 ? -3.508 -4.198 18.291 1.00 98.69 174 GLY A CA 1
ATOM 1320 C C . GLY A 1 174 ? -3.551 -5.471 17.444 1.00 98.69 174 GLY A C 1
ATOM 1321 O O . GLY A 1 174 ? -4.152 -6.455 17.863 1.00 98.69 174 GLY A O 1
ATOM 1322 N N . LEU A 1 175 ? -2.861 -5.507 16.300 1.00 98.69 175 LEU A N 1
ATOM 1323 C CA . LEU A 1 175 ? -2.776 -6.702 15.459 1.00 98.69 175 LEU A CA 1
ATOM 1324 C C . LEU A 1 175 ? -2.088 -7.847 16.210 1.00 98.69 175 LEU A C 1
ATOM 1326 O O . LEU A 1 175 ? -2.620 -8.955 16.262 1.00 98.69 175 LEU A O 1
ATOM 1330 N N . THR A 1 176 ? -0.946 -7.562 16.843 1.00 98.25 176 THR A N 1
ATOM 1331 C CA . THR A 1 176 ? -0.175 -8.563 17.598 1.00 98.25 176 THR A CA 1
ATOM 1332 C C . THR A 1 176 ? -0.890 -9.061 18.855 1.00 98.25 176 THR A C 1
ATOM 1334 O O . THR A 1 176 ? -0.683 -10.205 19.260 1.00 98.25 176 THR A O 1
ATOM 1337 N N . GLU A 1 177 ? -1.760 -8.236 19.443 1.00 98.25 177 GLU A N 1
ATOM 1338 C CA . GLU A 1 177 ? -2.584 -8.594 20.601 1.00 98.25 177 GLU A CA 1
ATOM 1339 C C . GLU A 1 177 ? -3.811 -9.427 20.201 1.00 98.25 177 GLU A C 1
ATOM 1341 O O . GLU A 1 177 ? -4.104 -10.444 20.833 1.00 98.25 177 GLU A O 1
ATOM 1346 N N . ARG A 1 178 ? -4.526 -9.023 19.141 1.00 98.06 178 ARG A N 1
ATOM 1347 C CA . ARG A 1 178 ? -5.779 -9.664 18.702 1.00 98.06 178 ARG A CA 1
ATOM 1348 C C . ARG A 1 178 ? -5.558 -10.932 17.884 1.00 98.06 178 ARG A C 1
ATOM 1350 O O . ARG A 1 178 ? -6.411 -11.819 17.894 1.00 98.06 178 ARG A O 1
ATOM 1357 N N . VAL A 1 179 ? -4.416 -11.051 17.205 1.00 97.81 179 VAL A N 1
ATOM 1358 C CA . VAL A 1 179 ? -4.055 -12.226 16.403 1.00 97.81 179 VAL A CA 1
ATOM 1359 C C . VAL A 1 179 ? -2.732 -12.818 16.904 1.00 97.81 179 VAL A C 1
ATOM 1361 O O . VAL A 1 179 ? -1.665 -12.561 16.341 1.00 97.81 179 VAL A O 1
ATOM 1364 N N . PRO A 1 180 ? -2.761 -13.659 17.956 1.00 95.12 180 PRO A N 1
ATOM 1365 C CA . PRO A 1 180 ? -1.548 -14.237 18.519 1.00 95.12 180 PRO A CA 1
ATOM 1366 C C . PRO A 1 180 ? -0.699 -14.971 17.472 1.00 95.12 180 PRO A C 1
ATOM 1368 O O . PRO A 1 180 ? -1.138 -15.927 16.826 1.00 95.12 180 PRO A O 1
ATOM 1371 N N . GLY A 1 181 ? 0.559 -14.547 17.346 1.00 93.50 181 GLY A N 1
ATOM 1372 C CA . GLY A 1 181 ? 1.525 -15.112 16.403 1.00 93.50 181 GLY A CA 1
ATOM 1373 C C . GLY A 1 181 ? 1.795 -14.262 15.162 1.00 93.50 181 GLY A C 1
ATOM 1374 O O . GLY A 1 181 ? 2.678 -14.639 14.393 1.00 93.50 181 GLY A O 1
ATOM 1375 N N . THR A 1 182 ? 1.083 -13.150 14.958 1.00 97.94 182 THR A N 1
ATOM 1376 C CA . THR A 1 182 ? 1.486 -12.129 13.978 1.00 97.94 182 THR A CA 1
ATOM 1377 C C . THR A 1 182 ? 2.638 -11.294 14.519 1.00 97.94 182 THR A C 1
ATOM 1379 O O . THR A 1 182 ? 2.683 -11.017 15.715 1.00 97.94 182 THR A O 1
ATOM 1382 N N . ALA A 1 183 ? 3.517 -10.846 13.631 1.00 98.12 183 ALA A N 1
ATOM 1383 C CA . ALA A 1 183 ? 4.661 -10.003 13.946 1.00 98.12 183 ALA A CA 1
ATOM 1384 C C . ALA A 1 183 ? 4.690 -8.801 12.999 1.00 98.12 183 ALA A C 1
ATOM 1386 O O . ALA A 1 183 ? 4.280 -8.923 11.839 1.00 98.12 183 ALA A O 1
ATOM 1387 N N . ALA A 1 184 ? 5.195 -7.660 13.465 1.00 98.56 184 ALA A N 1
ATOM 1388 C CA . ALA A 1 184 ? 5.247 -6.442 12.668 1.00 98.56 184 ALA A CA 1
ATOM 1389 C C . ALA A 1 184 ? 6.592 -5.719 12.766 1.00 98.56 184 ALA A C 1
ATOM 1391 O O . ALA A 1 184 ? 7.239 -5.713 13.813 1.00 98.56 184 ALA A O 1
ATOM 1392 N N . PHE A 1 185 ? 6.988 -5.062 11.677 1.00 98.56 185 PHE A N 1
ATOM 1393 C CA . PHE A 1 185 ? 8.022 -4.031 11.694 1.00 98.56 185 PHE A CA 1
ATOM 1394 C C . PHE A 1 185 ? 7.413 -2.682 11.316 1.00 98.56 185 PHE A C 1
ATOM 1396 O O . PHE A 1 185 ? 6.491 -2.596 10.501 1.00 98.56 185 PHE A O 1
ATOM 1403 N N . LEU A 1 186 ? 7.953 -1.624 11.900 1.00 98.81 186 LEU A N 1
ATOM 1404 C CA . LEU A 1 186 ? 7.559 -0.252 11.665 1.00 98.81 186 LEU A CA 1
ATOM 1405 C C . LEU A 1 186 ? 8.421 0.377 10.569 1.00 98.81 186 LEU A C 1
ATOM 1407 O O . LEU A 1 186 ? 9.605 0.056 10.412 1.00 98.81 186 LEU A O 1
ATOM 1411 N N . PHE A 1 187 ? 7.822 1.291 9.809 1.00 98.69 187 PHE A N 1
ATOM 1412 C CA . PHE A 1 187 ? 8.523 2.122 8.832 1.00 98.69 187 PHE A CA 1
ATOM 1413 C C . PHE A 1 187 ? 7.956 3.545 8.773 1.00 98.69 187 PHE A C 1
ATOM 1415 O O . PHE A 1 187 ? 6.861 3.836 9.263 1.00 98.69 187 PHE A O 1
ATOM 1422 N N . GLY A 1 188 ? 8.709 4.438 8.130 1.00 98.12 188 GLY A N 1
ATOM 1423 C CA . GLY A 1 188 ? 8.350 5.843 7.977 1.00 98.12 188 GLY A CA 1
ATOM 1424 C C . GLY A 1 188 ? 8.207 6.521 9.334 1.00 98.12 188 GLY A C 1
ATOM 1425 O O . GLY A 1 188 ? 8.943 6.227 10.269 1.00 98.12 188 GLY A O 1
ATOM 1426 N N . TRP A 1 189 ? 7.212 7.386 9.473 1.00 98.25 189 TRP A N 1
ATOM 1427 C CA . TRP A 1 189 ? 6.958 8.142 10.700 1.00 98.25 189 TRP A CA 1
ATOM 1428 C C . TRP A 1 189 ? 6.569 7.263 11.900 1.00 98.25 189 TRP A C 1
ATOM 1430 O O . TRP A 1 189 ? 6.684 7.692 13.051 1.00 98.25 189 TRP A O 1
ATOM 1440 N N . ALA A 1 190 ? 6.142 6.019 11.654 1.00 98.62 190 ALA A N 1
ATOM 1441 C CA . ALA A 1 190 ? 5.871 5.058 12.718 1.00 98.62 190 ALA A CA 1
ATOM 1442 C C . ALA A 1 190 ? 7.163 4.509 13.352 1.00 98.62 190 ALA A C 1
ATOM 1444 O O . ALA A 1 190 ? 7.173 4.256 14.557 1.00 98.62 190 ALA A O 1
ATOM 1445 N N . ASP A 1 191 ? 8.246 4.381 12.573 1.00 98.50 191 ASP A N 1
ATOM 1446 C CA . ASP A 1 191 ? 9.575 3.929 13.012 1.00 98.50 191 ASP A CA 1
ATOM 1447 C C . ASP A 1 191 ? 10.315 5.052 13.750 1.00 98.50 191 ASP A C 1
ATOM 1449 O O . ASP A 1 191 ? 11.218 5.690 13.223 1.00 98.50 191 ASP A O 1
ATOM 1453 N N . SER A 1 192 ? 9.908 5.351 14.978 1.00 95.31 192 SER A N 1
ATOM 1454 C CA . SER A 1 192 ? 10.497 6.435 15.770 1.00 95.31 192 SER A CA 1
ATOM 1455 C C . SER A 1 192 ? 11.668 5.941 16.637 1.00 95.31 192 SER A C 1
ATOM 1457 O O . SER A 1 192 ? 11.561 4.865 17.228 1.00 95.31 192 SER A O 1
ATOM 1459 N N . PRO A 1 193 ? 12.780 6.701 16.763 1.00 95.94 193 PRO A N 1
ATOM 1460 C CA . PRO A 1 193 ? 13.016 8.048 16.221 1.00 95.94 193 PRO A CA 1
ATOM 1461 C C . PRO A 1 193 ? 13.703 8.080 14.842 1.00 95.94 193 PRO A C 1
ATOM 1463 O O . PRO A 1 193 ? 13.959 9.161 14.323 1.00 95.94 193 PRO A O 1
ATOM 1466 N N . LEU A 1 194 ? 14.059 6.929 14.263 1.00 96.88 194 LEU A N 1
ATOM 1467 C CA . LEU A 1 194 ? 14.936 6.858 13.083 1.00 96.88 194 LEU A CA 1
ATOM 1468 C C . LEU A 1 194 ? 14.245 7.220 11.758 1.00 96.88 194 LEU A C 1
ATOM 1470 O O . LEU A 1 194 ? 14.922 7.553 10.789 1.00 96.88 194 LEU A O 1
ATOM 1474 N N . GLN A 1 195 ? 12.920 7.120 11.724 1.00 96.81 195 GLN A N 1
ATOM 1475 C CA . GLN A 1 195 ? 12.022 7.353 10.597 1.00 96.81 195 GLN A CA 1
ATOM 1476 C C . GLN A 1 195 ? 12.476 6.699 9.285 1.00 96.81 195 GLN A C 1
ATOM 1478 O O . GLN A 1 195 ? 12.379 7.289 8.206 1.00 96.81 195 GLN A O 1
ATOM 1483 N N . ARG A 1 196 ? 12.994 5.465 9.345 1.00 97.12 196 ARG A N 1
ATOM 1484 C CA . ARG A 1 196 ? 13.520 4.792 8.150 1.00 97.12 196 ARG A CA 1
ATOM 1485 C C . ARG A 1 196 ? 12.375 4.451 7.205 1.00 97.12 196 ARG A C 1
ATOM 1487 O O . ARG A 1 196 ? 11.391 3.820 7.591 1.00 97.12 196 ARG A O 1
ATOM 1494 N N . GLY A 1 197 ? 12.523 4.820 5.935 1.00 95.38 197 GLY A N 1
ATOM 1495 C CA . GLY A 1 197 ? 11.523 4.552 4.901 1.00 95.38 197 GLY A CA 1
ATOM 1496 C C . GLY A 1 197 ? 11.296 3.058 4.636 1.00 95.38 197 GLY A C 1
ATOM 1497 O O . GLY A 1 197 ? 12.120 2.197 4.968 1.00 95.38 197 GLY A O 1
ATOM 1498 N N . LEU A 1 198 ? 10.181 2.745 3.969 1.00 95.38 198 LEU A N 1
ATOM 1499 C CA . LEU A 1 198 ? 9.755 1.371 3.692 1.00 95.38 198 LEU A CA 1
ATOM 1500 C C . LEU A 1 198 ? 10.821 0.557 2.943 1.00 95.38 198 LEU A C 1
ATOM 1502 O O . LEU A 1 198 ? 11.085 -0.590 3.304 1.00 95.38 198 LEU A O 1
ATOM 1506 N N . ALA A 1 199 ? 11.456 1.132 1.916 1.00 92.62 199 ALA A N 1
ATOM 1507 C CA . ALA A 1 199 ? 12.487 0.439 1.142 1.00 92.62 199 ALA A CA 1
ATOM 1508 C C . ALA A 1 199 ? 13.690 0.020 2.004 1.00 92.62 199 ALA A C 1
ATOM 1510 O O . ALA A 1 199 ? 14.197 -1.096 1.856 1.00 92.62 199 ALA A O 1
ATOM 1511 N N . GLN A 1 200 ? 14.123 0.890 2.921 1.00 94.88 200 GLN A N 1
ATOM 1512 C CA . GLN A 1 200 ? 15.210 0.589 3.847 1.00 94.88 200 GLN A CA 1
ATOM 1513 C C . GLN A 1 200 ? 14.801 -0.513 4.827 1.00 94.88 200 GLN A C 1
ATOM 1515 O O . GLN A 1 200 ? 15.506 -1.517 4.937 1.00 94.88 200 GLN A O 1
ATOM 1520 N N . ARG A 1 201 ? 13.645 -0.377 5.485 1.00 97.00 201 ARG A N 1
ATOM 1521 C CA . ARG A 1 201 ? 13.171 -1.366 6.465 1.00 97.00 201 ARG A CA 1
ATOM 1522 C C . ARG A 1 201 ? 12.943 -2.739 5.835 1.00 97.00 201 ARG A C 1
ATOM 1524 O O . ARG A 1 201 ? 13.412 -3.739 6.368 1.00 97.00 201 ARG A O 1
ATOM 1531 N N . ARG A 1 202 ? 12.364 -2.804 4.632 1.00 95.38 202 ARG A N 1
ATOM 1532 C CA . ARG A 1 202 ? 12.254 -4.053 3.854 1.00 95.38 202 ARG A CA 1
ATOM 1533 C C . ARG A 1 202 ? 13.614 -4.706 3.601 1.00 95.38 202 ARG A C 1
ATOM 1535 O O . ARG A 1 202 ? 13.752 -5.921 3.728 1.00 95.38 202 ARG A O 1
ATOM 1542 N N . LYS A 1 203 ? 14.644 -3.924 3.264 1.00 93.25 203 LYS A N 1
ATOM 1543 C CA . LYS A 1 203 ? 16.003 -4.455 3.083 1.00 93.25 203 LYS A CA 1
ATOM 1544 C C . LYS A 1 203 ? 16.561 -5.030 4.390 1.00 93.25 203 LYS A C 1
ATOM 1546 O O . LYS A 1 203 ? 17.131 -6.119 4.356 1.00 93.25 203 LYS A O 1
ATOM 1551 N N . GLU A 1 204 ? 16.376 -4.331 5.510 1.00 94.88 204 GLU A N 1
ATOM 1552 C CA . GLU A 1 204 ? 16.801 -4.772 6.849 1.00 94.88 204 GLU A CA 1
ATOM 1553 C C . GLU A 1 204 ? 16.106 -6.080 7.268 1.00 94.88 204 GLU A C 1
ATOM 1555 O O . GLU A 1 204 ? 16.769 -6.986 7.765 1.00 94.88 204 GLU A O 1
ATOM 1560 N N . MET A 1 205 ? 14.813 -6.231 6.962 1.00 94.94 205 MET A N 1
ATOM 1561 C CA . MET A 1 205 ? 14.033 -7.451 7.230 1.00 94.94 205 MET A CA 1
ATOM 1562 C C . MET A 1 205 ? 14.308 -8.601 6.244 1.00 94.94 205 MET A C 1
ATOM 1564 O O . MET A 1 205 ? 13.776 -9.698 6.393 1.00 94.94 205 MET A O 1
ATOM 1568 N N . GLY A 1 206 ? 15.127 -8.384 5.208 1.00 92.69 206 GLY A N 1
ATOM 1569 C CA . GLY A 1 206 ? 15.412 -9.405 4.196 1.00 92.69 206 GLY A CA 1
ATOM 1570 C C . GLY A 1 206 ? 14.284 -9.650 3.184 1.00 92.69 206 GLY A C 1
ATOM 1571 O O . GLY A 1 206 ? 14.275 -10.699 2.548 1.00 92.69 206 GLY A O 1
ATOM 1572 N N . TRP A 1 207 ? 13.389 -8.680 2.969 1.00 89.31 207 TRP A N 1
ATOM 1573 C CA . TRP A 1 207 ? 12.169 -8.779 2.143 1.00 89.31 207 TRP A CA 1
ATOM 1574 C C . TRP A 1 207 ? 12.363 -9.232 0.697 1.00 89.31 207 TRP A C 1
ATOM 1576 O O . TRP A 1 207 ? 11.464 -9.795 0.084 1.00 89.31 207 TRP A O 1
ATOM 1586 N N . PHE A 1 208 ? 13.538 -8.972 0.129 1.00 88.19 208 PHE A N 1
ATOM 1587 C CA . PHE A 1 208 ? 13.844 -9.266 -1.273 1.00 88.19 208 PHE A CA 1
ATOM 1588 C C . PHE A 1 208 ? 14.737 -10.505 -1.448 1.00 88.19 208 PHE A C 1
ATOM 1590 O O . PHE A 1 208 ? 15.221 -10.769 -2.551 1.00 88.19 208 PHE A O 1
ATOM 1597 N N . LYS A 1 209 ? 15.011 -11.252 -0.368 1.00 86.44 209 LYS A N 1
ATOM 1598 C CA . LYS A 1 209 ? 15.777 -12.502 -0.438 1.00 86.44 209 LYS A CA 1
ATOM 1599 C C . LYS A 1 209 ? 14.893 -13.615 -1.011 1.00 86.44 209 LYS A C 1
ATOM 1601 O O . LYS A 1 209 ? 13.705 -13.682 -0.730 1.00 86.44 209 LYS A O 1
ATOM 1606 N N . ARG A 1 210 ? 15.487 -14.520 -1.801 1.00 75.00 210 ARG A N 1
ATOM 1607 C CA . ARG A 1 210 ? 14.778 -15.697 -2.353 1.00 75.00 210 ARG A CA 1
ATOM 1608 C C . ARG A 1 210 ? 14.321 -16.676 -1.273 1.00 75.00 210 ARG A C 1
ATOM 1610 O O . ARG A 1 210 ? 13.327 -17.366 -1.450 1.00 75.00 210 ARG A O 1
ATOM 1617 N N . THR A 1 211 ? 15.086 -16.759 -0.192 1.00 78.44 211 THR A N 1
ATOM 1618 C CA . THR A 1 211 ? 14.783 -17.575 0.978 1.00 78.44 211 THR A CA 1
ATOM 1619 C C . THR A 1 211 ? 15.065 -16.710 2.190 1.00 78.44 211 THR A C 1
ATOM 1621 O O . THR A 1 211 ? 16.187 -16.223 2.356 1.00 78.44 211 THR A O 1
ATOM 1624 N N . THR A 1 212 ? 14.037 -16.495 3.000 1.00 80.75 212 THR A N 1
ATOM 1625 C CA . THR A 1 212 ? 14.127 -15.706 4.222 1.00 80.75 212 THR A CA 1
ATOM 1626 C C . THR A 1 212 ? 13.865 -16.629 5.395 1.00 80.75 212 THR A C 1
ATOM 1628 O O . THR A 1 212 ? 12.812 -17.259 5.467 1.00 80.75 212 THR A O 1
ATOM 1631 N N . ASP A 1 213 ? 14.838 -16.720 6.294 1.00 86.12 213 ASP A N 1
ATOM 1632 C CA . ASP A 1 213 ? 14.639 -17.369 7.581 1.00 86.12 213 ASP A CA 1
ATOM 1633 C C . ASP A 1 213 ? 13.827 -16.427 8.472 1.00 86.12 213 ASP A C 1
ATOM 1635 O O . ASP A 1 213 ? 14.354 -15.439 8.982 1.00 86.12 213 ASP A O 1
ATOM 1639 N N . LEU A 1 214 ? 12.528 -16.707 8.592 1.00 86.38 214 LEU A N 1
ATOM 1640 C CA . LEU A 1 214 ? 11.597 -15.899 9.376 1.00 86.38 214 LEU A CA 1
ATOM 1641 C C . LEU A 1 214 ? 11.963 -15.867 10.867 1.00 86.38 214 LEU A C 1
ATOM 1643 O O . LEU A 1 214 ? 11.707 -14.856 11.511 1.00 86.38 214 LEU A O 1
ATOM 1647 N N . GLN A 1 215 ? 12.590 -16.921 11.399 1.00 83.31 215 GLN A N 1
ATOM 1648 C CA . GLN A 1 215 ? 12.963 -16.998 12.818 1.00 83.31 215 GLN A CA 1
ATOM 1649 C C . GLN A 1 215 ? 14.168 -16.113 13.146 1.00 83.31 215 GLN A C 1
ATOM 1651 O O . GLN A 1 215 ? 14.301 -15.627 14.262 1.00 83.31 215 GLN A O 1
ATOM 1656 N N . ALA A 1 216 ? 15.026 -15.846 12.159 1.00 87.56 216 ALA A N 1
ATOM 1657 C CA . ALA A 1 216 ? 16.149 -14.927 12.313 1.00 87.56 216 ALA A CA 1
ATOM 1658 C C . ALA A 1 216 ? 15.734 -13.444 12.241 1.00 87.56 216 ALA A C 1
ATOM 1660 O O . ALA A 1 216 ? 16.580 -12.561 12.412 1.00 87.56 216 ALA A O 1
ATOM 1661 N N . ILE A 1 217 ? 14.464 -13.148 11.941 1.00 92.12 217 ILE A N 1
ATOM 1662 C CA . ILE A 1 217 ? 13.972 -11.776 11.851 1.00 92.12 217 ILE A CA 1
ATOM 1663 C C . ILE A 1 217 ? 13.595 -11.271 13.233 1.00 92.12 217 ILE A C 1
ATOM 1665 O O . ILE A 1 217 ? 12.694 -11.789 13.888 1.00 92.12 217 ILE A O 1
ATOM 1669 N N . GLN A 1 218 ? 14.212 -10.158 13.606 1.00 93.81 218 GLN A N 1
ATOM 1670 C CA . GLN A 1 218 ? 13.785 -9.376 14.749 1.00 93.81 218 GLN A CA 1
ATOM 1671 C C . GLN A 1 218 ? 12.668 -8.412 14.328 1.00 93.81 218 GLN A C 1
ATOM 1673 O O . GLN A 1 218 ? 12.929 -7.387 13.697 1.00 93.81 218 GLN A O 1
ATOM 1678 N N . ALA A 1 219 ? 11.428 -8.768 14.661 1.00 96.69 219 ALA A N 1
ATOM 1679 C CA . ALA A 1 219 ? 10.278 -7.881 14.530 1.00 96.69 219 ALA A CA 1
ATOM 1680 C C . ALA A 1 219 ? 10.336 -6.750 15.573 1.00 96.69 219 ALA A C 1
ATOM 1682 O O . ALA A 1 219 ? 10.926 -6.912 16.643 1.00 96.69 219 ALA A O 1
ATOM 1683 N N . ASP A 1 220 ? 9.709 -5.615 15.267 1.00 98.12 220 ASP A N 1
ATOM 1684 C CA . ASP A 1 220 ? 9.605 -4.498 16.213 1.00 98.12 220 ASP A CA 1
ATOM 1685 C C . ASP A 1 220 ? 8.463 -4.731 17.218 1.00 98.12 220 ASP A C 1
ATOM 1687 O O . ASP A 1 220 ? 8.552 -4.299 18.366 1.00 98.12 220 ASP A O 1
ATOM 1691 N N . LEU A 1 221 ? 7.397 -5.426 16.793 1.00 98.25 221 LEU A N 1
ATOM 1692 C CA . LEU A 1 221 ? 6.260 -5.814 17.630 1.00 98.25 221 LEU A CA 1
ATOM 1693 C C . LEU A 1 221 ? 5.859 -7.271 17.388 1.00 98.25 221 LEU A C 1
ATOM 1695 O O . LEU A 1 221 ? 5.924 -7.779 16.266 1.00 98.25 221 LEU A O 1
ATOM 1699 N N . GLY A 1 222 ? 5.352 -7.904 18.446 1.00 97.00 222 GLY A N 1
ATOM 1700 C CA . GLY A 1 222 ? 4.917 -9.298 18.432 1.00 97.00 222 GLY A CA 1
ATOM 1701 C C . GLY A 1 222 ? 6.065 -10.302 18.619 1.00 97.00 222 GLY A C 1
ATOM 1702 O O . GLY A 1 222 ? 7.208 -9.915 18.861 1.00 97.00 222 GLY A O 1
ATOM 1703 N N . PRO A 1 223 ? 5.758 -11.610 18.575 1.00 95.19 223 PRO A N 1
ATOM 1704 C CA . PRO A 1 223 ? 6.759 -12.671 18.634 1.00 95.19 223 PRO A CA 1
ATOM 1705 C C . PRO A 1 223 ? 7.561 -12.772 17.327 1.00 95.19 223 PRO A C 1
ATOM 1707 O O . PRO A 1 223 ? 7.316 -12.051 16.364 1.00 95.19 223 PRO A O 1
ATOM 1710 N N . GLU A 1 224 ? 8.485 -13.731 17.266 1.00 94.06 224 GLU A N 1
ATOM 1711 C CA . GLU A 1 224 ? 9.139 -14.114 16.012 1.00 94.06 224 GLU A CA 1
ATOM 1712 C C . GLU A 1 224 ? 8.099 -14.461 14.922 1.00 94.06 224 GLU A C 1
ATOM 1714 O O . GLU A 1 224 ? 7.128 -15.184 15.207 1.00 94.06 224 GLU A O 1
ATOM 1719 N N . PRO A 1 225 ? 8.283 -13.976 13.677 1.00 94.19 225 PRO A N 1
ATOM 1720 C CA . PRO A 1 225 ? 7.352 -14.229 12.583 1.00 94.19 225 PRO A CA 1
ATOM 1721 C C . PRO A 1 225 ? 7.104 -15.723 12.347 1.00 94.19 225 PRO A C 1
ATOM 1723 O O . PRO A 1 225 ? 8.024 -16.517 12.148 1.00 94.19 225 PRO A O 1
ATOM 1726 N N . ARG A 1 226 ? 5.828 -16.117 12.315 1.00 93.00 226 ARG A N 1
ATOM 1727 C CA . ARG A 1 226 ? 5.412 -17.506 12.057 1.00 93.00 226 ARG A CA 1
ATOM 1728 C C . ARG A 1 226 ? 5.023 -17.694 10.602 1.00 93.00 226 ARG A C 1
ATOM 1730 O O . ARG A 1 226 ? 4.308 -16.863 10.065 1.00 93.00 226 ARG A O 1
ATOM 1737 N N . THR A 1 227 ? 5.357 -18.837 10.001 1.00 93.50 227 THR A N 1
ATOM 1738 C CA . THR A 1 227 ? 5.083 -19.127 8.579 1.00 93.50 227 THR A CA 1
ATOM 1739 C C . THR A 1 227 ? 3.634 -18.905 8.153 1.00 93.50 227 THR A C 1
ATOM 1741 O O . THR A 1 227 ? 3.421 -18.489 7.028 1.00 93.50 227 THR A O 1
ATOM 1744 N N . ARG A 1 228 ? 2.645 -19.150 9.025 1.00 95.00 228 ARG A N 1
ATOM 1745 C CA . ARG A 1 228 ? 1.221 -18.944 8.707 1.00 95.00 228 ARG A CA 1
ATOM 1746 C C . ARG A 1 228 ? 0.879 -17.482 8.404 1.00 95.00 228 ARG A C 1
ATOM 1748 O O . ARG A 1 228 ? 0.115 -17.219 7.482 1.00 95.00 228 ARG A O 1
ATOM 1755 N N . TYR A 1 229 ? 1.408 -16.553 9.197 1.00 96.44 229 TYR A N 1
ATOM 1756 C CA . TYR A 1 229 ? 1.061 -15.130 9.113 1.00 96.44 229 TYR A CA 1
ATOM 1757 C C . TYR A 1 229 ? 2.150 -14.304 8.447 1.00 96.44 229 TYR A C 1
ATOM 1759 O O . TYR A 1 229 ? 1.846 -13.333 7.766 1.00 96.44 229 TYR A O 1
ATOM 1767 N N . GLY A 1 230 ? 3.404 -14.700 8.638 1.00 96.19 230 GLY A N 1
ATOM 1768 C CA . GLY A 1 230 ? 4.568 -13.985 8.166 1.00 96.19 230 GLY A CA 1
ATOM 1769 C C . GLY A 1 230 ? 4.867 -12.725 8.982 1.00 96.19 230 GLY A C 1
ATOM 1770 O O . GLY A 1 230 ? 4.668 -12.704 10.198 1.00 96.19 230 GLY A O 1
ATOM 1771 N N . LEU A 1 231 ? 5.377 -11.697 8.307 1.00 97.75 231 LEU A N 1
ATOM 1772 C CA . LEU A 1 231 ? 5.771 -10.410 8.875 1.00 97.75 231 LEU A CA 1
ATOM 1773 C C . LEU A 1 231 ? 5.024 -9.270 8.170 1.00 97.75 231 LEU A C 1
ATOM 1775 O O . LEU A 1 231 ? 5.118 -9.131 6.951 1.00 97.75 231 LEU A O 1
ATOM 1779 N N . THR A 1 232 ? 4.345 -8.427 8.944 1.00 98.62 232 THR A N 1
ATOM 1780 C CA . THR A 1 232 ? 3.614 -7.258 8.443 1.00 98.62 232 THR A CA 1
ATOM 1781 C C . THR A 1 232 ? 4.461 -5.990 8.548 1.00 98.62 232 THR A C 1
ATOM 1783 O O . THR A 1 232 ? 5.063 -5.717 9.583 1.00 98.62 232 THR A O 1
ATOM 1786 N N . GLY A 1 233 ? 4.497 -5.174 7.495 1.00 98.69 233 GLY A N 1
ATOM 1787 C CA . GLY A 1 233 ? 5.046 -3.818 7.577 1.00 98.69 233 GLY A CA 1
ATOM 1788 C C . GLY A 1 233 ? 3.963 -2.804 7.905 1.00 98.69 233 GLY A C 1
ATOM 1789 O O . GLY A 1 233 ? 2.985 -2.713 7.172 1.00 98.69 233 GLY A O 1
ATOM 1790 N N . VAL A 1 234 ? 4.133 -2.004 8.953 1.00 98.88 234 VAL A N 1
ATOM 1791 C CA . VAL A 1 234 ? 3.140 -1.003 9.378 1.00 98.88 234 VAL A CA 1
ATOM 1792 C C . VAL A 1 234 ? 3.792 0.368 9.452 1.00 98.88 234 VAL A C 1
ATOM 1794 O O . VAL A 1 234 ? 4.893 0.508 9.980 1.00 98.88 234 VAL A O 1
ATOM 1797 N N . GLY A 1 235 ? 3.162 1.397 8.898 1.00 98.69 235 GLY A N 1
ATOM 1798 C CA . GLY A 1 235 ? 3.825 2.692 8.827 1.00 98.69 235 GLY A CA 1
ATOM 1799 C C . GLY A 1 235 ? 2.930 3.846 8.441 1.00 98.69 235 GLY A C 1
ATOM 1800 O O . GLY A 1 235 ? 1.780 3.669 8.052 1.00 98.69 235 GLY A O 1
ATOM 1801 N N . ALA A 1 236 ? 3.505 5.038 8.533 1.00 98.56 236 ALA A N 1
ATOM 1802 C CA . ALA A 1 236 ? 2.872 6.274 8.112 1.00 98.56 236 ALA A CA 1
ATOM 1803 C C . ALA A 1 236 ? 3.866 7.150 7.350 1.00 98.56 236 ALA A C 1
ATOM 1805 O O . ALA A 1 236 ? 5.068 7.154 7.633 1.00 98.56 236 ALA A O 1
ATOM 1806 N N . SER A 1 237 ? 3.362 7.881 6.367 1.00 97.50 237 SER A N 1
ATOM 1807 C CA . SER A 1 237 ? 4.123 8.843 5.569 1.00 97.50 237 SER A CA 1
ATOM 1808 C C . SER A 1 237 ? 3.158 9.812 4.883 1.00 97.50 237 SER A C 1
ATOM 1810 O O . SER A 1 237 ? 1.950 9.573 4.891 1.00 97.50 237 SER A O 1
ATOM 1812 N N . PRO A 1 238 ? 3.650 10.871 4.218 1.00 96.62 238 PRO A N 1
ATOM 1813 C CA . PRO A 1 238 ? 2.884 11.505 3.152 1.00 96.62 238 PRO A CA 1
ATOM 1814 C C . PRO A 1 238 ? 2.408 10.462 2.130 1.00 96.62 238 PRO A C 1
ATOM 1816 O O . PRO A 1 238 ? 3.037 9.409 1.969 1.00 96.62 238 PRO A O 1
ATOM 1819 N N . TYR A 1 239 ? 1.298 10.753 1.451 1.00 96.56 239 TYR A N 1
ATOM 1820 C CA . TYR A 1 239 ? 0.659 9.822 0.520 1.00 96.56 239 TYR A CA 1
ATOM 1821 C C . TYR A 1 239 ? 1.635 9.311 -0.554 1.00 96.56 239 TYR A C 1
ATOM 1823 O O . TYR A 1 239 ? 2.416 10.082 -1.118 1.00 96.56 239 TYR A O 1
ATOM 1831 N N . VAL A 1 240 ? 1.578 8.009 -0.849 1.00 96.31 240 VAL A N 1
ATOM 1832 C CA . VAL A 1 240 ? 2.407 7.349 -1.869 1.00 96.31 240 VAL A CA 1
ATOM 1833 C C . VAL A 1 240 ? 1.509 6.848 -2.994 1.00 96.31 240 VAL A C 1
ATOM 1835 O O . VAL A 1 240 ? 0.614 6.035 -2.770 1.00 96.31 240 VAL A O 1
ATOM 1838 N N . MET A 1 241 ? 1.752 7.328 -4.211 1.00 94.31 241 MET A N 1
ATOM 1839 C CA . MET A 1 241 ? 1.052 6.865 -5.410 1.00 94.31 241 MET A CA 1
ATOM 1840 C C . MET A 1 241 ? 1.762 5.634 -5.979 1.00 94.31 241 MET A C 1
ATOM 1842 O O . MET A 1 241 ? 2.986 5.606 -6.047 1.00 94.31 241 MET A O 1
ATOM 1846 N N . ASN A 1 242 ? 1.013 4.641 -6.454 1.00 93.81 242 ASN A N 1
ATOM 1847 C CA . ASN A 1 242 ? 1.579 3.479 -7.140 1.00 93.81 242 ASN A CA 1
ATOM 1848 C C . ASN A 1 242 ? 1.309 3.578 -8.646 1.00 93.81 242 ASN A C 1
ATOM 1850 O O . ASN A 1 242 ? 0.156 3.710 -9.061 1.00 93.81 242 ASN A O 1
ATOM 1854 N N . CYS A 1 243 ? 2.365 3.518 -9.452 1.00 94.19 243 CYS A N 1
ATOM 1855 C CA . CYS A 1 243 ? 2.321 3.654 -10.903 1.00 94.19 243 CYS A CA 1
ATOM 1856 C C . CYS A 1 243 ? 3.136 2.533 -11.545 1.00 94.19 243 CYS A C 1
ATOM 1858 O O . CYS A 1 243 ? 4.351 2.462 -11.365 1.00 94.19 243 CYS A O 1
ATOM 1860 N N . ASN A 1 244 ? 2.475 1.684 -12.318 1.00 95.50 244 ASN A N 1
ATOM 1861 C CA . ASN A 1 244 ? 3.101 0.550 -12.973 1.00 95.50 244 ASN A CA 1
ATOM 1862 C C . ASN A 1 244 ? 3.109 0.768 -14.483 1.00 95.50 244 ASN A C 1
ATOM 1864 O O . ASN A 1 244 ? 2.075 1.080 -15.071 1.00 95.50 244 ASN A O 1
ATOM 1868 N N . VAL A 1 245 ? 4.271 0.600 -15.115 1.00 97.50 245 VAL A N 1
ATOM 1869 C CA . VAL A 1 245 ? 4.430 0.740 -16.569 1.00 97.50 245 VAL A CA 1
ATOM 1870 C C . VAL A 1 245 ? 4.868 -0.597 -17.149 1.00 97.50 245 VAL A C 1
ATOM 1872 O O . VAL A 1 245 ? 5.943 -1.098 -16.819 1.00 97.50 245 VAL A O 1
ATOM 1875 N N . THR A 1 246 ? 4.060 -1.174 -18.035 1.00 97.75 246 THR A N 1
ATOM 1876 C CA . THR A 1 246 ? 4.397 -2.442 -18.696 1.00 97.75 246 THR A CA 1
ATOM 1877 C C . THR A 1 246 ? 5.183 -2.178 -19.978 1.00 97.75 246 THR A C 1
ATOM 1879 O O . THR A 1 246 ? 4.738 -1.423 -20.844 1.00 97.75 246 THR A O 1
ATOM 1882 N N . ILE A 1 247 ? 6.339 -2.826 -20.124 1.00 98.00 247 ILE A N 1
ATOM 1883 C CA . ILE A 1 247 ? 7.180 -2.784 -21.329 1.00 98.00 247 ILE A CA 1
ATOM 1884 C C . ILE A 1 247 ? 7.016 -4.078 -22.136 1.00 98.00 247 ILE A C 1
ATOM 1886 O O . ILE A 1 247 ? 6.903 -5.163 -21.566 1.00 98.00 247 ILE A O 1
ATOM 1890 N N . ASP A 1 248 ? 7.001 -3.988 -23.467 1.00 97.31 248 ASP A N 1
ATOM 1891 C CA . ASP A 1 248 ? 6.763 -5.128 -24.363 1.00 97.31 248 ASP A CA 1
ATOM 1892 C C . ASP A 1 248 ? 8.014 -5.990 -24.570 1.00 97.31 248 ASP A C 1
ATOM 1894 O O . ASP A 1 248 ? 8.573 -6.113 -25.657 1.00 97.31 248 ASP A O 1
ATOM 1898 N N . THR A 1 249 ? 8.493 -6.573 -23.479 1.00 97.50 249 THR A N 1
ATOM 1899 C CA . THR A 1 249 ? 9.587 -7.538 -23.487 1.00 97.50 249 THR A CA 1
ATOM 1900 C C . THR A 1 249 ? 9.408 -8.549 -22.366 1.00 97.50 249 THR A C 1
ATOM 1902 O O . THR A 1 249 ? 8.754 -8.277 -21.365 1.00 97.50 249 THR A O 1
ATOM 1905 N N . ARG A 1 250 ? 10.020 -9.724 -22.521 1.00 97.06 250 ARG A N 1
ATOM 1906 C CA . ARG A 1 250 ? 10.178 -10.728 -21.452 1.00 97.06 250 ARG A CA 1
ATOM 1907 C C . ARG A 1 250 ? 11.551 -10.659 -20.788 1.00 97.06 250 ARG A C 1
ATOM 1909 O O . ARG A 1 250 ? 11.833 -11.429 -19.871 1.00 97.06 250 ARG A O 1
ATOM 1916 N N . ASP A 1 251 ? 12.418 -9.768 -21.261 1.00 97.38 251 ASP A N 1
ATOM 1917 C CA . ASP A 1 251 ? 13.761 -9.605 -20.727 1.00 97.38 251 ASP A CA 1
ATOM 1918 C C . ASP A 1 251 ? 13.733 -8.838 -19.399 1.00 97.38 251 ASP A C 1
ATOM 1920 O O . ASP A 1 251 ? 13.729 -7.604 -19.337 1.00 97.38 251 ASP A O 1
ATOM 1924 N N . ILE A 1 252 ? 13.748 -9.597 -18.304 1.00 96.81 252 ILE A N 1
ATOM 1925 C CA . ILE A 1 252 ? 13.793 -9.038 -16.954 1.00 96.81 252 ILE A CA 1
ATOM 1926 C C . ILE A 1 252 ? 15.101 -8.285 -16.667 1.00 96.81 252 ILE A C 1
ATOM 1928 O O . ILE A 1 252 ? 15.119 -7.416 -15.795 1.00 96.81 252 ILE A O 1
ATOM 1932 N N . ALA A 1 253 ? 16.204 -8.589 -17.363 1.00 97.88 253 ALA A N 1
ATOM 1933 C CA . ALA A 1 253 ? 17.465 -7.871 -17.187 1.00 97.88 253 ALA A CA 1
ATOM 1934 C C . ALA A 1 253 ? 17.359 -6.451 -17.755 1.00 97.88 253 ALA A C 1
ATOM 1936 O O . ALA A 1 253 ? 17.756 -5.496 -17.080 1.00 97.88 253 ALA A O 1
ATOM 1937 N N . LEU A 1 254 ? 16.729 -6.302 -18.925 1.00 97.56 254 LEU A N 1
ATOM 1938 C CA . LEU A 1 254 ? 16.373 -4.998 -19.481 1.00 97.56 254 LEU A CA 1
ATOM 1939 C C . LEU A 1 254 ? 15.472 -4.228 -18.512 1.00 97.56 254 LEU A C 1
ATOM 1941 O O . LEU A 1 254 ? 15.807 -3.102 -18.142 1.00 97.56 254 LEU A O 1
ATOM 1945 N N . GLY A 1 255 ? 14.395 -4.839 -18.011 1.00 97.81 255 GLY A N 1
ATOM 1946 C CA . GLY A 1 255 ? 13.517 -4.176 -17.042 1.00 97.81 255 GLY A CA 1
ATOM 1947 C C . GLY A 1 255 ? 14.244 -3.725 -15.771 1.00 97.81 255 GLY A C 1
ATOM 1948 O O . GLY A 1 255 ? 14.069 -2.595 -15.320 1.00 97.81 255 GLY A O 1
ATOM 1949 N N . ARG A 1 256 ? 15.137 -4.560 -15.222 1.00 97.44 256 ARG A N 1
ATOM 1950 C CA . ARG A 1 256 ? 15.981 -4.193 -14.070 1.00 97.44 256 ARG A CA 1
ATOM 1951 C C . ARG A 1 256 ? 16.912 -3.023 -14.374 1.00 97.44 256 ARG A C 1
ATOM 1953 O O . ARG A 1 256 ? 17.130 -2.201 -13.488 1.00 97.44 256 ARG A O 1
ATOM 1960 N N . SER A 1 257 ? 17.441 -2.934 -15.594 1.00 97.88 257 SER A N 1
ATOM 1961 C CA . SER A 1 257 ? 18.270 -1.797 -16.010 1.00 97.88 257 SER A CA 1
ATOM 1962 C C . SER A 1 257 ? 17.466 -0.489 -16.051 1.00 97.88 257 SER A C 1
ATOM 1964 O O . SER A 1 257 ? 17.938 0.530 -15.549 1.00 97.88 257 SER A O 1
ATOM 1966 N N . ILE A 1 258 ? 16.217 -0.533 -16.534 1.00 97.75 258 ILE A N 1
ATOM 1967 C CA . ILE A 1 258 ? 15.300 0.617 -16.534 1.00 97.75 258 ILE A CA 1
ATOM 1968 C C . ILE A 1 258 ? 14.940 1.009 -15.100 1.00 97.75 258 ILE A C 1
ATOM 1970 O O . ILE A 1 258 ? 15.065 2.175 -14.731 1.00 97.75 258 ILE A O 1
ATOM 1974 N N . ALA A 1 259 ? 14.568 0.036 -14.264 1.00 97.06 259 ALA A N 1
ATOM 1975 C CA . ALA A 1 259 ? 14.283 0.263 -12.851 1.00 97.06 259 ALA A CA 1
ATOM 1976 C C . ALA A 1 259 ? 15.482 0.894 -12.120 1.00 97.06 259 ALA A C 1
ATOM 1978 O O . ALA A 1 259 ? 15.322 1.826 -11.339 1.00 97.06 259 ALA A O 1
ATOM 1979 N N . ALA A 1 260 ? 16.707 0.436 -12.383 1.00 96.69 260 ALA A N 1
ATOM 1980 C CA . ALA A 1 260 ? 17.901 1.044 -11.801 1.00 96.69 260 ALA A CA 1
ATOM 1981 C C . ALA A 1 260 ? 18.084 2.504 -12.247 1.00 96.69 260 ALA A C 1
ATOM 1983 O O . ALA A 1 260 ? 18.458 3.339 -11.428 1.00 96.69 260 ALA A O 1
ATOM 1984 N N . ALA A 1 261 ? 17.794 2.820 -13.509 1.00 96.56 261 ALA A N 1
ATOM 1985 C CA . ALA A 1 261 ? 17.964 4.159 -14.064 1.00 96.56 261 ALA A CA 1
ATOM 1986 C C . ALA A 1 261 ? 16.939 5.185 -13.548 1.00 96.56 261 ALA A C 1
ATOM 1988 O O . ALA A 1 261 ? 17.294 6.350 -13.391 1.00 96.56 261 ALA A O 1
ATOM 1989 N N . ILE A 1 262 ? 15.687 4.786 -13.284 1.00 95.69 262 ILE A N 1
ATOM 1990 C CA . ILE A 1 262 ? 14.641 5.728 -12.835 1.00 95.69 262 ILE A CA 1
ATOM 1991 C C . ILE A 1 262 ? 14.549 5.886 -11.313 1.00 95.69 262 ILE A C 1
ATOM 1993 O O . ILE A 1 262 ? 13.912 6.827 -10.847 1.00 95.69 262 ILE A O 1
ATOM 1997 N N . ARG A 1 263 ? 15.164 4.982 -10.542 1.00 94.38 263 ARG A N 1
ATOM 1998 C CA . ARG A 1 263 ? 15.179 5.023 -9.073 1.00 94.38 263 ARG A CA 1
ATOM 1999 C C . ARG A 1 263 ? 15.820 6.316 -8.566 1.00 94.38 263 ARG A C 1
ATOM 2001 O O . ARG A 1 263 ? 16.895 6.676 -9.036 1.00 94.38 263 ARG A O 1
ATOM 2008 N N . GLU A 1 264 ? 15.237 6.930 -7.538 1.00 92.75 264 GLU A N 1
ATOM 2009 C CA . GLU A 1 264 ? 15.743 8.178 -6.937 1.00 92.75 264 GLU A CA 1
ATOM 2010 C C . GLU A 1 264 ? 17.233 8.126 -6.569 1.00 92.75 264 GLU A C 1
ATOM 2012 O O . GLU A 1 264 ? 17.971 9.080 -6.795 1.00 92.75 264 GLU A O 1
ATOM 2017 N N . SER A 1 265 ? 17.702 7.000 -6.027 1.00 89.19 265 SER A N 1
ATOM 2018 C CA . SER A 1 265 ? 19.091 6.850 -5.574 1.00 89.19 265 SER A CA 1
ATOM 2019 C C . SER A 1 265 ? 20.133 6.907 -6.701 1.00 89.19 265 SER A C 1
ATOM 2021 O O . SER A 1 265 ? 21.331 6.857 -6.426 1.00 89.19 265 SER A O 1
ATOM 2023 N N . THR A 1 266 ? 19.700 6.925 -7.961 1.00 91.88 266 THR A N 1
ATOM 2024 C CA . THR A 1 266 ? 20.568 6.967 -9.136 1.00 91.88 266 THR A CA 1
ATOM 2025 C C . THR A 1 266 ? 20.696 8.407 -9.638 1.00 91.88 266 THR A C 1
ATOM 2027 O O . THR A 1 266 ? 19.683 9.093 -9.766 1.00 91.88 266 THR A O 1
ATOM 2030 N N . PRO A 1 267 ? 21.905 8.891 -9.986 1.00 90.12 267 PRO A N 1
ATOM 2031 C CA . PRO A 1 267 ? 22.058 10.197 -10.621 1.00 90.12 267 PRO A CA 1
ATOM 2032 C C . PRO A 1 267 ? 21.184 10.326 -11.878 1.00 90.12 267 PRO A C 1
ATOM 2034 O O . PRO A 1 267 ? 21.310 9.536 -12.812 1.00 90.12 267 PRO A O 1
ATOM 2037 N N . GLY A 1 268 ? 20.293 11.321 -11.896 1.00 86.62 268 GLY A N 1
ATOM 2038 C CA . GLY A 1 268 ? 19.317 11.519 -12.977 1.00 86.62 268 GLY A CA 1
ATOM 2039 C C . GLY A 1 268 ? 18.052 10.655 -12.878 1.00 86.62 268 GLY A C 1
ATOM 2040 O O . GLY A 1 268 ? 17.237 10.668 -13.804 1.00 86.62 268 GLY A O 1
ATOM 2041 N N . GLY A 1 269 ? 17.885 9.917 -11.778 1.00 92.38 269 GLY A N 1
ATOM 2042 C CA . GLY A 1 269 ? 16.642 9.253 -11.409 1.00 92.38 269 GLY A CA 1
ATOM 2043 C C . GLY A 1 269 ? 15.539 10.243 -11.032 1.00 92.38 269 GLY A C 1
ATOM 2044 O O . GLY A 1 269 ? 15.762 11.451 -10.920 1.00 92.38 269 GLY A O 1
ATOM 2045 N N . LEU A 1 270 ? 14.326 9.726 -10.856 1.00 92.50 270 LEU A N 1
ATOM 2046 C CA . LEU A 1 270 ? 13.162 10.531 -10.504 1.00 92.50 270 LEU A CA 1
ATOM 2047 C C . LEU A 1 270 ? 13.050 10.669 -8.976 1.00 92.50 270 LEU A C 1
ATOM 2049 O O . LEU A 1 270 ? 13.008 9.646 -8.288 1.00 92.50 270 LEU A O 1
ATOM 2053 N N . PRO A 1 271 ? 12.971 11.897 -8.429 1.00 91.75 271 PRO A N 1
ATOM 2054 C CA . PRO A 1 271 ? 12.747 12.093 -6.998 1.00 91.75 271 PRO A CA 1
ATOM 2055 C C . PRO A 1 271 ? 11.430 11.463 -6.533 1.00 91.75 271 PRO A C 1
ATOM 2057 O O . PRO A 1 271 ? 10.424 11.522 -7.241 1.00 91.75 271 PRO A O 1
ATOM 2060 N N . GLY A 1 272 ? 11.449 10.844 -5.358 1.00 92.62 272 GLY A N 1
ATOM 2061 C CA . GLY A 1 272 ? 10.355 10.086 -4.760 1.00 92.62 272 GLY A CA 1
ATOM 2062 C C . GLY A 1 272 ? 10.145 8.688 -5.350 1.00 92.62 272 GLY A C 1
ATOM 2063 O O . GLY A 1 272 ? 9.310 7.942 -4.845 1.00 92.62 272 GLY A O 1
ATOM 2064 N N . VAL A 1 273 ? 10.852 8.294 -6.419 1.00 94.69 273 VAL A N 1
ATOM 2065 C CA . VAL A 1 273 ? 10.560 7.034 -7.123 1.00 94.69 273 VAL A CA 1
ATOM 2066 C C . VAL A 1 273 ? 11.376 5.867 -6.572 1.00 94.69 273 VAL A C 1
ATOM 2068 O O . VAL A 1 273 ? 12.592 5.750 -6.769 1.00 94.69 273 VAL A O 1
ATOM 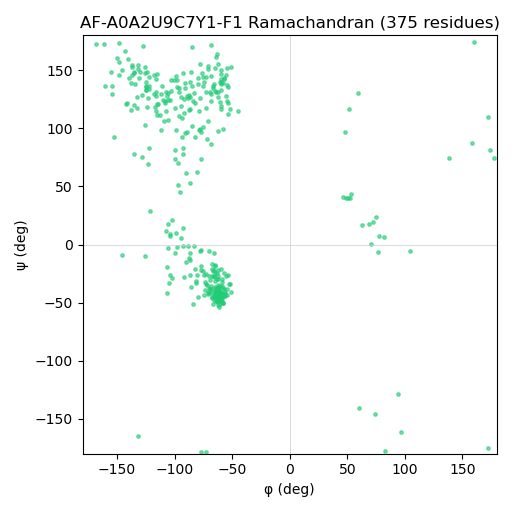2071 N N . GLN A 1 274 ? 10.662 4.928 -5.957 1.00 94.75 274 GLN A N 1
ATOM 2072 C CA . GLN A 1 274 ? 11.126 3.576 -5.666 1.00 94.75 274 GLN A CA 1
ATOM 2073 C C . GLN A 1 274 ? 10.548 2.620 -6.704 1.00 94.75 274 GLN A C 1
ATOM 2075 O O . GLN A 1 274 ? 9.398 2.751 -7.103 1.00 94.75 274 GLN A O 1
ATOM 2080 N N . VAL A 1 275 ? 11.332 1.638 -7.144 1.00 95.56 275 VAL A N 1
ATOM 2081 C CA . VAL A 1 275 ? 10.947 0.831 -8.307 1.00 95.56 275 VAL A CA 1
ATOM 2082 C C . VAL A 1 275 ? 11.443 -0.605 -8.222 1.00 95.56 275 VAL A C 1
ATOM 2084 O O . VAL A 1 275 ? 12.541 -0.877 -7.721 1.00 95.56 275 VAL A O 1
ATOM 2087 N N . LEU A 1 276 ? 10.636 -1.522 -8.750 1.00 94.88 276 LEU A N 1
ATOM 2088 C CA . LEU A 1 276 ? 10.982 -2.909 -9.034 1.00 94.88 276 LEU A CA 1
ATOM 2089 C C . LEU A 1 276 ? 10.674 -3.231 -10.501 1.00 94.88 276 LEU A C 1
ATOM 2091 O O . LEU A 1 276 ? 9.789 -2.640 -11.106 1.00 94.88 276 LEU A O 1
ATOM 2095 N N . ALA A 1 277 ? 11.412 -4.189 -11.059 1.00 96.94 277 ALA A N 1
ATOM 2096 C CA . ALA A 1 277 ? 11.074 -4.809 -12.334 1.00 96.94 277 ALA A CA 1
ATOM 2097 C C . ALA A 1 277 ? 10.633 -6.247 -12.066 1.00 96.94 277 ALA A C 1
ATOM 2099 O O . ALA A 1 277 ? 11.387 -7.010 -11.447 1.00 96.94 277 ALA A O 1
ATOM 2100 N N . LEU A 1 278 ? 9.432 -6.598 -12.515 1.00 95.38 278 LEU A N 1
ATOM 2101 C CA . LEU A 1 278 ? 8.779 -7.870 -12.220 1.00 95.38 278 LEU A CA 1
ATOM 2102 C C . LEU A 1 278 ? 8.250 -8.506 -13.515 1.00 95.38 278 LEU A C 1
ATOM 2104 O O . LEU A 1 278 ? 7.800 -7.787 -14.405 1.00 95.38 278 LEU A O 1
ATOM 2108 N N . PRO A 1 279 ? 8.311 -9.841 -13.666 1.00 94.81 279 PRO A N 1
ATOM 2109 C CA . PRO A 1 279 ? 7.543 -10.524 -14.700 1.00 94.81 279 PRO A CA 1
ATOM 2110 C C . PRO A 1 279 ? 6.047 -10.339 -14.421 1.00 94.81 279 PRO A C 1
ATOM 2112 O O . PRO A 1 279 ? 5.622 -10.570 -13.291 1.00 94.81 279 PRO A O 1
ATOM 2115 N N . HIS A 1 280 ? 5.271 -9.946 -15.427 1.00 94.56 280 HIS A N 1
ATOM 2116 C CA . HIS A 1 280 ? 3.830 -9.721 -15.291 1.00 94.56 280 HIS A CA 1
ATOM 2117 C C . HIS A 1 280 ? 3.145 -9.899 -16.653 1.00 94.56 280 HIS A C 1
ATOM 2119 O O . HIS A 1 280 ? 3.623 -9.362 -17.654 1.00 94.56 280 HIS A O 1
ATOM 2125 N N . GLU A 1 281 ? 2.085 -10.708 -16.721 1.00 91.75 281 GLU A N 1
ATOM 2126 C CA . GLU A 1 281 ? 1.273 -10.968 -17.924 1.00 91.75 281 GLU A CA 1
ATOM 2127 C C . GLU A 1 281 ? 2.094 -11.326 -19.182 1.00 91.75 281 GLU A C 1
ATOM 2129 O O . GLU A 1 281 ? 1.831 -10.900 -20.310 1.00 91.75 281 GLU A O 1
ATOM 2134 N N . GLY A 1 282 ? 3.146 -12.129 -18.997 1.00 92.88 282 GLY A N 1
ATOM 2135 C CA . GLY A 1 282 ? 4.031 -12.547 -20.087 1.00 92.88 282 GLY A CA 1
ATOM 2136 C C . GLY A 1 282 ? 4.891 -11.419 -20.671 1.00 92.88 282 GLY A C 1
ATOM 2137 O O . GLY A 1 282 ? 5.419 -11.588 -21.775 1.00 92.88 282 GLY A O 1
ATOM 2138 N N . ALA A 1 283 ? 5.033 -10.312 -19.944 1.00 96.50 283 ALA A N 1
ATOM 2139 C CA . ALA A 1 283 ? 5.891 -9.168 -20.212 1.00 96.50 283 ALA A CA 1
ATOM 2140 C C . ALA A 1 283 ? 6.695 -8.797 -18.946 1.00 96.50 283 ALA A C 1
ATOM 2142 O O . ALA A 1 283 ? 6.811 -9.596 -18.008 1.00 96.50 283 ALA A O 1
ATOM 2143 N N . VAL A 1 284 ? 7.276 -7.597 -18.926 1.00 97.62 284 VAL A N 1
ATOM 2144 C CA . VAL A 1 284 ? 7.941 -7.031 -17.753 1.00 97.62 284 VAL A CA 1
ATOM 2145 C C . VAL A 1 284 ? 7.219 -5.758 -17.344 1.00 97.62 284 VAL A C 1
ATOM 2147 O O . VAL A 1 284 ? 7.003 -4.861 -18.157 1.00 97.62 284 VAL A O 1
ATOM 2150 N N . GLU A 1 285 ? 6.883 -5.673 -16.067 1.00 97.75 285 GLU A N 1
ATOM 2151 C CA . GLU A 1 285 ? 6.307 -4.490 -15.454 1.00 97.75 285 GLU A CA 1
ATOM 2152 C C . GLU A 1 285 ? 7.365 -3.749 -14.634 1.00 97.75 285 GLU A C 1
ATOM 2154 O O . GLU A 1 285 ? 8.111 -4.339 -13.845 1.00 97.75 285 GLU A O 1
ATOM 2159 N N . ILE A 1 286 ? 7.435 -2.436 -14.842 1.00 98.06 286 ILE A N 1
ATOM 2160 C CA . ILE A 1 286 ? 8.198 -1.495 -14.030 1.00 98.06 286 ILE A CA 1
ATOM 2161 C C . ILE A 1 286 ? 7.234 -0.938 -12.982 1.00 98.06 286 ILE A C 1
ATOM 2163 O O . ILE A 1 286 ? 6.500 0.014 -13.248 1.00 98.06 286 ILE A O 1
ATOM 2167 N N . ALA A 1 287 ? 7.200 -1.579 -11.816 1.00 96.44 287 ALA A N 1
ATOM 2168 C CA . ALA A 1 287 ? 6.308 -1.236 -10.716 1.00 96.44 287 ALA A CA 1
ATOM 2169 C C . ALA A 1 287 ? 6.944 -0.152 -9.839 1.00 96.44 287 ALA A C 1
ATOM 2171 O O . ALA A 1 287 ? 8.002 -0.386 -9.239 1.00 96.44 287 ALA A O 1
ATOM 2172 N N . CYS A 1 288 ? 6.320 1.024 -9.771 1.00 96.62 288 CYS A N 1
ATOM 2173 C CA . CYS A 1 288 ? 6.851 2.182 -9.059 1.00 96.62 288 CYS A CA 1
ATOM 2174 C C . CYS A 1 288 ? 5.960 2.590 -7.885 1.00 96.62 288 CYS A C 1
ATOM 2176 O O . CYS A 1 288 ? 4.769 2.844 -8.056 1.00 96.62 288 CYS A O 1
ATOM 2178 N N . ASN A 1 289 ? 6.583 2.788 -6.726 1.00 96.00 289 ASN A N 1
ATOM 2179 C CA . ASN A 1 289 ? 6.022 3.593 -5.650 1.00 96.00 289 ASN A CA 1
ATOM 2180 C C . ASN A 1 289 ? 6.576 5.012 -5.804 1.00 96.00 289 ASN A C 1
ATOM 2182 O O . ASN A 1 289 ? 7.791 5.200 -5.887 1.00 96.00 289 ASN A O 1
ATOM 2186 N N . VAL A 1 290 ? 5.691 5.998 -5.845 1.00 96.12 290 VAL A N 1
ATOM 2187 C CA . VAL A 1 290 ? 6.013 7.413 -6.012 1.00 96.12 290 VAL A CA 1
ATOM 2188 C C . VAL A 1 290 ? 5.674 8.131 -4.713 1.00 96.12 290 VAL A C 1
ATOM 2190 O O . VAL A 1 290 ? 4.514 8.435 -4.428 1.00 96.12 290 VAL A O 1
ATOM 2193 N N . GLU A 1 291 ? 6.700 8.343 -3.897 1.00 95.12 291 GLU A N 1
ATOM 2194 C CA . GLU A 1 291 ? 6.609 9.066 -2.635 1.00 95.12 291 GLU A CA 1
ATOM 2195 C C . GLU A 1 291 ? 6.426 10.565 -2.884 1.00 95.12 291 GLU A C 1
ATOM 2197 O O . GLU A 1 291 ? 6.987 11.143 -3.820 1.00 95.12 291 GLU A O 1
ATOM 2202 N N . SER A 1 292 ? 5.637 11.201 -2.021 1.00 94.06 292 SER A N 1
ATOM 2203 C CA . SER A 1 292 ? 5.463 12.648 -2.055 1.00 94.06 292 SER A CA 1
ATOM 2204 C C . SER A 1 292 ? 6.614 13.333 -1.326 1.00 94.06 292 SER A C 1
ATOM 2206 O O . SER A 1 292 ? 6.856 13.096 -0.143 1.00 94.06 292 SER A O 1
ATOM 2208 N N . VAL A 1 293 ? 7.320 14.202 -2.041 1.00 91.00 293 VAL A N 1
ATOM 2209 C CA . VAL A 1 293 ? 8.481 14.947 -1.559 1.00 91.00 293 VAL A CA 1
ATOM 2210 C C . VAL A 1 293 ? 8.017 16.281 -0.984 1.00 91.00 293 VAL A C 1
ATOM 2212 O O . VAL A 1 293 ? 7.199 16.978 -1.582 1.00 91.00 293 VAL A O 1
ATOM 2215 N N . LYS A 1 294 ? 8.544 16.647 0.186 1.00 91.50 294 LYS A N 1
ATOM 2216 C CA . LYS A 1 294 ? 8.237 17.923 0.840 1.00 91.50 294 LYS A CA 1
ATOM 2217 C C . LYS A 1 294 ? 8.790 19.101 0.032 1.00 91.50 294 LYS A C 1
ATOM 2219 O O . LYS A 1 294 ? 9.957 19.092 -0.357 1.00 91.50 294 LYS A O 1
ATOM 2224 N N . GLY A 1 295 ? 7.989 20.153 -0.117 1.00 87.50 295 GLY A N 1
ATOM 2225 C CA . GLY A 1 295 ? 8.374 21.391 -0.789 1.00 87.50 295 GLY A CA 1
ATOM 2226 C C . GLY A 1 295 ? 7.935 21.452 -2.251 1.00 87.50 295 GLY A C 1
ATOM 2227 O O . GLY A 1 295 ? 7.018 20.756 -2.676 1.00 87.50 295 GLY A O 1
ATOM 2228 N N . SER A 1 296 ? 8.575 22.342 -3.009 1.00 77.31 296 SER A N 1
ATOM 2229 C CA . SER A 1 296 ? 8.250 22.574 -4.417 1.00 77.31 296 SER A CA 1
ATOM 2230 C C . SER A 1 296 ? 8.826 21.487 -5.331 1.00 77.31 296 SER A C 1
ATOM 2232 O O . SER A 1 296 ? 9.862 20.898 -5.005 1.00 77.31 296 SER A O 1
ATOM 2234 N N . PRO A 1 297 ? 8.225 21.269 -6.515 1.00 73.25 297 PRO A N 1
ATOM 2235 C CA . PRO A 1 297 ? 8.757 20.340 -7.503 1.00 73.25 297 PRO A CA 1
ATOM 2236 C C . PRO A 1 297 ? 10.212 20.681 -7.869 1.00 73.25 297 PRO A C 1
ATOM 2238 O O . PRO A 1 297 ? 10.560 21.865 -7.946 1.00 73.25 297 PRO A O 1
ATOM 2241 N N . PRO A 1 298 ? 11.067 19.683 -8.151 1.00 71.31 298 PRO A N 1
ATOM 2242 C CA . PRO A 1 298 ? 12.436 19.944 -8.574 1.00 71.31 298 PRO A CA 1
ATOM 2243 C C . PRO A 1 298 ? 12.456 20.746 -9.887 1.00 71.31 298 PRO A C 1
ATOM 2245 O O . PRO A 1 298 ? 11.935 20.307 -10.913 1.00 71.31 298 PRO A O 1
ATOM 2248 N N . THR A 1 299 ? 13.108 21.910 -9.884 1.00 62.19 299 THR A N 1
ATOM 2249 C CA . THR A 1 299 ? 13.171 22.847 -11.027 1.00 62.19 299 THR A CA 1
ATOM 2250 C C . THR A 1 299 ? 13.848 22.269 -12.275 1.00 62.19 299 THR A C 1
ATOM 2252 O O . THR A 1 299 ? 13.599 22.742 -13.383 1.00 62.19 299 THR A O 1
ATOM 2255 N N . HIS A 1 300 ? 14.676 21.231 -12.122 1.00 56.53 300 HIS A N 1
ATOM 2256 C CA . HIS A 1 300 ? 15.491 20.646 -13.193 1.00 56.53 300 HIS A CA 1
ATOM 2257 C C . HIS A 1 300 ? 14.807 19.533 -14.010 1.00 56.53 300 HIS A C 1
ATOM 2259 O O . HIS A 1 300 ? 15.410 19.038 -14.958 1.00 56.53 300 HIS A O 1
ATOM 2265 N N . VAL A 1 301 ? 13.564 19.145 -13.693 1.00 57.06 301 VAL A N 1
ATOM 2266 C CA . VAL A 1 301 ? 12.823 18.080 -14.418 1.00 57.06 301 VAL A CA 1
ATOM 2267 C C . VAL A 1 301 ? 11.781 18.674 -15.391 1.00 57.06 301 VAL A C 1
ATOM 2269 O O . VAL A 1 301 ? 10.820 18.028 -15.795 1.00 57.06 301 VAL A O 1
ATOM 2272 N N . THR A 1 302 ? 11.957 19.938 -15.781 1.00 48.66 302 THR A N 1
ATOM 2273 C CA . THR A 1 302 ? 10.942 20.783 -16.432 1.00 48.66 302 THR A CA 1
ATOM 2274 C C . THR A 1 302 ? 10.940 20.701 -17.962 1.00 48.66 302 THR A C 1
ATOM 2276 O O . THR A 1 302 ? 11.084 21.693 -18.671 1.00 48.66 302 THR A O 1
ATOM 2279 N N . ALA A 1 303 ? 10.684 19.505 -18.486 1.00 51.06 303 ALA A N 1
ATOM 2280 C CA . ALA A 1 303 ? 10.105 19.344 -19.819 1.00 51.06 303 ALA A CA 1
ATOM 2281 C C . ALA A 1 303 ? 8.806 18.535 -19.684 1.00 51.06 303 ALA A C 1
ATOM 2283 O O . ALA A 1 303 ? 8.761 17.358 -20.031 1.00 51.06 303 ALA A O 1
ATOM 2284 N N . GLY A 1 304 ? 7.768 19.130 -19.086 1.00 62.62 304 GLY A N 1
ATOM 2285 C CA . GLY A 1 304 ? 6.505 18.429 -18.846 1.00 62.62 304 GLY A CA 1
ATOM 2286 C C . GLY A 1 304 ? 5.495 19.185 -17.984 1.00 62.62 304 GLY A C 1
ATOM 2287 O O . GLY A 1 304 ? 5.697 20.344 -17.625 1.00 62.62 304 GLY A O 1
ATOM 2288 N N . GLU A 1 305 ? 4.397 18.492 -17.685 1.00 71.56 305 GLU A N 1
ATOM 2289 C CA . GLU A 1 305 ? 3.315 18.910 -16.789 1.00 71.56 305 GLU A CA 1
ATOM 2290 C C . GLU A 1 305 ? 3.845 19.240 -15.375 1.00 71.56 305 GLU A C 1
ATOM 2292 O O . GLU A 1 305 ? 4.769 18.566 -14.900 1.00 71.56 305 GLU A O 1
ATOM 2297 N N . PRO A 1 306 ? 3.300 20.264 -14.686 1.00 82.62 306 PRO A N 1
ATOM 2298 C CA . PRO A 1 306 ? 3.655 20.531 -13.296 1.00 82.62 306 PRO A CA 1
ATOM 2299 C C . PRO A 1 306 ? 3.381 19.305 -12.420 1.00 82.62 306 PRO A C 1
ATOM 2301 O O . PRO A 1 306 ? 2.397 18.592 -12.610 1.00 82.62 306 PRO A O 1
ATOM 2304 N N . TRP A 1 307 ? 4.253 19.060 -11.442 1.00 89.81 307 TRP A N 1
ATOM 2305 C CA . TRP A 1 307 ? 4.032 17.973 -10.493 1.00 89.81 307 TRP A CA 1
ATOM 2306 C C . TRP A 1 307 ? 2.775 18.267 -9.665 1.00 89.81 307 TRP A C 1
ATOM 2308 O O . TRP A 1 307 ? 2.655 19.381 -9.146 1.00 89.81 307 TRP A O 1
ATOM 2318 N N . PRO A 1 308 ? 1.858 17.297 -9.513 1.00 91.38 308 PRO A N 1
ATOM 2319 C CA . PRO A 1 308 ? 0.732 17.441 -8.605 1.00 91.38 308 PRO A CA 1
ATOM 2320 C C . PRO A 1 308 ? 1.228 17.637 -7.169 1.00 91.38 308 PRO A C 1
ATOM 2322 O O . PRO A 1 308 ? 2.178 16.976 -6.740 1.00 91.38 308 PRO A O 1
ATOM 2325 N N . CYS A 1 309 ? 0.571 18.533 -6.430 1.00 92.06 309 CYS A N 1
ATOM 2326 C CA . CYS A 1 309 ? 0.936 18.868 -5.056 1.00 92.06 309 CYS A CA 1
ATOM 2327 C C . CYS A 1 309 ? -0.299 18.989 -4.166 1.00 92.06 309 CYS A C 1
ATOM 2329 O O . CYS A 1 309 ? -1.288 19.582 -4.580 1.00 92.06 309 CYS A O 1
ATOM 2331 N N . PHE A 1 310 ? -0.220 18.478 -2.942 1.00 92.38 310 PHE A N 1
ATOM 2332 C CA . PHE A 1 310 ? -1.232 18.628 -1.893 1.00 92.38 310 PHE A CA 1
ATOM 2333 C C . PHE A 1 310 ? -0.569 19.150 -0.615 1.00 92.38 310 PHE A C 1
ATOM 2335 O O . PHE A 1 310 ? 0.659 19.218 -0.535 1.00 92.38 310 PHE A O 1
ATOM 2342 N N . SER A 1 311 ? -1.367 19.526 0.381 1.00 92.31 311 SER A N 1
ATOM 2343 C CA . SER A 1 311 ? -0.858 20.100 1.628 1.00 92.31 311 SER A CA 1
ATOM 2344 C C . SER A 1 311 ? -1.159 19.210 2.827 1.00 92.31 311 SER A C 1
ATOM 2346 O O . SER A 1 311 ? -2.244 18.644 2.929 1.00 92.31 311 SER A O 1
ATOM 2348 N N . ILE A 1 312 ? -0.210 19.142 3.758 1.00 93.31 312 ILE A N 1
ATOM 2349 C CA . ILE A 1 312 ? -0.395 18.588 5.105 1.00 93.31 312 ILE A CA 1
ATOM 2350 C C . ILE A 1 312 ? 0.008 19.698 6.074 1.00 93.31 312 ILE A C 1
ATOM 2352 O O . ILE A 1 312 ? 1.136 20.183 5.995 1.00 93.31 312 ILE A O 1
ATOM 2356 N N . GLU A 1 313 ? -0.914 20.165 6.916 1.00 91.75 313 GLU A N 1
ATOM 2357 C CA . GLU A 1 313 ? -0.694 21.294 7.838 1.00 91.75 313 GLU A CA 1
ATOM 2358 C C . GLU A 1 313 ? -0.143 22.554 7.139 1.00 91.75 313 GLU A C 1
ATOM 2360 O O . GLU A 1 313 ? 0.772 23.236 7.607 1.00 91.75 313 GLU A O 1
ATOM 2365 N N . GLY A 1 314 ? -0.661 22.840 5.941 1.00 89.56 314 GLY A N 1
ATOM 2366 C CA . GLY A 1 314 ? -0.209 23.958 5.107 1.00 89.56 314 GLY A CA 1
ATOM 2367 C C . GLY A 1 314 ? 1.190 23.789 4.496 1.00 89.56 314 GLY A C 1
ATOM 2368 O O . GLY A 1 314 ? 1.644 24.681 3.780 1.00 89.56 314 GLY A O 1
ATOM 2369 N N . GLN A 1 315 ? 1.878 22.669 4.738 1.00 91.81 315 GLN A N 1
ATOM 2370 C CA . GLN A 1 315 ? 3.143 22.338 4.085 1.00 91.81 315 GLN A CA 1
ATOM 2371 C C . GLN A 1 315 ? 2.882 21.620 2.757 1.00 91.81 315 GLN A C 1
ATOM 2373 O O . GLN A 1 315 ? 2.183 20.604 2.762 1.00 91.81 315 GLN A O 1
ATOM 2378 N N . PRO A 1 316 ? 3.450 22.091 1.632 1.00 93.25 316 PRO A N 1
ATOM 2379 C CA . PRO A 1 316 ? 3.257 21.448 0.341 1.00 93.25 316 PRO A CA 1
ATOM 2380 C C . PRO A 1 316 ? 4.071 20.154 0.230 1.00 93.25 316 PRO A C 1
ATOM 2382 O O . PRO A 1 316 ? 5.241 20.095 0.621 1.00 93.25 316 PRO A O 1
ATOM 2385 N N . TYR A 1 317 ? 3.451 19.143 -0.369 1.00 94.50 317 TYR A N 1
ATOM 2386 C CA . TYR A 1 317 ? 4.051 17.880 -0.774 1.00 94.50 317 TYR A CA 1
ATOM 2387 C C . TYR A 1 317 ? 3.716 17.625 -2.237 1.00 94.50 317 TYR A C 1
ATOM 2389 O O . TYR A 1 317 ? 2.549 17.676 -2.623 1.00 94.50 317 TYR A O 1
ATOM 2397 N N . CYS A 1 318 ? 4.729 17.330 -3.044 1.00 94.12 318 CYS A N 1
ATOM 2398 C CA . CYS A 1 318 ? 4.588 17.115 -4.478 1.00 94.12 318 CYS A CA 1
ATOM 2399 C C . CYS A 1 318 ? 5.139 15.750 -4.874 1.00 94.12 318 CYS A C 1
ATOM 2401 O O . CYS A 1 318 ? 6.111 15.271 -4.293 1.00 94.12 318 CYS A O 1
ATOM 2403 N N . HIS A 1 319 ? 4.566 15.133 -5.900 1.00 93.81 319 HIS A N 1
ATOM 2404 C CA . HIS A 1 319 ? 5.027 13.838 -6.396 1.00 93.81 319 HIS A CA 1
ATOM 2405 C C . HIS A 1 319 ? 5.185 13.856 -7.914 1.00 93.81 319 HIS A C 1
ATOM 2407 O O . HIS A 1 319 ? 4.526 14.627 -8.613 1.00 93.81 319 HIS A O 1
ATOM 2413 N N . ALA A 1 320 ? 6.048 12.988 -8.444 1.00 92.88 320 ALA A N 1
ATOM 2414 C CA . ALA A 1 320 ? 6.169 12.836 -9.887 1.00 92.88 320 ALA A CA 1
ATOM 2415 C C . ALA A 1 320 ? 4.812 12.391 -10.477 1.00 92.88 320 ALA A C 1
ATOM 2417 O O . ALA A 1 320 ? 4.183 11.469 -9.940 1.00 92.88 320 ALA A O 1
ATOM 2418 N N . PRO A 1 321 ? 4.327 13.013 -11.566 1.00 92.44 321 PRO A N 1
ATOM 2419 C CA . PRO A 1 321 ? 3.102 12.561 -12.208 1.00 92.44 321 PRO A CA 1
ATOM 2420 C C . PRO A 1 321 ? 3.329 11.221 -12.917 1.00 92.44 321 PRO A C 1
ATOM 2422 O O . PRO A 1 321 ? 4.426 10.921 -13.400 1.00 92.44 321 PRO A O 1
ATOM 2425 N N . ALA A 1 322 ? 2.273 10.414 -13.027 1.00 92.50 322 ALA A N 1
ATOM 2426 C CA . ALA A 1 322 ? 2.329 9.126 -13.721 1.00 92.50 322 ALA A CA 1
ATOM 2427 C C . ALA A 1 322 ? 2.758 9.270 -15.193 1.00 92.50 322 ALA A C 1
ATOM 2429 O O . ALA A 1 322 ? 3.463 8.408 -15.721 1.00 92.50 322 ALA A O 1
ATOM 2430 N N . SER A 1 323 ? 2.400 10.392 -15.829 1.00 92.56 323 SER A N 1
ATOM 2431 C CA . SER A 1 323 ? 2.828 10.766 -17.181 1.00 92.56 323 SER A CA 1
ATOM 2432 C C . SER A 1 323 ? 4.354 10.884 -17.288 1.00 92.56 323 SER A C 1
ATOM 2434 O O . SER A 1 323 ? 4.943 10.344 -18.222 1.00 92.56 323 SER A O 1
ATOM 2436 N N . LEU A 1 324 ? 5.019 11.490 -16.298 1.00 93.00 324 LEU A N 1
ATOM 2437 C CA . LEU A 1 324 ? 6.480 11.594 -16.251 1.00 93.00 324 LEU A CA 1
ATOM 2438 C C . LEU A 1 324 ? 7.144 10.225 -16.057 1.00 93.00 324 LEU A C 1
ATOM 2440 O O . LEU A 1 324 ? 8.099 9.905 -16.764 1.00 93.00 324 LEU A O 1
ATOM 2444 N N . VAL A 1 325 ? 6.633 9.398 -15.137 1.00 94.81 325 VAL A N 1
ATOM 2445 C CA . 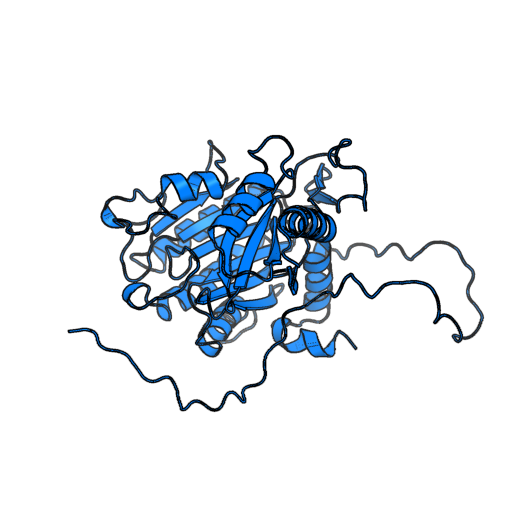VAL A 1 325 ? 7.145 8.029 -14.929 1.00 94.81 325 VAL A CA 1
ATOM 2446 C C . VAL A 1 325 ? 7.026 7.217 -16.223 1.00 94.81 325 VAL A C 1
ATOM 2448 O O . VAL A 1 325 ? 8.001 6.612 -16.669 1.00 94.81 325 VAL A O 1
ATOM 2451 N N . THR A 1 326 ? 5.863 7.280 -16.873 1.00 95.69 326 THR A N 1
ATOM 2452 C CA . THR A 1 326 ? 5.587 6.608 -18.152 1.00 95.69 326 THR A CA 1
ATOM 2453 C C . THR A 1 326 ? 6.523 7.082 -19.254 1.00 95.69 326 THR A C 1
ATOM 2455 O O . THR A 1 326 ? 7.121 6.254 -19.942 1.00 95.69 326 THR A O 1
ATOM 2458 N N . ALA A 1 327 ? 6.700 8.396 -19.407 1.00 94.81 327 ALA A N 1
ATOM 2459 C CA . ALA A 1 327 ? 7.576 8.970 -20.421 1.00 94.81 327 ALA A CA 1
ATOM 2460 C C . ALA A 1 327 ? 9.028 8.511 -20.233 1.00 94.81 327 ALA A C 1
ATOM 2462 O O . ALA A 1 327 ? 9.678 8.102 -21.194 1.00 94.81 327 ALA A O 1
ATOM 2463 N N . ARG A 1 328 ? 9.525 8.495 -18.989 1.00 95.62 328 ARG A N 1
ATOM 2464 C CA . ARG A 1 328 ? 10.892 8.050 -18.683 1.00 95.62 328 ARG A CA 1
ATOM 2465 C C . ARG A 1 328 ? 11.098 6.560 -18.923 1.00 95.62 328 ARG A C 1
ATOM 2467 O O . ARG A 1 328 ? 12.127 6.184 -19.481 1.00 95.62 328 ARG A O 1
ATOM 2474 N N . VAL A 1 329 ? 10.137 5.717 -18.549 1.00 97.38 329 VAL A N 1
ATOM 2475 C CA . VAL A 1 329 ? 10.193 4.281 -18.862 1.00 97.38 329 VAL A CA 1
ATOM 2476 C C . VAL A 1 329 ? 10.157 4.059 -20.376 1.00 97.38 329 VAL A C 1
ATOM 2478 O O . VAL A 1 329 ? 10.992 3.319 -20.894 1.00 97.38 329 VAL A O 1
ATOM 2481 N N . SER A 1 330 ? 9.257 4.744 -21.087 1.00 97.12 330 SER A N 1
ATOM 2482 C CA . SER A 1 330 ? 9.104 4.632 -22.545 1.00 97.12 330 SER A CA 1
ATOM 2483 C C . SER A 1 330 ? 10.368 5.060 -23.287 1.00 97.12 330 SER A C 1
ATOM 2485 O O . SER A 1 330 ? 10.815 4.372 -24.197 1.00 97.12 330 SER A O 1
ATOM 2487 N N . GLU A 1 331 ? 10.997 6.158 -22.869 1.00 96.56 331 GLU A N 1
ATOM 2488 C CA . GLU A 1 331 ? 12.254 6.630 -23.448 1.00 96.56 331 GLU A CA 1
ATOM 2489 C C . GLU A 1 331 ? 13.387 5.611 -23.259 1.00 96.56 331 GLU A C 1
ATOM 2491 O O . GLU A 1 331 ? 14.114 5.299 -24.204 1.00 96.56 331 GLU A O 1
ATOM 2496 N N . LEU A 1 332 ? 13.550 5.076 -22.045 1.00 97.00 332 LEU A N 1
ATOM 2497 C CA . LEU A 1 332 ? 14.613 4.116 -21.739 1.00 97.00 332 LEU A CA 1
ATOM 2498 C C . LEU A 1 332 ? 14.398 2.768 -22.440 1.00 97.00 332 LEU A C 1
ATOM 2500 O O . LEU A 1 332 ? 15.366 2.186 -22.930 1.00 97.00 332 LEU A O 1
ATOM 2504 N N . ALA A 1 333 ? 13.152 2.297 -22.526 1.00 97.50 333 ALA A N 1
ATOM 2505 C CA . ALA A 1 333 ? 12.790 1.104 -23.287 1.00 97.50 333 ALA A CA 1
ATOM 2506 C C . ALA A 1 333 ? 13.000 1.316 -24.796 1.00 97.50 333 ALA A C 1
ATOM 2508 O O . ALA A 1 333 ? 13.612 0.478 -25.461 1.00 97.50 333 ALA A O 1
ATOM 2509 N N . GLY A 1 334 ? 12.596 2.477 -25.322 1.00 97.62 334 GLY A N 1
ATOM 2510 C CA . GLY A 1 334 ? 12.726 2.829 -26.736 1.00 97.62 334 GLY A CA 1
ATOM 2511 C C . GLY A 1 334 ? 14.178 2.888 -27.214 1.00 97.62 334 GLY A C 1
ATOM 2512 O O . GLY A 1 334 ? 14.478 2.442 -28.320 1.00 97.62 334 GLY A O 1
ATOM 2513 N N . ARG A 1 335 ? 15.116 3.325 -26.359 1.00 96.94 335 ARG A N 1
ATOM 2514 C CA . ARG A 1 335 ? 16.570 3.253 -26.635 1.00 96.94 335 ARG A CA 1
ATOM 2515 C C . ARG A 1 335 ? 17.079 1.822 -26.853 1.00 96.94 335 ARG A C 1
ATOM 2517 O O . ARG A 1 335 ? 18.134 1.649 -27.452 1.00 96.94 335 ARG A O 1
ATOM 2524 N N . GLN A 1 336 ? 16.342 0.823 -26.372 1.00 96.19 336 GLN A N 1
ATOM 2525 C CA . GLN A 1 336 ? 16.622 -0.605 -26.540 1.00 96.19 336 GLN A CA 1
ATOM 2526 C C . GLN A 1 336 ? 15.706 -1.265 -27.589 1.00 96.19 336 GLN A C 1
ATOM 2528 O O . GLN A 1 336 ? 15.691 -2.487 -27.70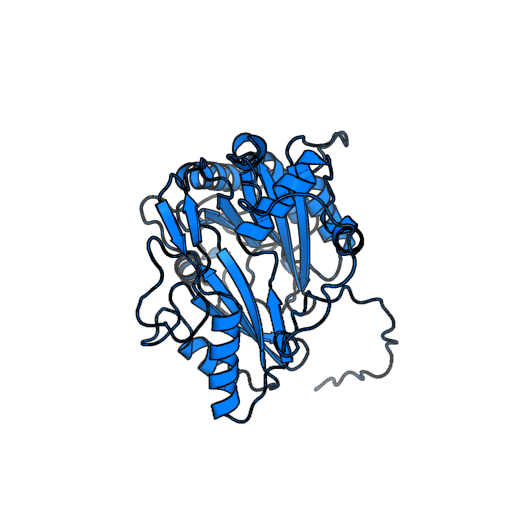6 1.00 96.19 336 GLN A O 1
ATOM 2533 N N . GLY A 1 337 ? 14.920 -0.482 -28.341 1.00 97.12 337 GLY A N 1
ATOM 2534 C CA . GLY A 1 337 ? 13.980 -0.996 -29.343 1.00 97.12 337 GLY A CA 1
ATOM 2535 C C . GLY A 1 337 ? 12.734 -1.673 -28.762 1.00 97.12 337 GLY A C 1
ATOM 2536 O O . GLY A 1 337 ? 12.083 -2.437 -29.469 1.00 97.12 337 GLY A O 1
ATOM 2537 N N . VAL A 1 338 ? 12.400 -1.416 -27.492 1.00 97.44 338 VAL A N 1
ATOM 2538 C CA . VAL A 1 338 ? 11.232 -1.985 -26.799 1.00 97.44 338 VAL A CA 1
ATOM 2539 C C . VAL A 1 338 ? 10.162 -0.910 -26.602 1.00 97.44 338 VAL A C 1
ATOM 2541 O O . VAL A 1 338 ? 10.460 0.182 -26.123 1.00 97.44 338 VAL A O 1
ATOM 2544 N N . GLY A 1 339 ? 8.912 -1.219 -26.955 1.00 96.56 339 GLY A N 1
ATOM 2545 C CA . GLY A 1 339 ? 7.758 -0.343 -26.717 1.00 96.56 339 GLY A CA 1
ATOM 2546 C C . GLY A 1 339 ? 7.149 -0.505 -25.321 1.00 96.56 339 GLY A C 1
ATOM 2547 O O . GLY A 1 339 ? 7.472 -1.441 -24.587 1.00 96.56 339 GLY A O 1
ATOM 2548 N N . THR A 1 340 ? 6.232 0.385 -24.954 1.00 95.44 340 THR A N 1
ATOM 2549 C CA . THR A 1 340 ? 5.374 0.249 -23.766 1.00 95.44 340 THR A CA 1
ATOM 2550 C C . THR A 1 340 ? 3.998 -0.288 -24.156 1.00 95.44 340 THR A C 1
ATOM 2552 O O . THR A 1 340 ? 3.490 0.005 -25.233 1.00 95.44 340 THR A O 1
ATOM 2555 N N . LYS A 1 341 ? 3.396 -1.110 -23.289 1.00 93.62 341 LYS A N 1
ATOM 2556 C CA . LYS A 1 341 ? 2.031 -1.640 -23.469 1.00 93.62 341 LYS A CA 1
ATOM 2557 C C . LYS A 1 341 ? 0.967 -0.775 -22.813 1.00 93.62 341 LYS A C 1
ATOM 2559 O O . LYS A 1 341 ? -0.184 -0.802 -23.232 1.00 93.62 341 LYS A O 1
ATOM 2564 N N . GLY A 1 342 ? 1.342 -0.061 -21.758 1.00 91.44 342 GLY A N 1
ATOM 2565 C CA . GLY A 1 342 ? 0.432 0.789 -21.012 1.00 91.44 342 GLY A CA 1
ATOM 2566 C C . GLY A 1 342 ? 0.937 1.100 -19.613 1.00 91.44 342 GLY A C 1
ATOM 2567 O O . GLY A 1 342 ? 1.944 0.551 -19.149 1.00 91.44 342 GLY A O 1
ATOM 2568 N N . THR A 1 343 ? 0.184 1.974 -18.956 1.00 91.62 343 THR A N 1
ATOM 2569 C CA . THR A 1 343 ? 0.407 2.406 -17.580 1.00 91.62 343 THR A CA 1
ATOM 2570 C C . THR A 1 343 ? -0.854 2.159 -16.767 1.00 91.62 343 THR A C 1
ATOM 2572 O O . THR A 1 343 ? -1.956 2.475 -17.217 1.00 91.62 343 THR A O 1
ATOM 2575 N N . ALA A 1 344 ? -0.683 1.623 -15.563 1.00 90.06 344 ALA A N 1
ATOM 2576 C CA . ALA A 1 344 ? -1.746 1.410 -14.596 1.00 90.06 344 ALA A CA 1
ATOM 2577 C C . ALA A 1 344 ? -1.424 2.141 -13.288 1.00 90.06 344 ALA A C 1
ATOM 2579 O O . ALA A 1 344 ? -0.316 2.043 -12.758 1.00 90.06 344 ALA A O 1
ATOM 2580 N N . LEU A 1 345 ? -2.412 2.853 -12.747 1.00 88.94 345 LEU A N 1
ATOM 2581 C CA . LEU A 1 345 ? -2.372 3.313 -11.362 1.00 88.94 345 LEU A CA 1
ATOM 2582 C C . LEU A 1 345 ? -2.958 2.231 -10.458 1.00 88.94 345 LEU A C 1
ATOM 2584 O O . LEU A 1 345 ? -4.074 1.760 -10.684 1.00 88.94 345 LEU A O 1
ATOM 2588 N N . VAL A 1 346 ? -2.220 1.862 -9.412 1.00 86.38 346 VAL A N 1
ATOM 2589 C CA . VAL A 1 346 ? -2.727 0.962 -8.370 1.00 86.38 346 VAL A CA 1
ATOM 2590 C C . VAL A 1 346 ? -3.353 1.820 -7.272 1.00 86.38 346 VAL A C 1
ATOM 2592 O O . VAL A 1 346 ? -2.662 2.351 -6.400 1.00 86.38 346 VAL A O 1
ATOM 2595 N N . GLY A 1 347 ? -4.676 1.983 -7.345 1.00 89.50 347 GLY A N 1
ATOM 2596 C CA . GLY A 1 347 ? -5.434 2.904 -6.496 1.00 89.50 347 GLY A CA 1
ATOM 2597 C C . GLY A 1 347 ? -5.635 4.258 -7.175 1.00 89.50 347 GLY A C 1
ATOM 2598 O O . GLY A 1 347 ? -6.109 4.312 -8.307 1.00 89.50 347 GLY A O 1
ATOM 2599 N N . PHE A 1 348 ? -5.295 5.341 -6.476 1.00 93.44 348 PHE A N 1
ATOM 2600 C CA . PHE A 1 348 ? -5.585 6.716 -6.897 1.00 93.44 348 PHE A CA 1
ATOM 2601 C C . PHE A 1 348 ? -4.419 7.657 -6.597 1.00 93.44 348 PHE A C 1
ATOM 2603 O O . PHE A 1 348 ? -3.619 7.394 -5.691 1.00 93.44 348 PHE A O 1
ATOM 2610 N N . THR A 1 349 ? -4.377 8.794 -7.294 1.00 93.06 349 THR A N 1
ATOM 2611 C CA . THR A 1 349 ? -3.594 9.953 -6.841 1.00 93.06 349 THR A CA 1
ATOM 2612 C C . THR A 1 349 ? -4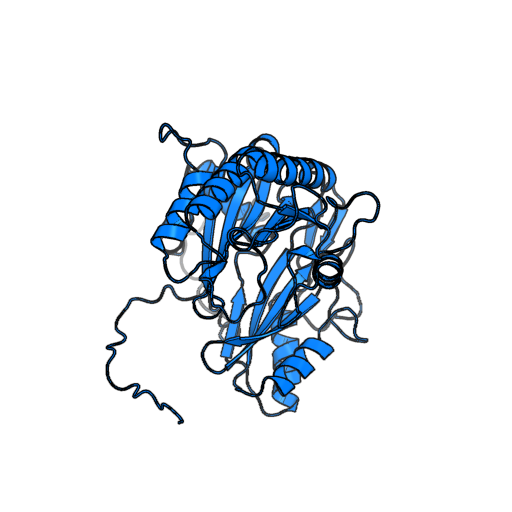.148 10.499 -5.510 1.00 93.06 349 THR A C 1
ATOM 2614 O O . THR A 1 349 ? -5.309 10.234 -5.181 1.00 93.06 349 THR A O 1
ATOM 2617 N N . PRO A 1 350 ? -3.376 11.292 -4.737 1.00 91.62 350 PRO A N 1
ATOM 2618 C CA . PRO A 1 350 ? -3.863 11.874 -3.480 1.00 91.62 350 PRO A CA 1
ATOM 2619 C C . PRO A 1 350 ? -5.166 12.677 -3.642 1.00 91.62 350 PRO A C 1
ATOM 2621 O O . PRO A 1 350 ? -6.101 12.516 -2.858 1.00 91.62 350 PRO A O 1
ATOM 2624 N N . HIS A 1 351 ? -5.255 13.499 -4.695 1.00 91.25 351 HIS A N 1
ATOM 2625 C CA . HIS A 1 351 ? -6.429 14.334 -4.970 1.00 91.25 351 HIS A CA 1
ATOM 2626 C C . HIS A 1 351 ? -7.655 13.505 -5.349 1.00 91.25 351 HIS A C 1
ATOM 2628 O O . HIS A 1 351 ? -8.738 13.742 -4.819 1.00 91.25 351 HIS A O 1
ATOM 2634 N N . GLU A 1 352 ? -7.491 12.521 -6.237 1.00 93.69 352 GLU A N 1
ATOM 2635 C CA . GLU A 1 352 ? -8.581 11.616 -6.613 1.00 93.69 352 GLU A CA 1
ATOM 2636 C C . GLU A 1 352 ? -9.059 10.801 -5.410 1.00 93.69 352 GLU A C 1
ATOM 2638 O O . GLU A 1 352 ? -10.262 10.671 -5.208 1.00 93.69 352 GLU A O 1
ATOM 2643 N N . CYS A 1 353 ? -8.135 10.296 -4.584 1.00 95.44 353 CYS A N 1
ATOM 2644 C CA . CYS A 1 353 ? -8.464 9.529 -3.385 1.00 95.44 353 CYS A CA 1
ATOM 2645 C C . CYS A 1 353 ? -9.329 10.353 -2.423 1.00 95.44 353 CYS A C 1
ATOM 2647 O O . CYS A 1 353 ? -10.397 9.900 -2.011 1.00 95.44 353 CYS A O 1
ATOM 2649 N N . ARG A 1 354 ? -8.919 11.595 -2.129 1.00 94.62 354 ARG A N 1
ATOM 2650 C CA . ARG A 1 354 ? -9.693 12.513 -1.283 1.00 94.62 354 ARG A CA 1
ATOM 2651 C C . ARG A 1 354 ? -11.048 12.861 -1.899 1.00 94.62 354 ARG A C 1
ATOM 2653 O O . ARG A 1 354 ? -12.060 12.737 -1.219 1.00 94.62 354 ARG A O 1
ATOM 2660 N N . GLY A 1 355 ? -11.086 13.255 -3.172 1.00 94.06 355 GLY A N 1
ATOM 2661 C CA . GLY A 1 355 ? -12.332 13.650 -3.836 1.00 94.06 355 GLY A CA 1
ATOM 2662 C C . GLY A 1 355 ? -13.356 12.512 -3.905 1.00 94.06 355 GLY A C 1
ATOM 2663 O O . GLY A 1 355 ? -14.535 12.717 -3.621 1.00 94.06 355 GLY A O 1
ATOM 2664 N N . LEU A 1 356 ? -12.907 11.291 -4.212 1.00 95.06 356 LEU A N 1
ATOM 2665 C CA . LEU A 1 356 ? -13.766 10.105 -4.210 1.00 95.06 356 LEU A CA 1
ATOM 2666 C C . LEU A 1 356 ? -14.210 9.718 -2.799 1.00 95.06 356 LEU A C 1
ATOM 2668 O O . LEU A 1 356 ? -15.351 9.300 -2.631 1.00 95.06 356 LEU A O 1
ATOM 2672 N N . ALA A 1 357 ? -13.356 9.887 -1.786 1.00 95.88 357 ALA A N 1
ATOM 2673 C CA . ALA A 1 357 ? -13.747 9.681 -0.396 1.00 95.88 357 ALA A CA 1
ATOM 2674 C C . ALA A 1 357 ? -14.837 10.659 0.047 1.00 95.88 357 ALA A C 1
ATOM 2676 O O . ALA A 1 357 ? -15.846 10.233 0.597 1.00 95.88 357 ALA A O 1
ATOM 2677 N N . GLU A 1 358 ? -14.671 11.954 -0.224 1.00 95.25 358 GLU A N 1
ATOM 2678 C CA . GLU A 1 358 ? -15.673 12.975 0.100 1.00 95.25 358 GLU A CA 1
ATOM 2679 C C . GLU A 1 358 ? -17.010 12.682 -0.603 1.00 95.25 358 GLU A C 1
ATOM 2681 O O . GLU A 1 358 ? -18.075 12.736 0.020 1.00 95.25 358 GLU A O 1
ATOM 2686 N N . LEU A 1 359 ? -16.964 12.284 -1.879 1.00 94.00 359 LEU A N 1
ATOM 2687 C CA . LEU A 1 359 ? -18.145 11.865 -2.634 1.00 94.00 359 LEU A CA 1
ATOM 2688 C C . LEU A 1 359 ? -18.811 10.626 -2.017 1.00 94.00 359 LEU A C 1
ATOM 2690 O O . LEU A 1 359 ? -20.010 10.640 -1.747 1.00 94.00 359 LEU A O 1
ATOM 2694 N N . ALA A 1 360 ? -18.043 9.564 -1.771 1.00 94.81 360 ALA A N 1
ATOM 2695 C CA . ALA A 1 360 ? -18.558 8.310 -1.233 1.00 94.81 360 ALA A CA 1
ATOM 2696 C C . ALA A 1 360 ? -19.166 8.502 0.161 1.00 94.81 360 ALA A C 1
ATOM 2698 O O . ALA A 1 360 ? -20.242 7.982 0.443 1.00 94.81 360 ALA A O 1
ATOM 2699 N N . LEU A 1 361 ? -18.508 9.273 1.027 1.00 94.38 361 LEU A N 1
ATOM 2700 C CA . LEU A 1 361 ? -18.977 9.527 2.386 1.00 94.38 361 LEU A CA 1
ATOM 2701 C C . LEU A 1 361 ? -20.217 10.426 2.403 1.00 94.38 361 LEU A C 1
ATOM 2703 O O . LEU A 1 361 ? -21.160 10.116 3.124 1.00 94.38 361 LEU A O 1
ATOM 2707 N N . SER A 1 362 ? -20.261 11.484 1.585 1.00 93.69 362 SER A N 1
ATOM 2708 C CA . SER A 1 362 ? -21.436 12.370 1.501 1.00 93.69 362 SER A CA 1
ATOM 2709 C C . SER A 1 362 ? -22.682 11.684 0.933 1.00 93.69 362 SER A C 1
ATOM 2711 O O . SER A 1 362 ? -23.797 12.070 1.274 1.00 93.69 362 SER A O 1
ATOM 2713 N N . GLN A 1 363 ? -22.503 10.657 0.100 1.00 93.38 363 GLN A N 1
ATOM 2714 C CA . GLN A 1 363 ? -23.589 9.826 -0.428 1.00 93.38 363 GLN A CA 1
ATOM 2715 C C . GLN A 1 363 ? -23.834 8.558 0.394 1.00 93.38 363 GLN A C 1
ATOM 2717 O O . GLN A 1 363 ? -24.622 7.707 -0.014 1.00 93.38 363 GLN A O 1
ATOM 2722 N N . GLU A 1 364 ? -23.146 8.403 1.527 1.00 93.19 364 GLU A N 1
ATOM 2723 C CA . GLU A 1 364 ? -23.241 7.222 2.375 1.00 93.19 364 GLU A CA 1
ATOM 2724 C C . GLU A 1 364 ? -23.003 5.904 1.605 1.00 93.19 364 GLU A C 1
ATOM 2726 O O . GLU A 1 364 ? -23.659 4.901 1.864 1.00 93.19 364 GLU A O 1
ATOM 2731 N N . ILE A 1 365 ? -21.999 5.851 0.727 1.00 95.25 365 ILE A N 1
ATOM 2732 C CA . ILE A 1 365 ? -21.607 4.660 -0.044 1.00 95.25 365 ILE A CA 1
ATOM 2733 C C . ILE A 1 365 ? -20.406 3.973 0.638 1.00 95.25 365 ILE A C 1
ATOM 2735 O O . ILE A 1 365 ? -19.262 4.403 0.454 1.00 95.25 365 ILE A O 1
ATOM 2739 N N . PRO A 1 366 ? -20.614 2.906 1.438 1.00 95.50 366 PRO A N 1
ATOM 2740 C CA . PRO A 1 366 ? -19.507 2.199 2.082 1.00 95.50 366 PRO A CA 1
ATOM 2741 C C . PRO A 1 366 ? -18.725 1.364 1.065 1.00 95.50 366 PRO A C 1
ATOM 2743 O O . PRO A 1 366 ? -17.497 1.324 1.107 1.00 95.50 366 PRO A O 1
ATOM 2746 N N . GLU A 1 367 ? -19.439 0.728 0.130 1.00 96.88 367 GLU A N 1
ATOM 2747 C CA . GLU A 1 367 ? -18.875 -0.196 -0.849 1.00 96.88 367 GLU A CA 1
ATOM 2748 C C . GLU A 1 367 ? -18.580 0.457 -2.202 1.00 96.88 367 GLU A C 1
ATOM 2750 O O . GLU A 1 367 ? -18.986 -0.034 -3.255 1.00 96.88 367 GLU A O 1
ATOM 2755 N N . PHE A 1 368 ? -17.868 1.586 -2.190 1.00 96.38 368 PHE A N 1
ATOM 2756 C CA . PHE A 1 368 ? -17.651 2.388 -3.397 1.00 96.38 368 PHE A CA 1
ATOM 2757 C C . PHE A 1 368 ? -16.942 1.612 -4.520 1.00 96.38 368 PHE A C 1
ATOM 2759 O O . PHE A 1 368 ? -17.224 1.839 -5.697 1.00 96.38 368 PHE A O 1
ATOM 2766 N N . TRP A 1 369 ? -16.093 0.631 -4.184 1.00 94.50 369 TRP A N 1
ATOM 2767 C CA . TRP A 1 369 ? -15.446 -0.242 -5.175 1.00 94.50 369 TRP A CA 1
ATOM 2768 C C . TRP A 1 369 ? -16.432 -0.998 -6.084 1.00 94.50 369 TRP A C 1
ATOM 2770 O O . TRP A 1 369 ? -16.063 -1.344 -7.205 1.00 94.50 369 TRP A O 1
ATOM 2780 N N . LYS A 1 370 ? -17.679 -1.234 -5.648 1.00 93.06 370 LYS A N 1
ATOM 2781 C CA . LYS A 1 370 ? -18.725 -1.876 -6.467 1.00 93.06 370 LYS A CA 1
ATOM 2782 C C . LYS A 1 370 ? -19.433 -0.899 -7.409 1.00 93.06 370 LYS A C 1
ATOM 2784 O O . LYS A 1 370 ? -19.983 -1.313 -8.426 1.00 93.06 370 LYS A O 1
ATOM 2789 N N . GLU A 1 371 ? -19.377 0.395 -7.108 1.00 86.00 371 GLU A N 1
ATOM 2790 C CA . GLU A 1 371 ? -20.105 1.450 -7.824 1.00 86.00 371 GLU A CA 1
ATOM 2791 C C . GLU A 1 371 ? -19.233 2.212 -8.840 1.00 86.00 371 GLU A C 1
ATOM 2793 O O . GLU A 1 371 ? -19.752 2.989 -9.645 1.00 86.00 371 GLU A O 1
ATOM 2798 N N . GLN A 1 372 ? -17.915 1.970 -8.875 1.00 72.12 372 GLN A N 1
ATOM 2799 C CA . GLN A 1 372 ? -16.975 2.701 -9.741 1.00 72.12 372 GLN A CA 1
ATOM 2800 C C . GLN A 1 372 ? -17.368 2.720 -11.229 1.00 72.12 372 GLN A C 1
ATOM 2802 O O . GLN A 1 372 ? -17.131 3.714 -11.917 1.00 72.12 372 GLN A O 1
ATOM 2807 N N . HIS A 1 373 ? -17.980 1.649 -11.743 1.00 60.56 373 HIS A N 1
ATOM 2808 C CA . HIS A 1 373 ? -18.424 1.580 -13.140 1.00 60.56 373 HIS A CA 1
ATOM 2809 C C . HIS A 1 373 ? -19.689 2.404 -13.422 1.00 60.56 373 HIS A C 1
ATOM 2811 O O . HIS A 1 373 ? -19.911 2.793 -14.565 1.00 60.56 373 HIS A O 1
ATOM 2817 N N . ARG A 1 374 ? -20.510 2.691 -12.403 1.00 53.34 374 ARG A N 1
ATOM 2818 C CA . ARG A 1 374 ? -21.761 3.456 -12.541 1.00 53.34 374 ARG A CA 1
ATOM 2819 C C . ARG A 1 374 ? -21.555 4.964 -12.444 1.00 53.34 374 ARG A C 1
ATOM 2821 O O . ARG A 1 374 ? -22.339 5.709 -13.017 1.00 53.34 374 ARG A O 1
ATOM 2828 N N . ILE A 1 375 ? -20.508 5.398 -11.746 1.00 51.59 375 ILE A N 1
ATOM 2829 C CA . ILE A 1 375 ? -20.211 6.816 -11.478 1.00 51.59 375 ILE A CA 1
ATOM 2830 C C . ILE A 1 375 ? -19.364 7.452 -12.604 1.00 51.59 375 ILE A C 1
ATOM 2832 O O . ILE A 1 375 ? -19.239 8.668 -12.679 1.00 51.59 375 ILE A O 1
ATOM 2836 N N . ARG A 1 376 ? -18.818 6.644 -13.526 1.00 41.91 376 ARG A N 1
ATOM 2837 C CA . ARG A 1 376 ? -18.030 7.095 -14.693 1.00 41.91 376 ARG A CA 1
ATOM 2838 C C . ARG A 1 376 ? -18.846 7.309 -15.985 1.00 41.91 376 ARG A C 1
ATOM 2840 O O . ARG A 1 376 ? -18.235 7.381 -17.050 1.00 41.91 376 ARG A O 1
ATOM 2847 N N . MET A 1 377 ? -20.181 7.367 -15.908 1.00 29.58 377 MET A N 1
ATOM 2848 C CA . MET A 1 377 ? -21.062 7.647 -17.060 1.00 29.58 377 MET A CA 1
ATOM 2849 C C . MET A 1 377 ? -21.365 9.131 -17.227 1.00 29.58 377 MET A C 1
ATOM 2851 O O . MET A 1 377 ? -21.710 9.772 -16.211 1.00 29.58 377 MET A O 1
#

Organism: Scophthalmus maximus (NCBI:txid52904)